Protein 1CMX (pdb70)

Structure (mmCIF, N/CA/C/O backbone):
data_1CMX
#
_entry.id   1CMX
#
_cell.length_a   199.300
_cell.length_b   199.300
_cell.length_c   36.800
_cell.angle_alpha   90.00
_cell.angle_beta   90.00
_cell.angle_gamma   120.00
#
_symmetry.space_group_name_H-M   'H 3'
#
loop_
_entity.id
_entity.type
_entity.pdbx_description
1 polymer 'PROTEIN (UBIQUITIN YUH1-UBAL)'
2 polymer 'PROTEIN (UBIQUITIN YUH1-UBAL)'
3 water water
#
loop_
_atom_site.group_PDB
_atom_site.id
_atom_site.type_symbol
_atom_site.label_atom_id
_atom_site.label_alt_id
_atom_site.label_comp_id
_atom_site.label_asym_id
_atom_site.label_entity_id
_atom_site.label_seq_id
_atom_site.pdbx_PDB_ins_code
_atom_site.Cartn_x
_atom_site.Cartn_y
_atom_site.Cartn_z
_atom_site.occupancy
_atom_site.B_iso_or_equiv
_atom_site.auth_seq_id
_atom_site.auth_comp_id
_atom_site.auth_asym_id
_atom_site.auth_atom_id
_atom_site.pdbx_PDB_model_num
ATOM 1 N N . ARG A 1 6 ? 36.011 44.794 -1.143 1.00 78.59 6 ARG A N 1
ATOM 2 C CA . ARG A 1 6 ? 37.053 43.800 -1.522 1.00 77.71 6 ARG A CA 1
ATOM 3 C C . ARG A 1 6 ? 38.467 44.302 -1.212 1.00 76.23 6 ARG A C 1
ATOM 4 O O . ARG A 1 6 ? 39.465 43.646 -1.558 1.00 78.68 6 ARG A O 1
ATOM 12 N N . ALA A 1 7 ? 38.542 45.471 -0.578 1.00 67.83 7 ALA A N 1
ATOM 13 C CA . ALA A 1 7 ? 39.810 46.086 -0.189 1.00 62.64 7 ALA A CA 1
ATOM 14 C C . ALA A 1 7 ? 39.620 46.674 1.190 1.00 58.33 7 ALA A C 1
ATOM 15 O O . ALA A 1 7 ? 38.628 47.360 1.460 1.00 56.26 7 ALA A O 1
ATOM 17 N N . VAL A 1 8 ? 40.583 46.403 2.059 1.00 49.26 8 VAL A N 1
ATOM 18 C CA . VAL A 1 8 ? 40.546 46.882 3.423 1.00 44.28 8 VAL A CA 1
ATOM 19 C C . VAL A 1 8 ? 41.750 47.811 3.680 1.00 43.99 8 VAL A C 1
ATOM 20 O O . VAL A 1 8 ? 42.669 47.868 2.870 1.00 39.77 8 VAL A O 1
ATOM 24 N N . VAL A 1 9 ? 41.661 48.632 4.726 1.00 40.09 9 VAL A N 1
ATOM 25 C CA . VAL A 1 9 ? 42.744 49.521 5.127 1.00 40.52 9 VAL A CA 1
ATOM 26 C C . VAL A 1 9 ? 43.778 48.619 5.842 1.00 42.88 9 VAL A C 1
ATOM 27 O O . VAL A 1 9 ? 43.423 47.892 6.770 1.00 38.68 9 VAL A O 1
ATOM 31 N N . PRO A 1 10 ? 45.070 48.678 5.431 1.00 41.12 10 PRO A N 1
ATOM 32 C CA . PRO A 1 10 ? 46.131 47.855 6.047 1.00 34.67 10 PRO A CA 1
ATOM 33 C C . PRO A 1 10 ? 46.266 48.155 7.502 1.00 31.19 10 PRO A C 1
ATOM 34 O O . PRO A 1 10 ? 46.425 49.298 7.912 1.00 38.26 10 PRO A O 1
ATOM 38 N N . ILE A 1 11 ? 46.183 47.105 8.292 1.00 23.81 11 ILE A N 1
ATOM 39 C CA . ILE A 1 11 ? 46.287 47.177 9.732 1.00 30.65 11 ILE A CA 1
ATOM 40 C C . ILE A 1 11 ? 47.721 47.550 10.219 1.00 36.56 11 ILE A C 1
ATOM 41 O O . ILE A 1 11 ? 48.722 47.071 9.667 1.00 29.92 11 ILE A O 1
ATOM 46 N N . GLU A 1 12 ? 47.795 48.310 11.315 1.00 38.47 12 GLU A N 1
ATOM 47 C CA . GLU A 1 12 ? 49.048 48.784 11.907 1.00 36.32 12 GLU A CA 1
ATOM 48 C C . GLU A 1 12 ? 49.681 47.778 12.862 1.00 42.09 12 GLU A C 1
ATOM 49 O O . GLU A 1 12 ? 48.970 47.154 13.645 1.00 43.90 12 GLU A O 1
ATOM 55 N N . SER A 1 13 ? 51.010 47.673 12.862 1.00 39.38 13 SER A N 1
ATOM 56 C CA . SER A 1 13 ? 51.660 46.743 13.776 1.00 34.86 13 SER A CA 1
ATOM 57 C C . SER A 1 13 ? 51.650 47.346 15.158 1.00 36.79 13 SER A C 1
ATOM 58 O O . SER A 1 13 ? 52.695 47.679 15.709 1.00 47.02 13 SER A O 1
ATOM 61 N N . ASN A 1 14 ? 50.449 47.352 15.736 1.00 39.08 14 ASN A N 1
ATOM 62 C CA . ASN A 1 14 ? 50.154 47.932 17.038 1.00 38.34 14 ASN A CA 1
ATOM 63 C C . ASN A 1 14 ? 49.609 46.848 17.945 1.00 38.35 14 ASN A C 1
ATOM 64 O O . ASN A 1 14 ? 48.562 46.282 17.658 1.00 43.13 14 ASN A O 1
ATOM 69 N N . PRO A 1 15 ? 50.271 46.582 19.084 1.00 42.81 15 PRO A N 1
ATOM 70 C CA . PRO A 1 15 ? 49.813 45.540 20.010 1.00 40.40 15 PRO A CA 1
ATOM 71 C C . PRO A 1 15 ? 48.340 45.682 20.392 1.00 45.17 15 PRO A C 1
ATOM 72 O O . PRO A 1 15 ? 47.631 44.701 20.527 1.00 46.39 15 PRO A O 1
ATOM 76 N N . GLU A 1 16 ? 47.895 46.915 20.566 1.00 42.46 16 GLU A N 1
ATOM 77 C CA . GLU A 1 16 ? 46.528 47.195 20.969 1.00 42.67 16 GLU A CA 1
ATOM 78 C C . GLU A 1 16 ? 45.491 46.845 19.907 1.00 41.21 16 GLU A C 1
ATOM 79 O O . GLU A 1 16 ? 44.436 46.309 20.235 1.00 41.10 16 GLU A O 1
ATOM 85 N N . VAL A 1 17 ? 45.752 47.240 18.662 1.00 39.87 17 VAL A N 1
ATOM 86 C CA . VAL A 1 17 ? 44.872 46.949 17.545 1.00 39.50 17 VAL A CA 1
ATOM 87 C C . VAL A 1 17 ? 44.721 45.419 17.312 1.00 43.97 17 VAL A C 1
ATOM 88 O O . VAL A 1 17 ? 43.595 44.928 17.219 1.00 46.30 17 VAL A O 1
ATOM 92 N N . PHE A 1 18 ? 45.849 44.688 17.277 1.00 40.91 18 PHE A N 1
ATOM 93 C CA . PHE A 1 18 ? 45.877 43.228 17.095 1.00 35.72 18 PHE A CA 1
ATOM 94 C C . PHE A 1 18 ? 45.104 42.578 18.238 1.00 39.20 18 PHE A C 1
ATOM 95 O O . PHE A 1 18 ? 44.258 41.697 18.024 1.00 36.59 18 PHE A O 1
ATOM 103 N N . THR A 1 19 ? 45.387 43.034 19.448 1.00 37.34 19 THR A N 1
ATOM 104 C CA . THR A 1 19 ? 44.727 42.514 20.621 1.00 43.79 19 THR A CA 1
ATOM 105 C C . THR A 1 19 ? 43.210 42.755 20.554 1.00 49.26 19 THR A C 1
ATOM 106 O O . THR A 1 19 ? 42.438 41.904 20.962 1.00 54.13 19 THR A O 1
ATOM 110 N N . ASN A 1 20 ? 42.809 43.914 20.031 1.00 51.32 20 ASN A N 1
ATOM 111 C CA . ASN A 1 20 ? 41.412 44.308 19.861 1.00 52.12 20 ASN A CA 1
ATOM 112 C C . ASN A 1 20 ? 40.699 43.311 18.961 1.00 50.79 20 ASN A C 1
ATOM 113 O O . ASN A 1 20 ? 39.673 42.755 19.328 1.00 53.38 20 ASN A O 1
ATOM 118 N N . PHE A 1 21 ? 41.196 43.198 17.732 1.00 43.09 21 PHE A N 1
ATOM 119 C CA . PHE A 1 21 ? 40.664 42.270 16.741 1.00 47.87 21 PHE A CA 1
ATOM 120 C C . PHE A 1 21 ? 40.546 40.878 17.318 1.00 48.18 21 PHE A C 1
ATOM 121 O O . PHE A 1 21 ? 39.527 40.217 17.184 1.00 52.74 21 PHE A O 1
ATOM 129 N N . ALA A 1 22 ? 41.665 40.410 17.846 1.00 42.04 22 ALA A N 1
ATOM 130 C CA . ALA A 1 22 ? 41.790 39.105 18.435 1.00 42.77 22 ALA A CA 1
ATOM 131 C C . ALA A 1 22 ? 40.711 38.820 19.462 1.00 42.72 22 ALA A C 1
ATOM 132 O O . ALA A 1 22 ? 40.038 37.805 19.374 1.00 45.95 22 ALA A O 1
ATOM 134 N N . HIS A 1 23 ? 40.528 39.725 20.422 1.00 43.97 23 HIS A N 1
ATOM 135 C CA . HIS A 1 23 ? 39.485 39.535 21.424 1.00 46.01 23 HIS A CA 1
ATOM 136 C C . HIS A 1 23 ? 38.099 39.491 20.822 1.00 45.08 23 HIS A C 1
ATOM 137 O O . HIS A 1 23 ? 37.299 38.678 21.238 1.00 50.81 23 HIS A O 1
ATOM 144 N N . LYS A 1 24 ? 37.843 40.270 19.775 1.00 40.06 24 LYS A N 1
ATOM 145 C CA . LYS A 1 24 ? 36.530 40.222 19.199 1.00 44.93 24 LYS A CA 1
ATOM 146 C C . LYS A 1 24 ? 36.302 38.916 18.442 1.00 48.81 24 LYS A C 1
ATOM 147 O O . LYS A 1 24 ? 35.155 38.446 18.330 1.00 41.91 24 LYS A O 1
ATOM 153 N N . LEU A 1 25 ? 37.389 38.303 17.967 1.00 40.40 25 LEU A N 1
ATOM 154 C CA . LEU A 1 25 ? 37.265 37.035 17.270 1.00 38.14 25 LEU A CA 1
ATOM 155 C C . LEU A 1 25 ? 37.046 35.887 18.260 1.00 34.84 25 LEU A C 1
ATOM 156 O O . LEU A 1 25 ? 36.372 34.911 17.949 1.00 44.81 25 LEU A O 1
ATOM 161 N N . GLY A 1 26 ? 37.567 36.039 19.464 1.00 37.06 26 GLY A N 1
ATOM 162 C CA . GLY A 1 26 ? 37.432 34.994 20.448 1.00 33.67 26 GLY A CA 1
ATOM 163 C C . GLY A 1 26 ? 38.636 34.750 21.337 1.00 40.86 26 GLY A C 1
ATOM 164 O O . GLY A 1 26 ? 38.545 33.909 22.249 1.00 36.83 26 GLY A O 1
ATOM 165 N N . LEU A 1 27 ? 39.757 35.450 21.104 1.00 35.43 27 LEU A N 1
ATOM 166 C CA . LEU A 1 27 ? 40.925 35.243 21.963 1.00 38.09 27 LEU A CA 1
ATOM 167 C C . LEU A 1 27 ? 40.502 35.557 23.381 1.00 40.66 27 LEU A C 1
ATOM 168 O O . LEU A 1 27 ? 39.845 36.571 23.626 1.00 45.21 27 LEU A O 1
ATOM 173 N N . LYS A 1 28 ? 40.844 34.666 24.304 1.00 46.60 28 LYS A N 1
ATOM 174 C CA . LYS A 1 28 ? 40.508 34.831 25.715 1.00 50.01 28 LYS A CA 1
ATOM 175 C C . LYS A 1 28 ? 41.143 36.120 26.195 1.00 59.44 28 LYS A C 1
ATOM 176 O O . LYS A 1 28 ? 42.193 36.520 25.689 1.00 62.24 28 LYS A O 1
ATOM 182 N N . ASN A 1 29 ? 40.542 36.727 27.213 1.00 63.14 29 ASN A N 1
ATOM 183 C CA . ASN A 1 29 ? 41.039 37.969 27.794 1.00 65.58 29 ASN A CA 1
ATOM 184 C C . ASN A 1 29 ? 42.389 37.859 28.470 1.00 63.54 29 ASN A C 1
ATOM 185 O O . ASN A 1 29 ? 43.100 38.846 28.589 1.00 58.17 29 ASN A O 1
ATOM 190 N N . GLU A 1 30 ? 42.742 36.652 28.902 1.00 64.21 30 GLU A N 1
ATOM 191 C CA . GLU A 1 30 ? 44.017 36.407 29.567 1.00 64.14 30 GLU A CA 1
ATOM 192 C C . GLU A 1 30 ? 45.230 36.490 28.633 1.00 62.94 30 GLU A C 1
ATOM 193 O O . GLU A 1 30 ? 46.378 36.409 29.080 1.00 60.73 30 GLU A O 1
ATOM 199 N N . TRP A 1 31 ? 44.982 36.651 27.336 1.00 59.12 31 TRP A N 1
ATOM 200 C CA . TRP A 1 31 ? 46.073 36.716 26.377 1.00 50.96 31 TRP A CA 1
ATOM 201 C C . TRP A 1 31 ? 46.031 37.970 25.531 1.00 48.64 31 TRP A C 1
ATOM 202 O O . TRP A 1 31 ? 44.991 38.608 25.406 1.00 48.80 31 TRP A O 1
ATOM 213 N N . ALA A 1 32 ? 47.186 38.352 24.991 1.00 48.53 32 ALA A N 1
ATOM 214 C CA . ALA A 1 32 ? 47.289 39.542 24.145 1.00 43.21 32 ALA A CA 1
ATOM 215 C C . ALA A 1 32 ? 48.531 39.534 23.267 1.00 37.67 32 ALA A C 1
ATOM 216 O O . ALA A 1 32 ? 49.444 38.720 23.430 1.00 44.18 32 ALA A O 1
ATOM 218 N N . TYR A 1 33 ? 48.544 40.440 22.314 1.00 33.05 33 TYR A N 1
ATOM 219 C CA . TYR A 1 33 ? 49.708 40.631 21.462 1.00 39.69 33 TYR A CA 1
ATOM 220 C C . TYR A 1 33 ? 50.569 41.711 22.118 1.00 43.63 33 TYR A C 1
ATOM 221 O O . TYR A 1 33 ? 50.048 42.635 22.757 1.00 41.65 33 TYR A O 1
ATOM 230 N N . PHE A 1 34 ? 51.884 41.574 21.957 1.00 43.01 34 PHE A N 1
ATOM 231 C CA . PHE A 1 34 ? 52.860 42.515 22.503 1.00 42.61 34 PHE A CA 1
ATOM 232 C C . PHE A 1 34 ? 53.978 42.797 21.490 1.00 39.15 34 PHE A C 1
ATOM 233 O O . PHE A 1 34 ? 54.249 41.992 20.593 1.00 36.29 34 PHE A O 1
ATOM 241 N N . ASP A 1 35 ? 54.661 43.925 21.690 1.00 42.49 35 ASP A N 1
ATOM 242 C CA . ASP A 1 35 ? 55.795 44.345 20.854 1.00 37.82 35 ASP A CA 1
ATOM 243 C C . ASP A 1 35 ? 57.033 43.478 21.023 1.00 32.66 35 ASP A C 1
ATOM 244 O O . ASP A 1 35 ? 57.348 43.034 22.132 1.00 30.40 35 ASP A O 1
ATOM 249 N N . ILE A 1 36 ? 57.662 43.100 19.924 1.00 33.81 36 ILE A N 1
ATOM 250 C CA . ILE A 1 36 ? 58.892 42.339 20.092 1.00 38.50 36 ILE A CA 1
ATOM 251 C C . ILE A 1 36 ? 59.926 43.232 19.441 1.00 38.70 36 ILE A C 1
ATOM 252 O O . ILE A 1 36 ? 59.887 43.448 18.244 1.00 34.84 36 ILE A O 1
ATOM 257 N N . TYR A 1 37 ? 60.760 43.871 20.234 1.00 46.50 37 TYR A N 1
ATOM 258 C CA . TYR A 1 37 ? 61.738 44.765 19.632 1.00 55.62 37 TYR A CA 1
ATOM 259 C C . TYR A 1 37 ? 63.137 44.204 19.571 1.00 59.82 37 TYR A C 1
ATOM 260 O O . TYR A 1 37 ? 63.985 44.741 18.874 1.00 59.65 37 TYR A O 1
ATOM 269 N N . SER A 1 38 ? 63.400 43.154 20.333 1.00 69.00 38 SER A N 1
ATOM 270 C CA . SER A 1 38 ? 64.696 42.523 20.237 1.00 78.77 38 SER A CA 1
ATOM 271 C C . SER A 1 38 ? 64.576 41.016 20.268 1.00 81.89 38 SER A C 1
ATOM 272 O O . SER A 1 38 ? 64.033 40.423 21.203 1.00 78.75 38 SER A O 1
ATOM 275 N N . LEU A 1 39 ? 65.010 40.420 19.163 1.00 89.57 39 LEU A N 1
ATOM 276 C CA . LEU A 1 39 ? 64.920 38.982 18.972 1.00 96.62 39 LEU A CA 1
ATOM 277 C C . LEU A 1 39 ? 66.276 38.262 18.895 1.00 100.00 39 LEU A C 1
ATOM 278 O O . LEU A 1 39 ? 66.675 37.706 17.849 1.00 100.00 39 LEU A O 1
ATOM 283 N N . THR A 1 40 ? 66.887 38.272 20.078 1.00 99.90 40 THR A N 1
ATOM 284 C CA . THR A 1 40 ? 68.158 37.691 20.503 1.00 98.66 40 THR A CA 1
ATOM 285 C C . THR A 1 40 ? 68.716 38.687 21.520 1.00 99.79 40 THR A C 1
ATOM 286 O O . THR A 1 40 ? 69.851 39.181 21.435 1.00 100.00 40 THR A O 1
ATOM 290 N N . GLU A 1 41 ? 67.917 38.880 22.558 1.00 97.99 41 GLU A N 1
ATOM 291 C CA . GLU A 1 41 ? 68.263 39.837 23.573 1.00 95.70 41 GLU A CA 1
ATOM 292 C C . GLU A 1 41 ? 67.851 39.366 24.944 1.00 97.51 41 GLU A C 1
ATOM 293 O O . GLU A 1 41 ? 66.667 39.328 25.246 1.00 100.00 41 GLU A O 1
ATOM 299 N N . PRO A 1 42 ? 68.818 39.174 25.850 1.00 98.21 42 PRO A N 1
ATOM 300 C CA . PRO A 1 42 ? 68.485 38.705 27.200 1.00 97.70 42 PRO A CA 1
ATOM 301 C C . PRO A 1 42 ? 67.523 39.593 27.981 1.00 96.77 42 PRO A C 1
ATOM 302 O O . PRO A 1 42 ? 66.398 39.200 28.289 1.00 96.44 42 PRO A O 1
ATOM 306 N N . GLU A 1 43 ? 68.014 40.773 28.346 1.00 96.39 43 GLU A N 1
ATOM 307 C CA . GLU A 1 43 ? 67.268 41.758 29.122 1.00 93.69 43 GLU A CA 1
ATOM 308 C C . GLU A 1 43 ? 65.915 42.131 28.565 1.00 92.60 43 GLU A C 1
ATOM 309 O O . GLU A 1 43 ? 64.930 42.214 29.301 1.00 96.45 43 GLU A O 1
ATOM 315 N N . LEU A 1 44 ? 65.885 42.434 27.276 1.00 86.92 44 LEU A N 1
ATOM 316 C CA . LEU A 1 44 ? 64.651 42.841 26.656 1.00 80.33 44 LEU A CA 1
ATOM 317 C C . LEU A 1 44 ? 63.575 41.771 26.702 1.00 78.53 44 LEU A C 1
ATOM 318 O O . LEU A 1 44 ? 62.417 42.099 26.943 1.00 76.05 44 LEU A O 1
ATOM 323 N N . LEU A 1 45 ? 63.968 40.498 26.572 1.00 78.57 45 LEU A N 1
ATOM 324 C CA . LEU A 1 45 ? 63.015 39.381 26.611 1.00 78.60 45 LEU A CA 1
ATOM 325 C C . LEU A 1 45 ? 62.466 39.098 28.020 1.00 78.28 45 LEU A C 1
ATOM 326 O O . LEU A 1 45 ? 61.753 38.109 28.229 1.00 82.64 45 LEU A O 1
ATOM 331 N N . ALA A 1 46 ? 62.816 39.977 28.970 1.00 74.08 46 ALA A N 1
ATOM 332 C CA . ALA A 1 46 ? 62.365 39.913 30.371 1.00 71.05 46 ALA A CA 1
ATOM 333 C C . ALA A 1 46 ? 61.176 40.868 30.552 1.00 68.00 46 ALA A C 1
ATOM 334 O O . ALA A 1 46 ? 60.494 40.862 31.574 1.00 63.95 46 ALA A O 1
ATOM 336 N N . PHE A 1 47 ? 61.009 41.755 29.577 1.00 67.36 47 PHE A N 1
ATOM 337 C CA . PHE A 1 47 ? 59.894 42.691 29.553 1.00 67.82 47 PHE A CA 1
ATOM 338 C C . PHE A 1 47 ? 58.883 42.077 28.580 1.00 67.44 47 PHE A C 1
ATOM 339 O O . PHE A 1 47 ? 57.956 42.744 28.132 1.00 69.04 47 PHE A O 1
ATOM 347 N N . LEU A 1 48 ? 59.082 40.797 28.269 1.00 64.68 48 LEU A N 1
ATOM 348 C CA . LEU A 1 48 ? 58.232 40.065 27.357 1.00 64.33 48 LEU A CA 1
ATOM 349 C C . LEU A 1 48 ? 57.591 38.838 27.999 1.00 65.79 48 LEU A C 1
ATOM 350 O O . LEU A 1 48 ? 58.284 37.928 28.504 1.00 60.82 48 LEU A O 1
ATOM 355 N N . PRO A 1 49 ? 56.243 38.798 27.964 1.00 66.06 49 PRO A N 1
ATOM 356 C CA . PRO A 1 49 ? 55.364 37.751 28.491 1.00 61.74 49 PRO A CA 1
ATOM 357 C C . PRO A 1 49 ? 55.669 36.399 27.859 1.00 59.88 49 PRO A C 1
ATOM 358 O O . PRO A 1 49 ? 55.926 36.289 26.661 1.00 56.69 49 PRO A O 1
ATOM 362 N N . ARG A 1 50 ? 55.670 35.368 28.682 1.00 57.66 50 ARG A N 1
ATOM 363 C CA . ARG A 1 50 ? 55.925 34.038 28.177 1.00 60.23 50 ARG A CA 1
ATOM 364 C C . ARG A 1 50 ? 54.809 33.179 28.743 1.00 59.45 50 ARG A C 1
ATOM 365 O O . ARG A 1 50 ? 54.338 33.430 29.847 1.00 61.61 50 ARG A O 1
ATOM 373 N N . PRO A 1 51 ? 54.429 32.105 28.041 1.00 55.23 51 PRO A N 1
ATOM 374 C CA . PRO A 1 51 ? 54.953 31.643 26.758 1.00 55.96 51 PRO A CA 1
ATOM 375 C C . PRO A 1 51 ? 54.452 32.452 25.576 1.00 52.86 51 PRO A C 1
ATOM 376 O O . PRO A 1 51 ? 53.325 32.936 25.583 1.00 53.88 51 PRO A O 1
ATOM 380 N N . VAL A 1 52 ? 55.294 32.577 24.558 1.00 50.45 52 VAL A N 1
ATOM 381 C CA . VAL A 1 52 ? 54.935 33.291 23.351 1.00 46.27 52 VAL A CA 1
ATOM 382 C C . VAL A 1 52 ? 54.405 32.195 22.463 1.00 46.90 52 VAL A C 1
ATOM 383 O O . VAL A 1 52 ? 55.149 31.307 22.063 1.00 46.69 52 VAL A O 1
ATOM 387 N N . LYS A 1 53 ? 53.101 32.244 22.198 1.00 47.64 53 LYS A N 1
ATOM 388 C CA . LYS A 1 53 ? 52.409 31.224 21.407 1.00 45.12 53 LYS A CA 1
ATOM 389 C C . LYS A 1 53 ? 52.316 31.405 19.885 1.00 44.57 53 LYS A C 1
ATOM 390 O O . LYS A 1 53 ? 52.017 30.473 19.144 1.00 41.99 53 LYS A O 1
ATOM 396 N N . ALA A 1 54 ? 52.562 32.610 19.416 1.00 41.15 54 ALA A N 1
ATOM 397 C CA . ALA A 1 54 ? 52.555 32.864 17.982 1.00 38.73 54 ALA A CA 1
ATOM 398 C C . ALA A 1 54 ? 53.378 34.132 17.791 1.00 31.43 54 ALA A C 1
ATOM 399 O O . ALA A 1 54 ? 53.399 34.974 18.668 1.00 29.22 54 ALA A O 1
ATOM 401 N N . ILE A 1 55 ? 54.002 34.281 16.633 1.00 31.13 55 ILE A N 1
ATOM 402 C CA . ILE A 1 55 ? 54.797 35.463 16.341 1.00 32.63 55 ILE A CA 1
ATOM 403 C C . ILE A 1 55 ? 54.366 35.941 14.990 1.00 30.33 55 ILE A C 1
ATOM 404 O O . ILE A 1 55 ? 54.306 35.156 14.043 1.00 33.31 55 ILE A O 1
ATOM 409 N N . VAL A 1 56 ? 53.996 37.211 14.929 1.00 27.18 56 VAL A N 1
ATOM 410 C CA . VAL A 1 56 ? 53.608 37.869 13.677 1.00 25.45 56 VAL A CA 1
ATOM 411 C C . VAL A 1 56 ? 54.769 38.776 13.241 1.00 22.93 56 VAL A C 1
ATOM 412 O O . VAL A 1 56 ? 55.277 39.567 14.028 1.00 25.26 56 VAL A O 1
ATOM 416 N N . LEU A 1 57 ? 55.125 38.709 11.974 1.00 27.18 57 LEU A N 1
ATOM 417 C CA . LEU A 1 57 ? 56.190 39.515 11.451 1.00 31.30 57 LEU A CA 1
ATOM 418 C C . LEU A 1 57 ? 55.633 40.350 10.321 1.00 30.64 57 LEU A C 1
ATOM 419 O O . LEU A 1 57 ? 55.011 39.791 9.391 1.00 22.10 57 LEU A O 1
ATOM 424 N N . LEU A 1 58 ? 56.012 41.632 10.335 1.00 29.35 58 LEU A N 1
ATOM 425 C CA . LEU A 1 58 ? 55.642 42.583 9.285 1.00 26.87 58 LEU A CA 1
ATOM 426 C C . LEU A 1 58 ? 56.937 42.958 8.575 1.00 23.21 58 LEU A C 1
ATOM 427 O O . LEU A 1 58 ? 57.879 43.400 9.224 1.00 32.58 58 LEU A O 1
ATOM 432 N N . PHE A 1 59 ? 56.996 42.826 7.251 1.00 26.28 59 PHE A N 1
ATOM 433 C CA . PHE A 1 59 ? 58.231 43.126 6.558 1.00 27.22 59 PHE A CA 1
ATOM 434 C C . PHE A 1 59 ? 57.932 43.339 5.106 1.00 29.42 59 PHE A C 1
ATOM 435 O O . PHE A 1 59 ? 56.862 43.001 4.656 1.00 41.62 59 PHE A O 1
ATOM 443 N N . PRO A 1 60 ? 58.893 43.888 4.343 1.00 33.25 60 PRO A N 1
ATOM 444 C CA . PRO A 1 60 ? 58.681 44.130 2.906 1.00 36.84 60 PRO A CA 1
ATOM 445 C C . PRO A 1 60 ? 58.677 42.841 2.095 1.00 38.97 60 PRO A C 1
ATOM 446 O O . PRO A 1 60 ? 59.434 41.908 2.396 1.00 41.26 60 PRO A O 1
ATOM 450 N N . ILE A 1 61 ? 57.791 42.735 1.108 1.00 45.03 61 ILE A N 1
ATOM 451 C CA . ILE A 1 61 ? 57.751 41.505 0.310 1.00 56.76 61 ILE A CA 1
ATOM 452 C C . ILE A 1 61 ? 58.970 41.261 -0.597 1.00 60.70 61 ILE A C 1
ATOM 453 O O . ILE A 1 61 ? 58.833 41.174 -1.798 1.00 63.86 61 ILE A O 1
ATOM 458 N N . ASN A 1 62 ? 60.161 41.186 0.001 1.00 70.05 62 ASN A N 1
ATOM 459 C CA . ASN A 1 62 ? 61.447 40.922 -0.685 1.00 66.35 62 ASN A CA 1
ATOM 460 C C . ASN A 1 62 ? 62.395 40.316 0.373 1.00 65.02 62 ASN A C 1
ATOM 461 O O . ASN A 1 62 ? 62.066 39.243 0.936 1.00 55.36 62 ASN A O 1
ATOM 466 N N . ASP A 1 78 ? 49.862 19.462 8.649 1.00 61.54 78 ASP A N 1
ATOM 467 C CA . ASP A 1 78 ? 49.611 19.336 10.120 1.00 69.30 78 ASP A CA 1
ATOM 468 C C . ASP A 1 78 ? 49.342 20.677 10.863 1.00 66.86 78 ASP A C 1
ATOM 469 O O . ASP A 1 78 ? 49.678 20.827 12.055 1.00 64.88 78 ASP A O 1
ATOM 474 N N . VAL A 1 79 ? 48.705 21.624 10.171 1.00 58.90 79 VAL A N 1
ATOM 475 C CA . VAL A 1 79 ? 48.381 22.945 10.729 1.00 50.41 79 VAL A CA 1
ATOM 476 C C . VAL A 1 79 ? 47.247 23.590 9.970 1.00 44.22 79 VAL A C 1
ATOM 477 O O . VAL A 1 79 ? 47.047 23.313 8.785 1.00 43.69 79 VAL A O 1
ATOM 481 N N . ILE A 1 80 ? 46.611 24.562 10.600 1.00 38.48 80 ILE A N 1
ATOM 482 C CA . ILE A 1 80 ? 45.549 25.323 9.924 1.00 39.57 80 ILE A CA 1
ATOM 483 C C . ILE A 1 80 ? 46.089 26.591 9.191 1.00 39.96 80 ILE A C 1
ATOM 484 O O . ILE A 1 80 ? 46.753 27.456 9.778 1.00 40.24 80 ILE A O 1
ATOM 489 N N . TRP A 1 81 ? 45.768 26.661 7.904 1.00 37.84 81 TRP A N 1
ATOM 490 C CA . TRP A 1 81 ? 46.168 27.707 6.994 1.00 40.63 81 TRP A CA 1
ATOM 491 C C . TRP A 1 81 ? 44.931 28.232 6.282 1.00 45.64 81 TRP A C 1
ATOM 492 O O . TRP A 1 81 ? 44.020 27.443 6.001 1.00 40.60 81 TRP A O 1
ATOM 503 N N . PHE A 1 82 ? 44.933 29.538 5.974 1.00 38.84 82 PHE A N 1
ATOM 504 C CA . PHE A 1 82 ? 43.842 30.208 5.263 1.00 38.74 82 PHE A CA 1
ATOM 505 C C . PHE A 1 82 ? 44.421 30.935 4.059 1.00 38.50 82 PHE A C 1
ATOM 506 O O . PHE A 1 82 ? 45.364 31.702 4.180 1.00 44.39 82 PHE A O 1
ATOM 514 N N . LYS A 1 83 ? 43.818 30.757 2.907 1.00 36.13 83 LYS A N 1
ATOM 515 C CA . LYS A 1 83 ? 44.275 31.479 1.761 1.00 39.29 83 LYS A CA 1
ATOM 516 C C . LYS A 1 83 ? 43.704 32.918 1.864 1.00 48.36 83 LYS A C 1
ATOM 517 O O . LYS A 1 83 ? 42.537 33.126 2.235 1.00 44.71 83 LYS A O 1
ATOM 523 N N . GLN A 1 84 ? 44.539 33.914 1.572 1.00 45.30 84 GLN A N 1
ATOM 524 C CA . GLN A 1 84 ? 44.090 35.301 1.655 1.00 41.50 84 GLN A CA 1
ATOM 525 C C . GLN A 1 84 ? 43.304 35.647 0.403 1.00 41.89 84 GLN A C 1
ATOM 526 O O . GLN A 1 84 ? 43.780 35.408 -0.710 1.00 43.67 84 GLN A O 1
ATOM 532 N N . SER A 1 85 ? 42.118 36.224 0.590 1.00 38.71 85 SER A N 1
ATOM 533 C CA . SER A 1 85 ? 41.264 36.560 -0.540 1.00 46.57 85 SER A CA 1
ATOM 534 C C . SER A 1 85 ? 40.953 38.027 -0.617 1.00 42.32 85 SER A C 1
ATOM 535 O O . SER A 1 85 ? 40.500 38.487 -1.630 1.00 47.72 85 SER A O 1
ATOM 538 N N . VAL A 1 86 ? 41.168 38.759 0.462 1.00 44.34 86 VAL A N 1
ATOM 539 C CA . VAL A 1 86 ? 40.871 40.197 0.479 1.00 44.51 86 VAL A CA 1
ATOM 540 C C . VAL A 1 86 ? 42.152 41.053 0.530 1.00 46.66 86 VAL A C 1
ATOM 541 O O . VAL A 1 86 ? 42.994 40.874 1.401 1.00 48.23 86 VAL A O 1
ATOM 545 N N . LYS A 1 87 ? 42.234 42.028 -0.368 1.00 48.21 87 LYS A N 1
ATOM 546 C CA . LYS A 1 87 ? 43.355 42.955 -0.465 1.00 45.59 87 LYS A CA 1
ATOM 547 C C . LYS A 1 87 ? 43.571 43.702 0.849 1.00 40.72 87 LYS A C 1
ATOM 548 O O . LYS A 1 87 ? 42.609 44.155 1.468 1.00 39.26 87 LYS A O 1
ATOM 554 N N . ASN A 1 88 ? 44.845 43.800 1.262 1.00 34.69 88 ASN A N 1
ATOM 555 C CA . ASN A 1 88 ? 45.294 44.467 2.504 1.00 26.36 88 ASN A CA 1
ATOM 556 C C . ASN A 1 88 ? 44.857 43.838 3.802 1.00 26.01 88 ASN A C 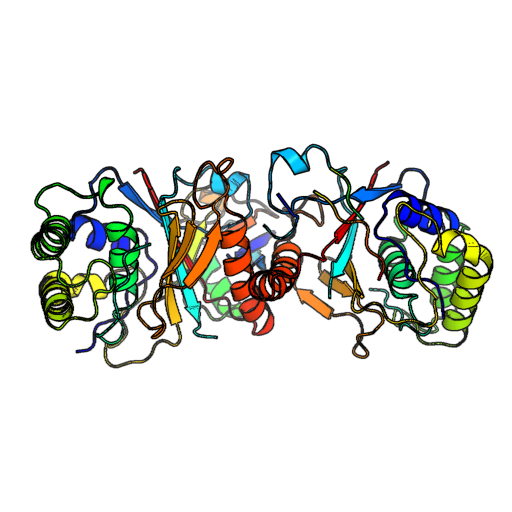1
ATOM 557 O O . ASN A 1 88 ? 45.064 44.370 4.922 1.00 29.99 88 ASN A O 1
ATOM 562 N N . ALA A 1 89 ? 44.326 42.632 3.678 1.00 28.76 89 ALA A N 1
ATOM 563 C CA . ALA A 1 89 ? 43.803 41.958 4.85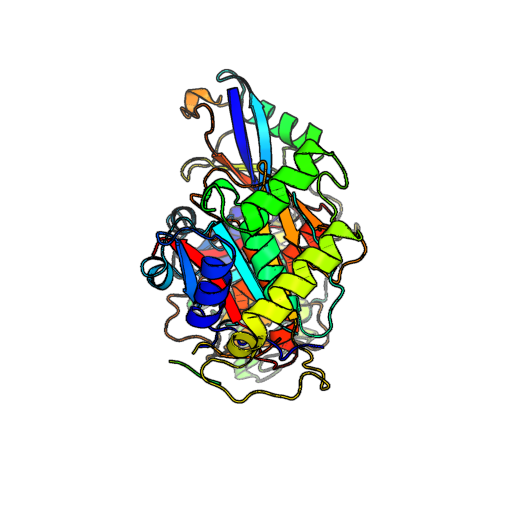3 1.00 29.80 89 ALA A CA 1
ATOM 564 C C . ALA A 1 89 ? 44.779 41.000 5.526 1.00 26.75 89 ALA A C 1
ATOM 565 O O . ALA A 1 89 ? 44.405 40.385 6.541 1.00 27.29 89 ALA A O 1
ATOM 567 N N . CYS A 1 90 ? 46.045 41.006 5.071 1.00 28.41 90 CYS A N 1
ATOM 568 C CA . CYS A 1 90 ? 47.095 40.121 5.588 1.00 20.80 90 CYS A CA 1
ATOM 569 C C . CYS A 1 90 ? 47.221 40.157 7.086 1.00 18.84 90 CYS A C 1
ATOM 570 O O . CYS A 1 90 ? 47.297 39.121 7.731 1.00 29.85 90 CYS A O 1
ATOM 573 N N . GLY A 1 91 ? 47.009 41.323 7.673 1.00 25.18 91 GLY A N 1
ATOM 574 C CA . GLY A 1 91 ? 47.094 41.391 9.124 1.00 20.83 91 GLY A CA 1
ATOM 575 C C . GLY A 1 91 ? 46.005 40.583 9.857 1.00 27.92 91 GLY A C 1
ATOM 576 O O . GLY A 1 91 ? 46.245 40.025 10.947 1.00 29.67 91 GLY A O 1
ATOM 577 N N . LEU A 1 92 ? 44.794 40.543 9.280 1.00 30.40 92 LEU A N 1
ATOM 578 C CA . LEU A 1 92 ? 43.661 39.814 9.885 1.00 27.92 92 LEU A CA 1
ATOM 579 C C . LEU A 1 92 ? 43.974 38.321 9.706 1.00 24.07 92 LEU A C 1
ATOM 580 O O . LEU A 1 92 ? 43.772 37.559 10.599 1.00 22.61 92 LEU A O 1
ATOM 585 N N . TYR A 1 93 ? 44.400 37.906 8.519 1.00 19.66 93 TYR A N 1
ATOM 586 C CA . TYR A 1 93 ? 44.786 36.503 8.334 1.00 30.18 93 TYR A CA 1
ATOM 587 C C . TYR A 1 93 ? 45.909 36.054 9.283 1.00 30.39 93 TYR A C 1
ATOM 588 O O . TYR A 1 93 ? 45.892 34.913 9.741 1.00 32.97 93 TYR A O 1
ATOM 597 N N . ALA A 1 94 ? 46.769 36.995 9.709 1.00 29.92 94 ALA A N 1
ATOM 598 C CA . ALA A 1 94 ? 47.879 36.645 10.600 1.00 23.80 94 ALA A CA 1
ATOM 599 C C . ALA A 1 94 ? 47.289 36.333 11.932 1.00 28.96 94 ALA A C 1
ATOM 600 O O . ALA A 1 94 ? 47.783 35.462 12.667 1.00 28.04 94 ALA A O 1
ATOM 602 N N . ILE A 1 95 ? 46.250 37.088 12.272 1.00 29.63 95 ILE A N 1
ATOM 603 C CA . ILE A 1 95 ? 45.585 36.891 13.551 1.00 30.83 95 ILE A CA 1
ATOM 604 C C . ILE A 1 95 ? 44.817 35.571 13.505 1.00 33.17 95 ILE A C 1
ATOM 605 O O . ILE A 1 95 ? 44.842 34.808 14.454 1.00 37.27 95 ILE A O 1
ATOM 610 N N . LEU A 1 96 ? 44.199 35.276 12.369 1.00 33.42 96 LEU A N 1
ATOM 611 C CA . LEU A 1 96 ? 43.468 34.024 12.204 1.00 35.41 96 LEU A CA 1
ATOM 612 C C . LEU A 1 96 ? 44.482 32.842 12.269 1.00 36.88 96 LEU A C 1
ATOM 613 O O . LEU A 1 96 ? 44.199 31.833 12.932 1.00 38.62 96 LEU A O 1
ATOM 618 N N . HIS A 1 97 ? 45.698 33.017 11.717 1.00 33.28 97 HIS A N 1
ATOM 619 C CA . HIS A 1 97 ? 46.734 31.949 11.774 1.00 32.42 97 HIS A CA 1
ATOM 620 C C . HIS A 1 97 ? 47.199 31.739 13.194 1.00 32.24 97 HIS A C 1
ATOM 621 O O . HIS A 1 97 ? 47.201 30.613 13.690 1.00 32.50 97 HIS A O 1
ATOM 628 N N . SER A 1 98 ? 47.429 32.833 13.905 1.00 28.42 98 SER A N 1
ATOM 629 C CA . SER A 1 98 ? 47.839 32.760 15.298 1.00 28.82 98 SER A CA 1
ATOM 630 C C . SER A 1 98 ? 46.806 32.104 16.226 1.00 36.42 98 SER A C 1
ATOM 631 O O . SER A 1 98 ? 47.181 31.375 17.180 1.00 34.56 98 SER A O 1
ATOM 634 N N . LEU A 1 99 ? 45.539 32.517 16.083 1.00 32.37 99 LEU A N 1
ATOM 635 C CA . LEU A 1 99 ? 44.460 32.000 16.927 1.00 31.71 99 LEU A CA 1
ATOM 636 C C . LEU A 1 99 ? 43.996 30.582 16.562 1.00 34.61 99 LEU A C 1
ATOM 637 O O . LEU A 1 99 ? 43.766 29.775 17.445 1.00 37.19 99 LEU A O 1
ATOM 642 N N . SER A 1 100 ? 43.847 30.295 15.269 1.00 35.12 100 SER A N 1
ATOM 643 C CA . SER A 1 100 ? 43.384 28.978 14.853 1.00 43.24 100 SER A CA 1
ATOM 644 C C . SER A 1 100 ? 44.331 27.843 15.158 1.00 48.09 100 SER A C 1
ATOM 645 O O . SER A 1 100 ? 43.908 26.697 15.144 1.00 44.26 100 SER A O 1
ATOM 648 N N . ASN A 1 101 ? 45.610 28.150 15.379 1.00 44.32 101 ASN A N 1
ATOM 649 C CA . ASN A 1 101 ? 46.570 27.114 15.712 1.00 41.76 101 ASN A CA 1
ATOM 650 C C . ASN A 1 101 ? 46.857 27.144 17.185 1.00 39.40 101 ASN A C 1
ATOM 651 O O . ASN A 1 101 ? 47.788 26.517 17.657 1.00 44.91 101 ASN A O 1
ATOM 656 N N . ASN A 1 102 ? 46.028 27.871 17.913 1.00 39.49 102 ASN A N 1
ATOM 657 C CA . ASN A 1 102 ? 46.123 27.948 19.371 1.00 43.95 102 ASN A CA 1
ATOM 658 C C . ASN A 1 102 ? 44.702 27.942 19.972 1.00 47.96 102 ASN A C 1
ATOM 659 O O . ASN A 1 102 ? 44.437 28.628 20.952 1.00 48.39 102 ASN A O 1
ATOM 664 N N . GLN A 1 103 ? 43.824 27.103 19.415 1.00 51.40 103 GLN A N 1
ATOM 665 C CA . GLN A 1 103 ? 42.408 26.980 19.823 1.00 52.72 103 GLN A CA 1
ATOM 666 C C . GLN A 1 103 ? 42.154 27.005 21.311 1.00 52.63 103 GLN A C 1
ATOM 667 O O . GLN A 1 103 ? 41.154 27.573 21.800 1.00 53.89 103 GLN A O 1
ATOM 673 N N . SER A 1 104 ? 43.127 26.470 22.023 1.00 49.47 104 SER A N 1
ATOM 674 C CA . SER A 1 104 ? 43.097 26.409 23.461 1.00 51.91 104 SER A CA 1
ATOM 675 C C . SER A 1 104 ? 42.951 27.783 24.121 1.00 50.13 104 SER A C 1
ATOM 676 O O . SER A 1 104 ? 42.568 27.870 25.287 1.00 52.33 104 SER A O 1
ATOM 679 N N . LEU A 1 105 ? 43.288 28.852 23.395 1.00 49.43 105 LEU A N 1
ATOM 680 C CA . LEU A 1 105 ? 43.212 30.227 23.923 1.00 44.56 105 LEU A CA 1
ATOM 681 C C . LEU A 1 105 ? 41.910 30.946 23.541 1.00 47.60 105 LEU A C 1
ATOM 682 O O . LEU A 1 105 ? 41.702 32.107 23.908 1.00 48.06 105 LEU A O 1
ATOM 687 N N . LEU A 1 106 ? 41.043 30.259 22.792 1.00 46.30 106 LEU A N 1
ATOM 688 C CA . LEU A 1 106 ? 39.785 30.859 22.371 1.00 50.81 106 LEU A CA 1
ATOM 689 C C . LEU A 1 106 ? 38.669 30.647 23.390 1.00 52.90 106 LEU A C 1
ATOM 690 O O . LEU A 1 106 ? 38.719 29.701 24.188 1.00 52.45 106 LEU A O 1
ATOM 695 N N . GLU A 1 107 ? 37.691 31.548 23.365 1.00 55.15 107 GLU A N 1
ATOM 696 C CA . GLU A 1 107 ? 36.522 31.498 24.242 1.00 56.50 107 GLU A CA 1
ATOM 697 C C . GLU A 1 107 ? 35.471 30.567 23.625 1.00 56.00 107 GLU A C 1
ATOM 698 O O . GLU A 1 107 ? 35.033 30.787 22.483 1.00 52.24 107 GLU A O 1
ATOM 704 N N . PRO A 1 108 ? 35.081 29.492 24.353 1.00 53.95 108 PRO A N 1
ATOM 705 C CA . PRO A 1 108 ? 34.081 28.556 23.838 1.00 51.24 108 PRO A CA 1
ATOM 706 C C . PRO A 1 108 ? 32.833 29.335 23.374 1.00 47.33 108 PRO A C 1
ATOM 707 O O . PRO A 1 108 ? 32.328 30.206 24.083 1.00 46.66 108 PRO A O 1
ATOM 711 N N . GLY A 1 109 ? 32.417 29.110 22.135 1.00 42.66 109 GLY A N 1
ATOM 712 C CA . GLY A 1 109 ? 31.268 29.846 21.652 1.00 47.12 109 GLY A CA 1
ATOM 713 C C . GLY A 1 109 ? 31.580 31.214 21.054 1.00 50.19 109 GLY A C 1
ATOM 714 O O . GLY A 1 109 ? 30.660 32.029 20.895 1.00 52.40 109 GLY A O 1
ATOM 715 N N . SER A 1 110 ? 32.857 31.511 20.797 1.00 44.68 110 SER A N 1
ATOM 716 C CA . SER A 1 110 ? 33.220 32.770 20.169 1.00 40.38 110 SER A CA 1
ATOM 717 C C . SER A 1 110 ? 33.092 32.571 18.663 1.00 41.57 110 SER A C 1
ATOM 718 O O . SER A 1 110 ? 32.954 31.430 18.175 1.00 46.27 110 SER A O 1
ATOM 721 N N . ASP A 1 111 ? 33.059 33.664 17.915 1.00 40.15 111 ASP A N 1
ATOM 722 C CA . ASP A 1 111 ? 32.919 33.560 16.477 1.00 40.16 111 ASP A CA 1
ATOM 723 C C . ASP A 1 111 ? 33.919 32.631 15.795 1.00 48.22 111 ASP A C 1
ATOM 724 O O . ASP A 1 111 ? 33.569 31.871 14.867 1.00 45.45 111 ASP A O 1
ATOM 729 N N . LEU A 1 112 ? 35.180 32.719 16.208 1.00 40.50 112 LEU A N 1
ATOM 730 C CA . LEU A 1 112 ? 36.150 31.885 15.550 1.00 35.95 112 LEU A CA 1
ATOM 731 C C . LEU A 1 112 ? 36.008 30.466 16.023 1.00 28.68 112 LEU A C 1
ATOM 732 O O . LEU A 1 112 ? 36.253 29.564 15.252 1.00 30.86 112 LEU A O 1
ATOM 737 N N . ASP A 1 113 ? 35.766 30.272 17.316 1.00 32.20 113 ASP A N 1
ATOM 738 C CA . ASP A 1 113 ? 35.589 28.914 17.847 1.00 43.25 113 ASP A CA 1
ATOM 739 C C . ASP A 1 113 ? 34.434 28.196 17.115 1.00 43.00 113 ASP A C 1
ATOM 740 O O . ASP A 1 113 ? 34.600 27.054 16.676 1.00 40.74 113 ASP A O 1
ATOM 745 N N . ASN A 1 114 ? 33.315 28.901 16.918 1.00 38.27 114 ASN A N 1
ATOM 746 C CA . ASN A 1 114 ? 32.173 28.344 16.191 1.00 40.25 114 ASN A CA 1
ATOM 747 C C . ASN A 1 114 ? 32.548 28.021 14.762 1.00 40.57 114 ASN A C 1
ATOM 748 O O . ASN A 1 114 ? 32.177 26.976 14.216 1.00 36.75 114 ASN A O 1
ATOM 753 N N . PHE A 1 115 ? 33.331 28.900 14.162 1.00 37.61 115 PHE A N 1
ATOM 754 C CA . PHE A 1 115 ? 33.716 28.681 12.784 1.00 34.89 115 PHE A CA 1
ATOM 755 C C . PHE A 1 115 ? 34.570 27.440 12.641 1.00 34.22 115 PHE A C 1
ATOM 756 O O . PHE A 1 115 ? 34.397 26.666 11.721 1.00 34.67 115 PHE A O 1
ATOM 764 N N . LEU A 1 116 ? 35.517 27.269 13.550 1.00 38.53 116 LEU A N 1
ATOM 765 C CA . LEU A 1 116 ? 36.450 26.167 13.436 1.00 42.87 116 LEU A CA 1
ATOM 766 C C . LEU A 1 116 ? 35.752 24.814 13.689 1.00 40.28 116 LEU A C 1
ATOM 767 O O . LEU A 1 116 ? 35.949 23.878 12.924 1.00 38.79 116 LEU A O 1
ATOM 772 N N . LYS A 1 117 ? 34.913 24.740 14.722 1.00 36.38 117 LYS A N 1
ATOM 773 C CA . LYS A 1 117 ? 34.189 23.514 15.039 1.00 46.15 117 LYS A CA 1
ATOM 774 C C . LYS A 1 117 ? 33.189 23.172 13.943 1.00 49.42 117 LYS A C 1
ATOM 775 O O . LYS A 1 117 ? 33.054 22.010 13.589 1.00 50.83 117 LYS A O 1
ATOM 781 N N . SER A 1 118 ? 32.558 24.174 13.335 1.00 47.72 118 SER A N 1
ATOM 782 C CA . SER A 1 118 ? 31.611 23.871 12.273 1.00 50.23 118 SER A CA 1
ATOM 783 C C . SER A 1 118 ? 32.248 23.097 11.116 1.00 54.89 118 SER A C 1
ATOM 784 O O . SER A 1 118 ? 31.651 22.136 10.629 1.00 51.10 118 SER A O 1
ATOM 787 N N . GLN A 1 119 ? 33.443 23.505 10.681 1.00 59.29 119 GLN A N 1
ATOM 788 C CA . GLN A 1 119 ? 34.149 22.819 9.587 1.00 65.65 119 GLN A CA 1
ATOM 789 C C . GLN A 1 119 ? 34.744 21.450 9.981 1.00 69.23 119 GLN A C 1
ATOM 790 O O . GLN A 1 119 ? 34.972 20.614 9.109 1.00 69.65 119 GLN A O 1
ATOM 796 N N . SER A 1 120 ? 35.040 21.240 11.269 1.00 75.27 120 SER A N 1
ATOM 797 C CA . SER A 1 120 ? 35.612 19.959 11.743 1.00 82.36 120 SER A CA 1
ATOM 798 C C . SER A 1 120 ? 34.558 18.834 11.856 1.00 85.83 120 SER A C 1
ATOM 799 O O . SER A 1 120 ? 34.869 17.640 11.682 1.00 83.45 120 SER A O 1
ATOM 802 N N . ASP A 1 121 ? 33.324 19.245 12.165 1.00 88.48 121 ASP A N 1
ATOM 803 C CA . ASP A 1 121 ? 32.170 18.353 12.269 1.00 91.33 121 ASP A CA 1
ATOM 804 C C . ASP A 1 121 ? 31.840 17.911 10.859 1.00 93.09 121 ASP A C 1
ATOM 805 O O . ASP A 1 121 ? 31.708 16.715 10.578 1.00 95.22 121 ASP A O 1
ATOM 810 N N . THR A 1 122 ? 31.727 18.896 9.971 1.00 93.40 122 THR A N 1
ATOM 811 C CA . THR A 1 122 ? 31.411 18.641 8.573 1.00 95.95 122 THR A CA 1
ATOM 812 C C . THR A 1 122 ? 32.599 18.148 7.743 1.00 97.29 122 THR A C 1
ATOM 813 O O . THR A 1 122 ? 32.406 17.680 6.624 1.00 99.25 122 THR A O 1
ATOM 817 N N . SER A 1 123 ? 33.810 18.242 8.302 1.00 99.03 123 SER A N 1
ATOM 818 C CA . SER A 1 123 ? 35.063 17.805 7.655 1.00 99.70 123 SER A CA 1
ATOM 819 C C . SER A 1 123 ? 35.305 18.429 6.279 1.00 100.00 123 SER A C 1
ATOM 820 O O . SER A 1 123 ? 35.814 17.771 5.363 1.00 100.00 123 SER A O 1
ATOM 823 N N . SER A 1 124 ? 34.921 19.692 6.139 1.00 100.00 124 SER A N 1
ATOM 824 C CA . SER A 1 124 ? 35.073 20.430 4.891 1.00 99.92 124 SER A CA 1
ATOM 825 C C . SER A 1 124 ? 36.533 20.476 4.401 1.00 100.00 124 SER A C 1
ATOM 826 O O . SER A 1 124 ? 36.908 19.792 3.440 1.00 100.00 124 SER A O 1
ATOM 829 N N . SER A 1 125 ? 37.334 21.320 5.044 1.00 100.00 125 SER A N 1
ATOM 830 C CA . SER A 1 125 ? 38.746 21.469 4.723 1.00 98.33 125 SER A CA 1
ATOM 831 C C . SER A 1 125 ? 39.426 21.353 6.074 1.00 97.42 125 SER A C 1
ATOM 832 O O . SER A 1 125 ? 39.487 22.322 6.838 1.00 99.57 125 SER A O 1
ATOM 835 N N . LYS A 1 126 ? 39.851 20.130 6.396 1.00 93.92 126 LYS A N 1
ATOM 836 C CA . LYS A 1 126 ? 40.497 19.837 7.674 1.00 90.64 126 LYS A CA 1
ATOM 837 C C . LYS A 1 126 ? 41.598 20.815 8.085 1.00 85.36 126 LYS A C 1
ATOM 838 O O . LYS A 1 126 ? 41.879 20.974 9.281 1.00 86.07 126 LYS A O 1
ATOM 844 N N . ASN A 1 127 ? 42.214 21.480 7.108 1.00 77.50 127 ASN A N 1
ATOM 845 C CA . ASN A 1 127 ? 43.249 22.436 7.437 1.00 70.73 127 ASN A CA 1
ATOM 846 C C . ASN A 1 127 ? 43.645 23.454 6.382 1.00 66.99 127 ASN A C 1
ATOM 847 O O . ASN A 1 127 ? 44.490 24.290 6.650 1.00 65.73 127 ASN A O 1
ATOM 852 N N . ARG A 1 128 ? 43.039 23.398 5.196 1.00 63.60 128 ARG A N 1
ATOM 853 C CA . ARG A 1 128 ? 43.331 24.381 4.150 1.00 59.83 128 ARG A CA 1
ATOM 854 C C . ARG A 1 128 ? 42.053 25.155 3.795 1.00 57.90 128 ARG A C 1
ATOM 855 O O . ARG A 1 128 ? 41.318 24.784 2.882 1.00 60.83 128 ARG A O 1
ATOM 863 N N . PHE A 1 129 ? 41.809 26.238 4.536 1.00 51.16 129 PHE A N 1
ATOM 864 C CA . PHE A 1 129 ? 40.632 27.094 4.357 1.00 48.22 129 PHE A CA 1
ATOM 865 C C . PHE A 1 129 ? 40.700 28.070 3.180 1.00 50.21 129 PHE A C 1
ATOM 866 O O . PHE A 1 129 ? 41.031 29.260 3.339 1.00 51.04 129 PHE A O 1
ATOM 874 N N . ASP A 1 130 ? 40.368 27.556 1.999 1.00 51.61 130 ASP A N 1
ATOM 875 C CA . ASP A 1 130 ? 40.394 28.321 0.752 1.00 53.49 130 ASP A CA 1
ATOM 876 C C . ASP A 1 130 ? 38.992 28.452 0.161 1.00 54.96 130 ASP A C 1
ATOM 877 O O . ASP A 1 130 ? 38.820 29.035 -0.903 1.00 53.87 130 ASP A O 1
ATOM 882 N N . ASP A 1 131 ? 37.999 27.977 0.908 1.00 53.50 131 ASP A N 1
ATOM 883 C CA . ASP A 1 131 ? 36.592 27.949 0.490 1.00 58.39 131 ASP A CA 1
ATOM 884 C C . ASP A 1 131 ? 35.845 29.275 0.354 1.00 56.50 131 ASP A C 1
ATOM 885 O O . ASP A 1 131 ? 36.198 30.303 0.948 1.00 53.39 131 ASP A O 1
ATOM 890 N N . VAL A 1 132 ? 34.702 29.183 -0.316 1.00 53.28 132 VAL A N 1
ATOM 891 C CA . VAL A 1 132 ? 33.826 30.322 -0.421 1.00 51.58 132 VAL A CA 1
ATOM 892 C C . VAL A 1 132 ? 33.202 30.408 1.002 1.00 46.68 132 VAL A C 1
ATOM 893 O O . VAL A 1 132 ? 32.854 31.489 1.469 1.00 44.19 132 VAL A O 1
ATOM 897 N N . THR A 1 133 ? 33.226 29.301 1.754 1.00 40.01 133 THR A N 1
ATOM 898 C CA . THR A 1 133 ? 32.734 29.323 3.135 1.00 42.98 133 THR A CA 1
ATOM 899 C C . THR A 1 133 ? 33.687 30.149 4.034 1.00 47.75 133 THR A C 1
ATOM 900 O O . THR A 1 133 ? 33.233 30.940 4.883 1.00 45.84 133 THR A O 1
ATOM 904 N N . THR A 1 134 ? 35.002 30.007 3.822 1.00 47.12 134 THR A N 1
ATOM 905 C CA . THR A 1 134 ? 35.991 30.770 4.611 1.00 38.24 134 THR A CA 1
ATOM 906 C C . THR A 1 134 ? 35.890 32.283 4.279 1.00 30.69 134 THR A C 1
ATOM 907 O O . THR A 1 134 ? 35.860 33.093 5.163 1.00 27.22 134 THR A O 1
ATOM 911 N N . ASP A 1 135 ? 35.764 32.622 3.006 1.00 28.65 135 ASP A N 1
ATOM 912 C CA . ASP A 1 135 ? 35.614 33.976 2.530 1.00 39.19 135 ASP A CA 1
ATOM 913 C C . ASP A 1 135 ? 34.403 34.725 3.141 1.00 45.65 135 ASP A C 1
ATOM 914 O O . ASP A 1 135 ? 34.481 35.922 3.398 1.00 42.46 135 ASP A O 1
ATOM 919 N N . GLN A 1 136 ? 33.274 34.035 3.316 1.00 44.07 136 GLN A N 1
ATOM 920 C CA . GLN A 1 136 ? 32.103 34.662 3.882 1.00 43.94 136 GLN A CA 1
ATOM 921 C C . GLN A 1 136 ? 32.294 34.936 5.328 1.00 35.10 136 GLN A C 1
ATOM 922 O O . GLN A 1 136 ? 31.862 35.955 5.814 1.00 38.53 136 GLN A O 1
ATOM 928 N N . PHE A 1 137 ? 32.861 34.010 6.075 1.00 30.30 137 PHE A N 1
ATOM 929 C CA . PHE A 1 137 ? 33.100 34.354 7.484 1.00 31.96 137 PHE A CA 1
ATOM 930 C C . PHE A 1 137 ? 34.139 35.548 7.629 1.00 36.21 137 PHE A C 1
ATOM 931 O O . PHE A 1 137 ? 34.027 36.381 8.542 1.00 34.52 137 PHE A O 1
ATOM 939 N N . VAL A 1 138 ? 35.124 35.617 6.727 1.00 34.02 138 VAL A N 1
ATOM 940 C CA . VAL A 1 138 ? 36.147 36.664 6.778 1.00 37.05 138 VAL A CA 1
ATOM 941 C C . VAL A 1 138 ? 35.497 37.984 6.347 1.00 33.36 138 VAL A C 1
ATOM 942 O O . VAL A 1 138 ? 35.645 38.978 7.025 1.00 35.32 138 VAL A O 1
ATOM 946 N N . LEU A 1 139 ? 34.736 37.973 5.256 1.00 35.70 139 LEU A N 1
ATOM 947 C CA . LEU A 1 139 ? 34.022 39.174 4.813 1.00 33.53 139 LEU A CA 1
ATOM 948 C C . LEU A 1 139 ? 33.062 39.756 5.835 1.00 35.20 139 LEU A C 1
ATOM 949 O O . LEU A 1 139 ? 32.797 40.941 5.786 1.00 43.44 139 LEU A O 1
ATOM 954 N N . ASN A 1 140 ? 32.551 38.943 6.755 1.00 39.37 140 ASN A N 1
ATOM 955 C CA . ASN A 1 140 ? 31.623 39.439 7.774 1.00 43.82 140 ASN A CA 1
ATOM 956 C C . ASN A 1 140 ? 32.364 39.928 8.975 1.00 38.30 140 ASN A C 1
ATOM 957 O O . ASN A 1 140 ? 31.906 40.837 9.670 1.00 37.39 140 ASN A O 1
ATOM 962 N N . VAL A 1 141 ? 33.439 39.222 9.322 1.00 42.20 141 VAL A N 1
ATOM 963 C CA . VAL A 1 141 ? 34.291 39.681 10.418 1.00 38.08 141 VAL A CA 1
ATOM 964 C C . VAL A 1 141 ? 34.789 41.099 9.997 1.00 37.40 141 VAL A C 1
ATOM 965 O O . VAL A 1 141 ? 34.805 42.033 10.780 1.00 36.56 141 VAL A O 1
ATOM 969 N N . ILE A 1 142 ? 35.182 41.239 8.737 1.00 37.56 142 ILE A N 1
ATOM 970 C CA . ILE A 1 142 ? 35.636 42.515 8.225 1.00 43.58 142 ILE A CA 1
ATOM 971 C C . ILE A 1 142 ? 34.503 43.568 8.278 1.00 49.67 142 ILE A C 1
ATOM 972 O O . ILE A 1 142 ? 34.736 44.701 8.744 1.00 44.93 142 ILE A O 1
ATOM 977 N N . LYS A 1 143 ? 33.282 43.190 7.862 1.00 49.49 143 LYS A N 1
ATOM 978 C CA . LYS A 1 143 ? 32.170 44.148 7.850 1.00 48.01 143 LYS A CA 1
ATOM 979 C C . LYS A 1 143 ? 31.737 44.581 9.223 1.00 43.50 143 LYS A C 1
ATOM 980 O O . LYS A 1 143 ? 31.205 45.660 9.399 1.00 50.75 143 LYS A O 1
ATOM 986 N N . GLU A 1 144 ? 32.052 43.790 10.220 1.00 41.78 144 GLU A N 1
ATOM 987 C CA . GLU A 1 144 ? 31.675 44.173 11.554 1.00 45.09 144 GLU A CA 1
ATOM 988 C C . GLU A 1 144 ? 32.764 44.875 12.341 1.00 52.22 144 GLU A C 1
ATOM 989 O O . GLU A 1 144 ? 32.564 45.235 13.525 1.00 47.64 144 GLU A O 1
ATOM 995 N N . ASN A 1 145 ? 33.943 45.017 11.729 1.00 51.74 145 ASN A N 1
ATOM 996 C CA . ASN A 1 145 ? 35.059 45.645 12.428 1.00 51.37 145 ASN A CA 1
ATOM 997 C C . ASN A 1 145 ? 35.817 46.666 11.569 1.00 49.86 145 ASN A C 1
ATOM 998 O O . ASN A 1 145 ? 36.991 46.912 11.828 1.00 47.28 145 ASN A O 1
ATOM 1003 N N . VAL A 1 146 ? 35.147 47.291 10.595 1.00 49.25 146 VAL A N 1
ATOM 1004 C CA . VAL A 1 146 ? 35.799 48.257 9.698 1.00 56.96 146 VAL A CA 1
ATOM 1005 C C . VAL A 1 146 ? 36.608 49.408 10.304 1.00 58.76 146 VAL A C 1
ATOM 1006 O O . VAL A 1 146 ? 37.615 49.807 9.726 1.00 61.98 146 VAL A O 1
ATOM 1010 N N . GLN A 1 147 ? 36.192 49.948 11.445 1.00 56.56 147 GLN A N 1
ATOM 1011 C CA . GLN A 1 147 ? 36.928 51.069 12.016 1.00 60.41 147 GLN A CA 1
ATOM 1012 C C . GLN A 1 147 ? 38.212 50.632 12.660 1.00 57.28 147 GLN A C 1
ATOM 1013 O O . GLN A 1 147 ? 39.124 51.437 12.839 1.00 49.64 147 GLN A O 1
ATOM 1019 N N . THR A 1 148 ? 38.254 49.370 13.068 1.00 54.97 148 THR A N 1
ATOM 1020 C CA . THR A 1 148 ? 39.434 48.807 13.701 1.00 48.79 148 THR A CA 1
ATOM 1021 C C . THR A 1 148 ? 40.612 48.783 12.729 1.00 44.96 148 THR A C 1
ATOM 1022 O O . THR A 1 148 ? 41.734 49.089 13.137 1.00 53.00 148 THR A O 1
ATOM 1026 N N . PHE A 1 149 ? 40.369 48.499 11.449 1.00 36.68 149 PHE A N 1
ATOM 1027 C CA . PHE A 1 149 ? 41.457 48.523 10.486 1.00 34.28 149 PHE A CA 1
ATOM 1028 C C . PHE A 1 149 ? 42.181 49.883 10.453 1.00 44.21 149 PHE A C 1
ATOM 1029 O O . PHE A 1 149 ? 43.399 49.945 10.256 1.00 44.44 149 PHE A O 1
ATOM 1037 N N . SER A 1 150 ? 41.444 50.946 10.770 1.00 42.36 150 SER A N 1
ATOM 1038 C CA . SER A 1 150 ? 41.956 52.308 10.741 1.00 41.69 150 SER A CA 1
ATOM 1039 C C . SER A 1 150 ? 42.584 52.824 12.011 1.00 44.13 150 SER A C 1
ATOM 1040 O O . SER A 1 150 ? 43.348 53.789 11.960 1.00 48.89 150 SER A O 1
ATOM 1043 N N . THR A 1 151 ? 42.313 52.191 13.148 1.00 38.88 151 THR A N 1
ATOM 1044 C CA . THR A 1 151 ? 42.916 52.686 14.363 1.00 41.03 151 THR A CA 1
ATOM 1045 C C . THR A 1 151 ? 44.452 52.538 14.369 1.00 47.53 151 THR A C 1
ATOM 1046 O O . THR A 1 151 ? 45.082 52.043 13.400 1.00 36.76 151 THR A O 1
ATOM 1050 N N . GLY A 1 152 ? 45.025 52.975 15.485 1.00 42.11 152 GLY A N 1
ATOM 1051 C CA . GLY A 1 152 ? 46.454 52.955 15.659 1.00 51.90 152 GLY A CA 1
ATOM 1052 C C . GLY A 1 152 ? 47.028 54.356 15.892 1.00 54.95 152 GLY A C 1
ATOM 1053 O O . GLY A 1 152 ? 46.308 55.364 16.042 1.00 44.96 152 GLY A O 1
ATOM 1054 N N . GLN A 1 153 ? 48.358 54.401 15.858 1.00 56.00 153 GLN A N 1
ATOM 1055 C CA . GLN A 1 153 ? 49.187 55.589 16.086 1.00 53.27 153 GLN A CA 1
ATOM 1056 C C . GLN A 1 153 ? 49.468 56.345 14.793 1.00 49.00 153 GLN A C 1
ATOM 1057 O O . GLN A 1 153 ? 49.691 57.545 14.794 1.00 56.71 153 GLN A O 1
ATOM 1063 N N . SER A 1 154 ? 49.512 55.620 13.697 1.00 45.08 154 SER A N 1
ATOM 1064 C CA . SER A 1 154 ? 49.814 56.202 12.406 1.00 51.04 154 SER A CA 1
ATOM 1065 C C . SER A 1 154 ? 48.535 56.477 11.648 1.00 54.50 154 SER A C 1
ATOM 1066 O O . SER A 1 154 ? 47.534 55.803 11.885 1.00 45.96 154 SER A O 1
ATOM 1069 N N . GLU A 1 155 ? 48.607 57.391 10.670 1.00 58.90 155 GLU A N 1
ATOM 1070 C CA . GLU A 1 155 ? 47.453 57.766 9.856 1.00 63.06 155 GLU A CA 1
ATOM 1071 C C . GLU A 1 155 ? 47.101 56.740 8.759 1.00 60.33 155 GLU A C 1
ATOM 1072 O O . GLU A 1 155 ? 47.957 56.292 7.979 1.00 54.61 155 GLU A O 1
ATOM 1078 N N . ALA A 1 156 ? 45.810 56.430 8.675 1.00 55.96 156 ALA A N 1
ATOM 1079 C CA . ALA A 1 156 ? 45.283 55.454 7.730 1.00 55.85 156 ALA A CA 1
ATOM 1080 C C . ALA A 1 156 ? 45.351 55.846 6.268 1.00 54.10 156 ALA A C 1
ATOM 1081 O O . ALA A 1 156 ? 44.947 56.931 5.896 1.00 55.35 156 ALA A O 1
ATOM 1083 N N . PRO A 1 157 ? 45.893 54.960 5.419 1.00 55.68 157 PRO A N 1
ATOM 1084 C CA . PRO A 1 157 ? 46.003 55.212 3.983 1.00 53.81 157 PRO A CA 1
ATOM 1085 C C . PRO A 1 157 ? 44.639 54.833 3.460 1.00 58.16 157 PRO A C 1
ATOM 1086 O O . PRO A 1 157 ? 43.714 54.606 4.249 1.00 59.59 157 PRO A O 1
ATOM 1090 N N . GLU A 1 158 ? 44.564 54.630 2.150 1.00 61.72 158 GLU A N 1
ATOM 1091 C CA . GLU A 1 158 ? 43.339 54.224 1.513 1.00 62.73 158 GLU A CA 1
ATOM 1092 C C . GLU A 1 158 ? 43.444 52.777 1.118 1.00 66.77 158 GLU A C 1
ATOM 1093 O O . GLU A 1 158 ? 44.398 52.379 0.460 1.00 70.03 158 GLU A O 1
ATOM 1099 N N . ALA A 1 159 ? 42.433 52.008 1.513 1.00 64.40 159 ALA A N 1
ATOM 1100 C CA . ALA A 1 159 ? 42.336 50.579 1.241 1.00 60.61 159 ALA A CA 1
ATOM 1101 C C . ALA A 1 159 ? 42.823 50.211 -0.154 1.00 57.82 159 ALA A C 1
ATOM 1102 O O . ALA A 1 159 ? 43.525 49.221 -0.328 1.00 53.24 159 ALA A O 1
ATOM 1104 N N . THR A 1 160 ? 42.499 51.071 -1.115 1.00 59.12 160 THR A N 1
ATOM 1105 C CA . THR A 1 160 ? 42.840 50.885 -2.528 1.00 63.75 160 THR A CA 1
ATOM 1106 C C . THR A 1 160 ? 44.363 50.858 -2.785 1.00 62.35 160 THR A C 1
ATOM 1107 O O . THR A 1 160 ? 44.843 50.296 -3.780 1.00 60.08 160 THR A O 1
ATOM 1111 N N . ALA A 1 161 ? 45.118 51.467 -1.885 1.00 58.77 161 ALA A N 1
ATOM 1112 C CA . ALA A 1 161 ? 46.561 51.550 -2.063 1.00 64.06 161 ALA A CA 1
ATOM 1113 C C . ALA A 1 161 ? 47.420 50.415 -1.561 1.00 63.07 161 ALA A C 1
ATOM 1114 O O . ALA A 1 161 ? 47.219 49.844 -0.477 1.00 58.47 161 ALA A O 1
ATOM 1116 N N . ASP A 1 162 ? 48.462 50.198 -2.345 1.00 63.41 162 ASP A N 1
ATOM 1117 C CA . ASP A 1 162 ? 49.457 49.182 -2.100 1.00 66.04 162 ASP A CA 1
ATOM 1118 C C . ASP A 1 162 ? 50.367 49.621 -0.955 1.00 61.27 162 ASP A C 1
ATOM 1119 O O . ASP A 1 162 ? 50.514 50.816 -0.694 1.00 60.56 162 ASP A O 1
ATOM 1124 N N . THR A 1 163 ? 50.951 48.654 -0.257 1.00 59.25 163 THR A N 1
ATOM 1125 C CA . THR A 1 163 ? 51.778 48.932 0.920 1.00 56.06 163 THR A CA 1
ATOM 1126 C C . THR A 1 163 ? 53.248 48.506 0.898 1.00 53.27 163 THR A C 1
ATOM 1127 O O . THR A 1 163 ? 54.072 49.035 1.651 1.00 53.26 163 THR A O 1
ATOM 1131 N N . ASN A 1 164 ? 53.555 47.526 0.063 1.00 47.14 164 ASN A N 1
ATOM 1132 C CA . ASN A 1 164 ? 54.890 46.969 -0.054 1.00 46.99 164 ASN A CA 1
ATOM 1133 C C . ASN A 1 164 ? 55.325 46.148 1.182 1.00 42.03 164 ASN A C 1
ATOM 1134 O O . ASN A 1 164 ? 56.416 45.555 1.215 1.00 37.58 164 ASN A O 1
ATOM 1139 N N . LEU A 1 165 ? 54.510 46.233 2.226 1.00 26.22 165 LEU A N 1
ATOM 1140 C CA . LEU A 1 165 ? 54.719 45.508 3.463 1.00 30.21 165 LEU A CA 1
ATOM 1141 C C . LEU A 1 165 ? 53.634 44.395 3.507 1.00 38.53 165 LEU A C 1
ATOM 1142 O O . LEU A 1 165 ? 52.492 44.618 3.047 1.00 33.48 165 LEU A O 1
ATOM 1147 N N . HIS A 1 166 ? 53.951 43.295 4.205 1.00 33.60 166 HIS A N 1
ATOM 1148 C CA . HIS A 1 166 ? 53.123 42.076 4.291 1.00 37.17 166 HIS A CA 1
ATOM 1149 C C . HIS A 1 166 ? 53.290 41.469 5.698 1.00 34.21 166 HIS A C 1
ATOM 1150 O O . HIS A 1 166 ? 54.351 41.619 6.287 1.00 28.69 166 HIS A O 1
ATOM 1157 N N . TYR A 1 167 ? 52.241 40.856 6.262 1.00 25.41 167 TYR A N 1
ATOM 1158 C CA . TYR A 1 167 ? 52.322 40.203 7.592 1.00 23.21 167 TYR A CA 1
ATOM 1159 C C . TYR A 1 167 ? 52.412 38.680 7.373 1.00 21.97 167 TYR A C 1
ATOM 1160 O O . TYR A 1 167 ? 51.966 38.193 6.358 1.00 23.10 167 TYR A O 1
ATOM 1169 N N . ILE A 1 168 ? 53.061 37.956 8.273 1.00 22.53 168 ILE A N 1
ATOM 1170 C CA . ILE A 1 168 ? 53.199 36.487 8.196 1.00 24.06 168 ILE A CA 1
ATOM 1171 C C . ILE A 1 168 ? 53.304 36.050 9.630 1.00 25.02 168 ILE A C 1
ATOM 1172 O O . ILE A 1 168 ? 53.547 36.861 10.513 1.00 29.49 168 ILE A O 1
ATOM 1177 N N . THR A 1 169 ? 53.113 34.773 9.867 1.00 21.45 169 THR A N 1
ATOM 1178 C CA . THR A 1 169 ? 53.026 34.272 11.237 1.00 20.35 169 THR A CA 1
ATOM 1179 C C . THR A 1 169 ? 53.796 32.932 11.418 1.00 24.24 169 THR A C 1
ATOM 1180 O O . THR A 1 169 ? 53.851 32.124 10.500 1.00 20.98 169 THR A O 1
ATOM 1184 N N . TYR A 1 170 ? 54.224 32.669 12.643 1.00 22.79 170 TYR A N 1
ATOM 1185 C CA . TYR A 1 170 ? 54.954 31.465 13.052 1.00 32.76 170 TYR A CA 1
ATOM 1186 C C . TYR A 1 170 ? 54.237 30.859 14.245 1.00 25.94 170 TYR A C 1
ATOM 1187 O O . TYR A 1 170 ? 53.800 31.583 15.119 1.00 32.09 170 TYR A O 1
ATOM 1196 N N . VAL A 1 171 ? 54.187 29.525 14.286 1.00 37.66 171 VAL A N 1
ATOM 1197 C CA . VAL A 1 171 ? 53.571 28.741 15.388 1.00 41.00 171 VAL A CA 1
ATOM 1198 C C . VAL A 1 171 ? 54.176 27.335 15.480 1.00 44.34 171 VAL A C 1
ATOM 1199 O O . VAL A 1 171 ? 54.770 26.850 14.515 1.00 38.24 171 VAL A O 1
ATOM 1203 N N . GLU A 1 172 ? 54.019 26.690 16.640 1.00 54.29 172 GLU A N 1
ATOM 1204 C CA . GLU A 1 172 ? 54.487 25.304 16.798 1.00 63.71 172 GLU A CA 1
ATOM 1205 C C . GLU A 1 172 ? 53.200 24.517 16.943 1.00 66.47 172 GLU A C 1
ATOM 1206 O O . GLU A 1 172 ? 52.368 24.836 17.793 1.00 67.68 172 GLU A O 1
ATOM 1212 N N . GLU A 1 173 ? 52.947 23.586 16.037 1.00 67.21 173 GLU A N 1
ATOM 1213 C CA . GLU A 1 173 ? 51.727 22.823 16.195 1.00 71.54 173 GLU A CA 1
ATOM 1214 C C . GLU A 1 173 ? 51.922 21.428 16.780 1.00 73.34 173 GLU A C 1
ATOM 1215 O O . GLU A 1 173 ? 51.942 21.269 18.010 1.00 74.90 173 GLU A O 1
ATOM 1221 N N . ASN A 1 174 ? 52.026 20.412 15.932 1.00 73.83 174 ASN A N 1
ATOM 1222 C CA . ASN A 1 174 ? 52.231 19.050 16.441 1.00 70.32 174 ASN A CA 1
ATOM 1223 C C . ASN A 1 174 ? 53.703 18.751 16.185 1.00 64.93 174 ASN A C 1
ATOM 1224 O O . ASN A 1 174 ? 54.089 18.261 15.110 1.00 61.70 174 ASN A O 1
ATOM 1229 N N . GLY A 1 175 ? 54.515 19.239 17.122 1.00 62.61 175 GLY A N 1
ATOM 1230 C CA . GLY A 1 175 ? 55.966 19.106 17.056 1.00 61.51 175 GLY A CA 1
ATOM 1231 C C . GLY A 1 175 ? 56.727 19.823 15.935 1.00 62.89 175 GLY A C 1
ATOM 1232 O O . GLY A 1 175 ? 57.962 19.801 15.919 1.00 61.63 175 GLY A O 1
ATOM 1233 N N . GLY A 1 176 ? 56.026 20.461 14.997 1.00 61.91 176 GLY A N 1
ATOM 1234 C CA . GLY A 1 176 ? 56.726 21.125 13.904 1.00 57.36 176 GLY A CA 1
ATOM 1235 C C . GLY A 1 176 ? 56.704 22.647 13.967 1.00 56.64 176 GLY A C 1
ATOM 1236 O O . GLY A 1 176 ? 56.017 23.232 14.812 1.00 54.27 176 GLY A O 1
ATOM 1237 N N . ILE A 1 177 ? 57.479 23.294 13.097 1.00 50.68 177 ILE A N 1
ATOM 1238 C CA . ILE A 1 177 ? 57.520 24.744 13.066 1.00 45.97 177 ILE A CA 1
ATOM 1239 C C . ILE A 1 177 ? 57.142 25.155 11.685 1.00 44.13 177 ILE A C 1
ATOM 1240 O O . ILE A 1 177 ? 57.668 24.620 10.710 1.00 47.07 177 ILE A O 1
ATOM 1245 N N . PHE A 1 178 ? 56.108 25.998 11.632 1.00 38.16 178 PHE A N 1
ATOM 1246 C CA . PHE A 1 178 ? 55.510 26.483 10.390 1.00 39.37 178 PHE A CA 1
ATOM 1247 C C . PHE A 1 178 ? 55.470 28.004 10.267 1.00 33.79 178 PHE A C 1
ATOM 1248 O O . PHE A 1 178 ? 55.264 28.704 11.236 1.00 31.16 178 PHE A O 1
ATOM 1256 N N . GLU A 1 179 ? 55.510 28.454 9.023 1.00 33.23 179 GLU A N 1
ATOM 1257 C CA . GLU A 1 179 ? 55.491 29.839 8.631 1.00 38.20 179 GLU A CA 1
ATOM 1258 C C . GLU A 1 179 ? 54.209 29.834 7.841 1.00 38.76 179 GLU A C 1
ATOM 1259 O O . GLU A 1 179 ? 54.126 29.067 6.862 1.00 35.03 179 GLU A O 1
ATOM 1265 N N . LEU A 1 180 ? 53.276 30.741 8.181 1.00 34.73 180 LEU A N 1
ATOM 1266 C CA . LEU A 1 180 ? 51.949 30.811 7.528 1.00 29.62 180 LEU A CA 1
ATOM 1267 C C . LEU A 1 180 ? 51.713 32.120 6.838 1.00 26.48 180 LEU A C 1
ATOM 1268 O O . LEU A 1 180 ? 51.685 33.180 7.450 1.00 26.08 180 LEU A O 1
ATOM 1273 N N . ASP A 1 181 ? 51.567 32.045 5.538 1.00 29.76 181 ASP A N 1
ATOM 1274 C CA . ASP A 1 181 ? 51.341 33.217 4.746 1.00 36.73 181 ASP A CA 1
ATOM 1275 C C . ASP A 1 181 ? 50.122 32.955 3.863 1.00 40.43 181 ASP A C 1
ATOM 1276 O O . ASP A 1 181 ? 50.131 32.029 3.048 1.00 43.26 181 ASP A O 1
ATOM 1281 N N . GLY A 1 182 ? 49.117 33.822 3.978 1.00 36.93 182 GLY A N 1
ATOM 1282 C CA . GLY A 1 182 ? 47.907 33.702 3.185 1.00 35.46 182 GLY A CA 1
ATOM 1283 C C . GLY A 1 182 ? 48.110 33.822 1.692 1.00 42.38 182 GLY A C 1
ATOM 1284 O O . GLY A 1 182 ? 47.278 33.338 0.909 1.00 36.31 182 GLY A O 1
ATOM 1285 N N . ARG A 1 183 ? 49.223 34.453 1.298 1.00 48.47 183 ARG A N 1
ATOM 1286 C CA . ARG A 1 183 ? 49.557 34.660 -0.112 1.00 49.49 183 ARG A CA 1
ATOM 1287 C C . ARG A 1 183 ? 50.508 33.610 -0.680 1.00 50.58 183 ARG A C 1
ATOM 1288 O O . ARG A 1 183 ? 50.811 33.601 -1.863 1.00 46.94 183 ARG A O 1
ATOM 1296 N N . ASN A 1 184 ? 51.005 32.731 0.167 1.00 53.21 184 ASN A N 1
ATOM 1297 C CA . ASN A 1 184 ? 51.858 31.673 -0.332 1.00 46.90 184 ASN A CA 1
ATOM 1298 C C . ASN A 1 184 ? 50.914 30.606 -0.869 1.00 45.79 184 ASN A C 1
ATOM 1299 O O . ASN A 1 184 ? 50.405 29.792 -0.111 1.00 46.47 184 ASN A O 1
ATOM 1304 N N . LEU A 1 185 ? 50.693 30.611 -2.176 1.00 50.11 185 LEU A N 1
ATOM 1305 C CA . LEU A 1 185 ? 49.778 29.671 -2.825 1.00 56.04 185 LEU A CA 1
ATOM 1306 C C . LEU A 1 185 ? 50.017 28.203 -2.522 1.00 57.26 185 LEU A C 1
ATOM 1307 O O . LEU A 1 185 ? 49.086 27.402 -2.530 1.00 62.49 185 LEU A O 1
ATOM 1312 N N . SER A 1 186 ? 51.270 27.864 -2.270 1.00 52.72 186 SER A N 1
ATOM 1313 C CA . SER A 1 186 ? 51.675 26.494 -1.975 1.00 55.26 186 SER A CA 1
ATOM 1314 C C . SER A 1 186 ? 51.197 26.064 -0.602 1.00 52.92 186 SER A C 1
ATOM 1315 O O . SER A 1 186 ? 51.442 24.932 -0.188 1.00 52.22 186 SER A O 1
ATOM 1318 N N . GLY A 1 187 ? 50.599 26.992 0.145 1.00 49.64 187 GLY A N 1
ATOM 1319 C CA . GLY A 1 187 ? 50.131 26.664 1.484 1.00 41.68 187 GLY A CA 1
ATOM 1320 C C . GLY A 1 187 ? 51.142 26.938 2.589 1.00 38.12 187 GLY A C 1
ATOM 1321 O O . GLY A 1 187 ? 52.067 27.743 2.438 1.00 41.45 187 GLY A O 1
ATOM 1322 N N . PRO A 1 188 ? 50.927 26.356 3.758 1.00 34.34 188 PRO A N 1
ATOM 1323 C CA . PRO A 1 188 ? 51.825 26.546 4.878 1.00 37.50 188 PRO A CA 1
ATOM 1324 C C . PRO A 1 188 ? 53.261 26.040 4.551 1.00 46.25 188 PRO A C 1
ATOM 1325 O O . PRO A 1 188 ? 53.440 25.201 3.657 1.00 45.23 188 PRO A O 1
ATOM 1329 N N . LEU A 1 189 ? 54.272 26.654 5.176 1.00 43.78 189 LEU A N 1
ATOM 1330 C CA . LEU A 1 189 ? 55.660 26.275 4.935 1.00 47.90 189 LEU A CA 1
ATOM 1331 C C . LEU A 1 189 ? 56.245 25.635 6.168 1.00 45.40 189 LEU A C 1
ATOM 1332 O O . LEU A 1 189 ? 56.214 26.216 7.237 1.00 43.56 189 LEU A O 1
ATOM 1337 N N . TYR A 1 190 ? 56.703 24.395 6.021 1.00 49.12 190 TYR A N 1
ATOM 1338 C CA . TYR A 1 190 ? 57.280 23.628 7.115 1.00 44.21 190 TYR A CA 1
ATOM 1339 C C . TYR A 1 190 ? 58.722 24.092 7.309 1.00 46.36 190 TYR A C 1
ATOM 1340 O O . TYR A 1 190 ? 59.470 24.204 6.333 1.00 46.08 190 TYR A O 1
ATOM 1349 N N . LEU A 1 191 ? 59.108 24.438 8.535 1.00 48.35 191 LEU A N 1
ATOM 1350 C CA . LEU A 1 191 ? 60.490 24.883 8.733 1.00 54.97 191 LEU A CA 1
ATOM 1351 C C . LEU A 1 191 ? 61.348 23.769 9.351 1.00 59.52 191 LEU A C 1
ATOM 1352 O O . LEU A 1 191 ? 62.573 23.871 9.345 1.00 57.56 191 LEU A O 1
ATOM 1357 N N . GLY A 1 192 ? 60.702 22.727 9.887 1.00 60.77 192 GLY A N 1
ATOM 1358 C CA . GLY A 1 192 ? 61.421 21.631 10.524 1.00 59.97 192 GLY A CA 1
ATOM 1359 C C . GLY A 1 192 ? 60.833 21.321 11.893 1.00 61.69 192 GLY A C 1
ATOM 1360 O O . GLY A 1 192 ? 59.875 21.957 12.310 1.00 63.24 192 GLY A O 1
ATOM 1361 N N . LYS A 1 193 ? 61.450 20.397 12.626 1.00 62.32 193 LYS A N 1
ATOM 1362 C CA . LYS A 1 193 ? 60.970 19.973 13.950 1.00 64.50 193 LYS A CA 1
ATOM 1363 C C . LYS A 1 193 ? 61.221 20.932 15.094 1.00 60.77 193 LYS A C 1
ATOM 1364 O O . LYS A 1 193 ? 62.206 21.623 15.098 1.00 62.17 193 LYS A O 1
ATOM 1370 N N . SER A 1 194 ? 60.359 20.912 16.105 1.00 65.47 194 SER A N 1
ATOM 1371 C CA . SER A 1 194 ? 60.522 21.784 17.272 1.00 71.69 194 SER A CA 1
ATOM 1372 C C . SER A 1 194 ? 61.664 21.265 18.119 1.00 76.13 194 SER A C 1
ATOM 1373 O O . SER A 1 194 ? 62.144 20.148 17.927 1.00 75.94 194 SER A O 1
ATOM 1376 N N . ASP A 1 195 ? 62.054 22.065 19.101 1.00 79.91 195 ASP A N 1
ATOM 1377 C CA . ASP A 1 195 ? 63.045 21.621 20.048 1.00 84.15 195 ASP A CA 1
ATOM 1378 C C . ASP A 1 195 ? 62.389 21.671 21.417 1.00 83.11 195 ASP A C 1
ATOM 1379 O O . ASP A 1 195 ? 62.001 22.733 21.900 1.00 81.95 195 ASP A O 1
ATOM 1384 N N . PRO A 1 196 ? 62.103 20.481 21.975 1.00 82.24 196 PRO A N 1
ATOM 1385 C CA . PRO A 1 196 ? 61.467 20.268 23.278 1.00 83.90 196 PRO A CA 1
ATOM 1386 C C . PRO A 1 196 ? 62.119 20.987 24.449 1.00 86.26 196 PRO A C 1
ATOM 1387 O O . PRO A 1 196 ? 61.555 21.058 25.545 1.00 88.65 196 PRO A O 1
ATOM 1391 N N . THR A 1 197 ? 63.317 21.498 24.193 1.00 87.50 197 THR A N 1
ATOM 1392 C CA . THR A 1 197 ? 64.091 22.271 25.157 1.00 91.28 197 THR A CA 1
ATOM 1393 C C . THR A 1 197 ? 63.793 23.745 24.865 1.00 91.55 197 THR A C 1
ATOM 1394 O O . THR A 1 197 ? 64.663 24.618 25.008 1.00 92.51 197 THR A O 1
ATOM 1398 N N . ALA A 1 198 ? 62.574 23.995 24.390 1.00 88.84 198 ALA A N 1
ATOM 1399 C CA . ALA A 1 198 ? 62.131 25.336 24.057 1.00 81.52 198 ALA A CA 1
ATOM 1400 C C . ALA A 1 198 ? 61.037 25.715 25.006 1.00 78.68 198 ALA A C 1
ATOM 1401 O O . ALA A 1 198 ? 60.002 25.052 25.058 1.00 77.47 198 ALA A O 1
ATOM 1403 N N . THR A 1 199 ? 61.275 26.771 25.772 1.00 74.86 199 THR A N 1
ATOM 1404 C CA . THR A 1 199 ? 60.277 27.266 26.710 1.00 76.35 199 THR A CA 1
ATOM 1405 C C . THR A 1 199 ? 59.037 27.708 25.919 1.00 74.16 199 THR A C 1
ATOM 1406 O O . THR A 1 199 ? 57.916 27.648 26.421 1.00 73.81 199 THR A O 1
ATOM 1410 N N . ASP A 1 200 ? 59.277 28.141 24.678 1.00 68.64 200 ASP A N 1
ATOM 1411 C CA . ASP A 1 200 ? 58.273 28.627 23.730 1.00 62.00 200 ASP A CA 1
ATOM 1412 C C . ASP A 1 200 ? 58.868 28.871 22.343 1.00 60.98 200 ASP A C 1
ATOM 1413 O O . ASP A 1 200 ? 59.979 28.421 22.021 1.00 60.24 200 ASP A O 1
ATOM 1418 N N . LEU A 1 201 ? 58.134 29.652 21.559 1.00 55.58 201 LEU A N 1
ATOM 1419 C CA . LEU A 1 201 ? 58.495 29.985 20.190 1.00 53.93 201 LEU A CA 1
ATOM 1420 C C . LEU A 1 201 ? 59.721 30.912 20.043 1.00 51.60 201 LEU A C 1
ATOM 1421 O O . LEU A 1 201 ? 60.432 30.872 19.027 1.00 38.86 201 LEU A O 1
ATOM 1426 N N . ILE A 1 202 ? 59.946 31.769 21.031 1.00 53.50 202 ILE A N 1
ATOM 1427 C CA . ILE A 1 202 ? 61.084 32.675 20.960 1.00 60.95 202 ILE A CA 1
ATOM 1428 C C . ILE A 1 202 ? 62.382 31.906 21.077 1.00 64.07 202 ILE A C 1
ATOM 1429 O O . ILE A 1 202 ? 63.383 32.294 20.482 1.00 62.02 202 ILE A O 1
ATOM 1434 N N . GLU A 1 203 ? 62.321 30.753 21.740 1.00 67.63 203 GLU A N 1
ATOM 1435 C CA . GLU A 1 203 ? 63.495 29.910 21.908 1.00 69.59 203 GLU A CA 1
ATOM 1436 C C . GLU A 1 203 ? 63.600 28.832 20.841 1.00 66.29 203 GLU A C 1
ATOM 1437 O O . GLU A 1 203 ? 64.135 27.751 21.098 1.00 66.61 203 GLU A O 1
ATOM 1443 N N . GLN A 1 204 ? 63.063 29.112 19.657 1.00 58.86 204 GLN A N 1
ATOM 1444 C CA . GLN A 1 204 ? 63.146 28.157 18.570 1.00 55.39 204 GLN A CA 1
ATOM 1445 C C . GLN A 1 204 ? 64.075 28.734 17.540 1.00 58.55 204 GLN A C 1
ATOM 1446 O O . GLN A 1 204 ? 63.751 29.708 16.867 1.00 61.45 204 GLN A O 1
ATOM 1452 N N . GLU A 1 205 ? 65.246 28.120 17.438 1.00 58.33 205 GLU A N 1
ATOM 1453 C CA . GLU A 1 205 ? 66.271 28.541 16.510 1.00 57.37 205 GLU A CA 1
ATOM 1454 C C . GLU A 1 205 ? 65.762 28.587 15.087 1.00 52.98 205 GLU A C 1
ATOM 1455 O O . GLU A 1 205 ? 66.178 29.441 14.299 1.00 53.39 205 GLU A O 1
ATOM 1461 N N . LEU A 1 206 ? 64.883 27.661 14.733 1.00 47.60 206 LEU A N 1
ATOM 1462 C CA . LEU A 1 206 ? 64.358 27.663 13.360 1.00 48.56 206 LEU A CA 1
ATOM 1463 C C . LEU A 1 206 ? 63.590 28.968 13.023 1.00 43.85 206 LEU A C 1
ATOM 1464 O O . LEU A 1 206 ? 63.513 29.378 11.864 1.00 42.61 206 LEU A O 1
ATOM 1469 N N . VAL A 1 207 ? 62.974 29.579 14.032 1.00 40.13 207 VAL A N 1
ATOM 1470 C CA . VAL A 1 207 ? 62.227 30.813 13.819 1.00 46.83 207 VAL A CA 1
ATOM 1471 C C . VAL A 1 207 ? 63.212 31.994 13.751 1.00 44.76 207 VAL A C 1
ATOM 1472 O O . VAL A 1 207 ? 63.191 32.770 12.784 1.00 41.31 207 VAL A O 1
ATOM 1476 N N . ARG A 1 208 ? 64.067 32.109 14.767 1.00 39.11 208 ARG A N 1
ATOM 1477 C CA . ARG A 1 208 ? 65.078 33.171 14.826 1.00 46.66 208 ARG A CA 1
ATOM 1478 C C . ARG A 1 208 ? 65.907 33.201 13.552 1.00 46.36 208 ARG A C 1
ATOM 1479 O O . ARG A 1 208 ? 66.133 34.263 12.951 1.00 49.32 208 ARG A O 1
ATOM 1487 N N . VAL A 1 209 ? 66.266 32.028 13.064 1.00 42.23 209 VAL A N 1
ATOM 1488 C CA . VAL A 1 209 ? 67.067 32.009 11.863 1.00 37.20 209 VAL A CA 1
ATOM 1489 C C . VAL A 1 209 ? 66.285 32.401 10.627 1.00 37.78 209 VAL A C 1
ATOM 1490 O O . VAL A 1 209 ? 66.804 33.070 9.734 1.00 39.31 209 VAL A O 1
ATOM 1494 N N . ARG A 1 210 ? 65.052 31.925 10.529 1.00 36.08 210 ARG A N 1
ATOM 1495 C CA . ARG A 1 210 ? 64.218 32.260 9.388 1.00 30.97 210 ARG A CA 1
ATOM 1496 C C . ARG A 1 210 ? 63.964 33.814 9.409 1.00 19.98 210 ARG A C 1
ATOM 1497 O O . ARG A 1 210 ? 64.019 34.497 8.407 1.00 27.77 210 ARG A O 1
ATOM 1505 N N . VAL A 1 211 ? 63.722 34.352 10.581 1.00 23.76 211 VAL A N 1
ATOM 1506 C CA . VAL A 1 211 ? 63.428 35.765 10.693 1.00 33.23 211 VAL A CA 1
ATOM 1507 C C . VAL A 1 211 ? 64.683 36.573 10.388 1.00 43.85 211 VAL A C 1
ATOM 1508 O O . VAL A 1 211 ? 64.658 37.497 9.536 1.00 43.15 211 VAL A O 1
ATOM 1512 N N . ALA A 1 212 ? 65.789 36.164 11.019 1.00 40.14 212 ALA A N 1
ATOM 1513 C CA . ALA A 1 212 ? 67.032 36.867 10.830 1.00 40.02 212 ALA A CA 1
ATOM 1514 C C . ALA A 1 212 ? 67.435 36.904 9.387 1.00 41.32 212 ALA A C 1
ATOM 1515 O O . ALA A 1 212 ? 67.977 37.910 8.929 1.00 51.01 212 ALA A O 1
ATOM 1517 N N . SER A 1 213 ? 66.974 35.925 8.621 1.00 36.00 213 SER A N 1
ATOM 1518 C CA . SER A 1 213 ? 67.313 35.916 7.209 1.00 41.47 213 SER A CA 1
ATOM 1519 C C . SER A 1 213 ? 66.595 37.018 6.440 1.00 41.46 213 SER A C 1
ATOM 1520 O O . SER A 1 213 ? 67.062 37.426 5.369 1.00 46.09 213 SER A O 1
ATOM 1523 N N . TYR A 1 214 ? 65.398 37.395 6.903 1.00 40.84 214 TYR A N 1
ATOM 1524 C CA . TYR A 1 214 ? 64.646 38.473 6.248 1.00 40.63 214 TYR A CA 1
ATOM 1525 C C . TYR A 1 214 ? 65.329 39.821 6.574 1.00 37.63 214 TYR A C 1
ATOM 1526 O O . TYR A 1 214 ? 65.610 40.609 5.688 1.00 44.03 214 TYR A O 1
ATOM 1535 N N . MET A 1 215 ? 65.678 40.020 7.839 1.00 36.51 215 MET A N 1
ATOM 1536 C CA . MET A 1 215 ? 66.330 41.237 8.265 1.00 44.80 215 MET A CA 1
ATOM 1537 C C . MET A 1 215 ? 67.623 41.507 7.506 1.00 48.25 215 MET A C 1
ATOM 1538 O O . MET A 1 215 ? 67.939 42.661 7.247 1.00 44.25 215 MET A O 1
ATOM 1543 N N . GLU A 1 216 ? 68.351 40.444 7.155 1.00 50.93 216 GLU A N 1
ATOM 1544 C CA . GLU A 1 216 ? 69.616 40.577 6.444 1.00 45.71 216 GLU A CA 1
ATOM 1545 C C . GLU A 1 216 ? 69.392 41.231 5.096 1.00 48.88 216 GLU A C 1
ATOM 1546 O O . GLU A 1 216 ? 70.217 42.043 4.648 1.00 49.25 216 GLU A O 1
ATOM 1552 N N . ASN A 1 217 ? 68.281 40.898 4.445 1.00 49.35 217 ASN A N 1
ATOM 1553 C CA . ASN A 1 217 ? 67.975 41.507 3.152 1.00 52.23 217 ASN A CA 1
ATOM 1554 C C . ASN A 1 217 ? 67.640 43.020 3.357 1.00 48.51 217 ASN A C 1
ATOM 1555 O O . ASN A 1 217 ? 68.095 43.891 2.598 1.00 47.01 217 ASN A O 1
ATOM 1560 N N . ALA A 1 218 ? 67.002 43.309 4.489 1.00 45.87 218 ALA A N 1
ATOM 1561 C CA . ALA A 1 218 ? 66.651 44.668 4.916 1.00 49.45 218 ALA A CA 1
ATOM 1562 C C . ALA A 1 218 ? 67.940 45.499 5.125 1.00 51.51 218 ALA A C 1
ATOM 1563 O O . ALA A 1 218 ? 68.132 46.548 4.516 1.00 51.52 218 ALA A O 1
ATOM 1565 N N . ASN A 1 219 ? 68.808 45.003 6.006 1.00 53.74 219 ASN A N 1
ATOM 1566 C CA . ASN A 1 219 ? 70.078 45.639 6.314 1.00 56.44 219 ASN A CA 1
ATOM 1567 C C . ASN A 1 219 ? 70.876 46.000 5.063 1.00 57.11 219 ASN A C 1
ATOM 1568 O O . ASN A 1 219 ? 71.497 47.064 5.012 1.00 55.53 219 ASN A O 1
ATOM 1573 N N . GLU A 1 220 ? 70.801 45.145 4.042 1.00 58.64 220 GLU A N 1
ATOM 1574 C CA . GLU A 1 220 ? 71.483 45.404 2.778 1.00 61.41 220 GLU A CA 1
ATOM 1575 C C . GLU A 1 220 ? 70.833 46.518 1.973 1.00 62.21 220 GLU A C 1
ATOM 1576 O O . GLU A 1 220 ? 71.521 47.256 1.281 1.00 60.83 220 GLU A O 1
ATOM 1582 N N . GLU A 1 221 ? 69.505 46.605 2.021 1.00 63.00 221 GLU A N 1
ATOM 1583 C CA . GLU A 1 221 ? 68.789 47.624 1.266 1.00 64.42 221 GLU A CA 1
ATOM 1584 C C . GLU A 1 221 ? 68.650 48.923 2.025 1.00 67.11 221 GLU A C 1
ATOM 1585 O O . GLU A 1 221 ? 68.245 49.940 1.453 1.00 68.42 221 GLU A O 1
ATOM 1591 N N . ASP A 1 222 ? 69.075 48.900 3.288 1.00 64.99 222 ASP A N 1
ATOM 1592 C CA . ASP A 1 222 ? 68.987 50.054 4.175 1.00 68.16 222 ASP A CA 1
ATOM 1593 C C . ASP A 1 222 ? 67.524 50.312 4.596 1.00 63.74 222 ASP A C 1
ATOM 1594 O O . ASP A 1 222 ? 67.161 51.470 4.826 1.00 55.57 222 ASP A O 1
ATOM 1599 N N . VAL A 1 223 ? 66.667 49.281 4.601 1.00 57.04 223 VAL A N 1
ATOM 1600 C CA . VAL A 1 223 ? 65.288 49.494 5.046 1.00 51.52 223 VAL A CA 1
ATOM 1601 C C . VAL A 1 223 ? 65.074 49.011 6.470 1.00 47.04 223 VAL A C 1
ATOM 1602 O O . VAL A 1 223 ? 65.555 47.926 6.873 1.00 46.17 223 VAL A O 1
ATOM 1606 N N . LEU A 1 224 ? 64.458 49.893 7.256 1.00 36.59 224 LEU A N 1
ATOM 1607 C CA . LEU A 1 224 ? 64.145 49.591 8.643 1.00 40.22 224 LEU A CA 1
ATOM 1608 C C . LEU A 1 224 ? 62.681 49.108 8.860 1.00 38.71 224 LEU A C 1
ATOM 1609 O O . LEU A 1 224 ? 62.267 48.836 9.999 1.00 40.75 224 LEU A O 1
ATOM 1614 N N . ASN A 1 225 ? 61.931 48.948 7.776 1.00 37.79 225 ASN A N 1
ATOM 1615 C CA . ASN A 1 225 ? 60.520 48.566 7.858 1.00 37.14 225 ASN A CA 1
ATOM 1616 C C . ASN A 1 225 ? 60.229 47.146 8.316 1.00 33.89 225 ASN A C 1
ATOM 1617 O O . ASN A 1 225 ? 59.871 46.285 7.523 1.00 42.34 225 ASN A O 1
ATOM 1622 N N . PHE A 1 226 ? 60.370 46.913 9.614 1.00 30.02 226 PHE A N 1
ATOM 1623 C CA . PHE A 1 226 ? 60.188 45.593 10.171 1.00 26.93 226 PHE A CA 1
ATOM 1624 C C . PHE A 1 226 ? 59.592 45.770 11.502 1.00 27.91 226 PHE A C 1
ATOM 1625 O O . PHE A 1 226 ? 60.009 46.643 12.267 1.00 26.67 226 PHE A O 1
ATOM 1633 N N . ALA A 1 227 ? 58.645 44.892 11.800 1.00 21.29 227 ALA A N 1
ATOM 1634 C CA . ALA A 1 227 ? 58.033 44.867 13.120 1.00 21.36 227 ALA A CA 1
ATOM 1635 C C . ALA A 1 227 ? 57.648 43.395 13.435 1.00 24.22 227 ALA A C 1
ATOM 1636 O O . ALA A 1 227 ? 57.439 42.597 12.537 1.00 27.25 227 ALA A O 1
ATOM 1638 N N . MET A 1 228 ? 57.622 43.049 14.709 1.00 24.58 228 MET A N 1
ATOM 1639 C CA . MET A 1 228 ? 57.220 41.748 15.153 1.00 34.58 228 MET A CA 1
ATOM 1640 C C . MET A 1 228 ?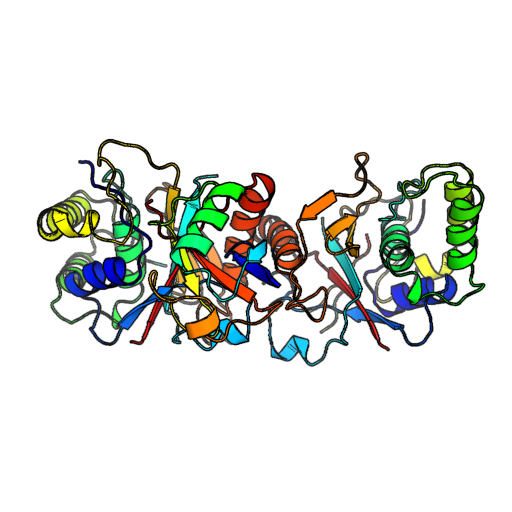 56.288 41.915 16.357 1.00 36.37 228 MET A C 1
ATOM 1641 O O . MET A 1 228 ? 56.473 42.848 17.148 1.00 37.79 228 MET A O 1
ATOM 1646 N N . LEU A 1 229 ? 55.272 41.043 16.469 1.00 29.10 229 LEU A N 1
ATOM 1647 C CA . LEU A 1 229 ? 54.391 41.040 17.630 1.00 27.01 229 LE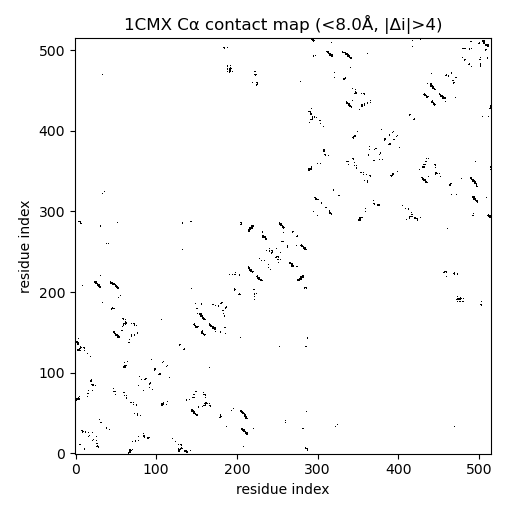U A CA 1
ATOM 1648 C C . LEU A 1 229 ? 54.273 39.585 18.127 1.00 27.36 229 LEU A C 1
ATOM 1649 O O . LEU A 1 229 ? 54.195 38.639 17.331 1.00 25.94 229 LEU A O 1
ATOM 1654 N N . GLY A 1 230 ? 54.253 39.410 19.440 1.00 29.39 230 GLY A N 1
ATOM 1655 C CA . GLY A 1 230 ? 54.096 38.083 19.993 1.00 36.62 230 GLY A CA 1
ATOM 1656 C C . GLY A 1 230 ? 52.778 37.996 20.744 1.00 37.76 230 GLY A C 1
ATOM 1657 O O . GLY A 1 230 ? 52.315 38.988 21.321 1.00 29.59 230 GLY A O 1
ATOM 1658 N N . LEU A 1 231 ? 52.157 36.815 20.672 1.00 40.49 231 LEU A N 1
ATOM 1659 C CA . LEU A 1 231 ? 50.887 36.497 21.348 1.00 33.44 231 LEU A CA 1
ATOM 1660 C C . LEU A 1 231 ? 51.282 35.749 22.619 1.00 33.57 231 LEU A C 1
ATOM 1661 O O . LEU A 1 231 ? 51.825 34.650 22.585 1.00 35.78 231 LEU A O 1
ATOM 1666 N N . GLY A 1 232 ? 51.108 36.391 23.748 1.00 40.34 232 GLY A N 1
ATOM 1667 C CA . GLY A 1 232 ? 51.457 35.749 24.993 1.00 42.08 232 GLY A CA 1
ATOM 1668 C C . GLY A 1 232 ? 50.488 36.187 26.073 1.00 45.44 232 GLY A C 1
ATOM 1669 O O . GLY A 1 232 ? 49.544 36.920 25.796 1.00 48.56 232 GLY A O 1
ATOM 1670 N N . PRO A 1 233 ? 50.706 35.781 27.322 1.00 49.75 233 PRO A N 1
ATOM 1671 C CA . PRO A 1 233 ? 49.776 36.192 28.376 1.00 53.53 233 PRO A CA 1
ATOM 1672 C C . PRO A 1 233 ? 49.762 37.672 28.737 1.00 60.72 233 PRO A C 1
ATOM 1673 O O . PRO A 1 233 ? 50.750 38.388 28.532 1.00 64.23 233 PRO A O 1
ATOM 1677 N N . ASN A 1 234 ? 48.585 38.115 29.187 1.00 64.69 234 ASN A N 1
ATOM 1678 C CA . ASN A 1 234 ? 48.329 39.475 29.660 1.00 69.85 234 ASN A CA 1
ATOM 1679 C C . ASN A 1 234 ? 47.938 40.454 28.554 1.00 71.40 234 ASN A C 1
ATOM 1680 O O . ASN A 1 234 ? 47.148 41.385 28.839 1.00 69.27 234 ASN A O 1
ATOM 1685 N N . MET B 2 1 ? 74.705 65.693 24.394 1.00 39.69 301 MET B N 1
ATOM 1686 C CA . MET B 2 1 ? 75.178 64.374 24.912 1.00 38.88 301 MET B CA 1
ATOM 1687 C C . MET B 2 1 ? 74.792 63.379 23.856 1.00 39.34 301 MET B C 1
ATOM 1688 O O . MET B 2 1 ? 73.843 63.600 23.117 1.00 36.37 301 MET B O 1
ATOM 1693 N N . GLN B 2 2 ? 75.533 62.286 23.780 1.00 38.37 302 GLN B N 1
ATOM 1694 C CA . GLN B 2 2 ? 75.310 61.288 22.758 1.00 37.26 302 GLN B CA 1
ATOM 1695 C C . GLN B 2 2 ? 74.438 60.169 23.264 1.00 38.19 302 GLN B C 1
ATOM 1696 O O . GLN B 2 2 ? 74.457 59.868 24.461 1.00 38.32 302 GLN B O 1
ATOM 1702 N N . ILE B 2 3 ? 73.587 59.635 22.381 1.00 31.81 303 ILE B N 1
ATOM 1703 C CA . ILE B 2 3 ? 72.741 58.514 22.747 1.00 24.86 303 ILE B CA 1
ATOM 1704 C C . ILE B 2 3 ? 72.591 57.702 21.519 1.00 25.50 303 ILE B C 1
ATOM 1705 O O . ILE B 2 3 ? 72.912 58.176 20.425 1.00 25.94 303 ILE B O 1
ATOM 1710 N N . PHE B 2 4 ? 72.184 56.446 21.723 1.00 27.12 304 PHE B N 1
ATOM 1711 C CA . PHE B 2 4 ? 71.994 55.472 20.643 1.00 28.49 304 PHE B CA 1
ATOM 1712 C C . PHE B 2 4 ? 70.539 55.000 20.556 1.00 25.71 304 PHE B C 1
ATOM 1713 O O . PHE B 2 4 ? 69.840 54.852 21.566 1.00 27.04 304 PHE B O 1
ATOM 1721 N N . VAL B 2 5 ? 70.088 54.733 19.356 1.00 25.70 305 VAL B N 1
ATOM 1722 C CA . VAL B 2 5 ? 68.741 54.203 19.205 1.00 34.03 305 VAL B CA 1
ATOM 1723 C C . VAL B 2 5 ? 68.908 52.904 18.414 1.00 28.19 305 VAL B C 1
ATOM 1724 O O . VAL B 2 5 ? 69.367 52.907 17.281 1.00 27.05 305 VAL B O 1
ATOM 1728 N N . LYS B 2 6 ? 68.538 51.792 19.024 1.00 32.10 306 LYS B N 1
ATOM 1729 C CA . LYS B 2 6 ? 68.667 50.473 18.388 1.00 40.15 306 LYS B CA 1
ATOM 1730 C C . LYS B 2 6 ? 67.341 49.979 17.736 1.00 35.70 306 LYS B C 1
ATOM 1731 O O . LYS B 2 6 ? 66.271 50.111 18.337 1.00 33.38 306 LYS B O 1
ATOM 1737 N N . THR B 2 7 ? 67.412 49.590 16.458 1.00 30.01 307 THR B N 1
ATOM 1738 C CA . THR B 2 7 ? 66.277 49.073 15.706 1.00 34.71 307 THR B CA 1
ATOM 1739 C C . THR B 2 7 ? 66.080 47.533 15.888 1.00 42.29 307 THR B C 1
ATOM 1740 O O . THR B 2 7 ? 66.908 46.858 16.510 1.00 46.63 307 THR B O 1
ATOM 1744 N N . LEU B 2 8 ? 64.989 46.979 15.354 1.00 38.96 308 LEU B N 1
ATOM 1745 C CA . LEU B 2 8 ? 64.737 45.535 15.459 1.00 35.76 308 LEU B CA 1
ATOM 1746 C C . LEU B 2 8 ? 65.734 44.747 14.599 1.00 32.42 308 LEU B C 1
ATOM 1747 O O . LEU B 2 8 ? 66.123 43.659 14.962 1.00 35.40 308 LEU B O 1
ATOM 1752 N N . THR B 2 9 ? 66.091 45.272 13.440 1.00 31.70 309 THR B N 1
ATOM 1753 C CA . THR B 2 9 ? 67.023 44.609 12.551 1.00 32.94 309 THR B CA 1
ATOM 1754 C C . THR B 2 9 ? 68.547 44.725 12.878 1.00 29.34 309 THR B C 1
ATOM 1755 O O . THR B 2 9 ? 69.374 44.354 12.067 1.00 31.55 309 THR B O 1
ATOM 1759 N N . GLY B 2 10 ? 68.898 45.158 14.077 1.00 26.57 310 GLY B N 1
ATOM 1760 C CA . GLY B 2 10 ? 70.294 45.261 14.466 1.00 41.73 310 GLY B CA 1
ATOM 1761 C C . GLY B 2 10 ? 71.016 46.569 14.201 1.00 40.87 310 GLY B C 1
ATOM 1762 O O . GLY B 2 10 ? 72.158 46.744 14.630 1.00 40.49 310 GLY B O 1
ATOM 1763 N N . LYS B 2 11 ? 70.344 47.487 13.516 1.00 41.19 311 LYS B N 1
ATOM 1764 C CA . LYS B 2 11 ? 70.920 48.775 13.205 1.00 37.74 311 LYS B CA 1
ATOM 1765 C C . LYS B 2 11 ? 71.011 49.669 14.427 1.00 36.96 311 LYS B C 1
ATOM 1766 O O . LYS B 2 11 ? 70.212 49.554 15.332 1.00 40.37 311 LYS B O 1
ATOM 1772 N N . THR B 2 12 ? 72.130 50.369 14.569 1.00 37.38 312 THR B N 1
ATOM 1773 C CA . THR B 2 12 ? 72.302 51.280 15.690 1.00 38.63 312 THR B CA 1
ATOM 1774 C C . THR B 2 12 ? 72.390 52.718 15.136 1.00 44.65 312 THR B C 1
ATOM 1775 O O . THR B 2 12 ? 73.061 52.986 14.129 1.00 47.18 312 THR B O 1
ATOM 1779 N N . ILE B 2 13 ? 71.650 53.623 15.769 1.00 41.13 313 ILE B N 1
ATOM 1780 C CA . ILE B 2 13 ? 71.561 55.002 15.349 1.00 38.11 313 ILE B CA 1
ATOM 1781 C C . ILE B 2 13 ? 72.149 55.808 16.480 1.00 34.75 313 ILE B C 1
ATOM 1782 O O . ILE B 2 13 ? 71.925 55.510 17.660 1.00 36.03 313 ILE B O 1
ATOM 1787 N N . THR B 2 14 ? 73.024 56.730 16.094 1.00 27.08 314 THR B N 1
ATOM 1788 C CA . THR B 2 14 ? 73.724 57.598 17.030 1.00 34.11 314 THR B CA 1
ATOM 1789 C C . THR B 2 14 ? 73.128 58.982 16.899 1.00 27.00 314 THR B C 1
ATOM 1790 O O . THR B 2 14 ? 72.995 59.486 15.805 1.00 26.88 314 THR B O 1
ATOM 1794 N N . LEU B 2 15 ? 72.818 59.606 18.018 1.00 27.27 315 LEU B N 1
ATOM 1795 C CA . LEU B 2 15 ? 72.209 60.935 17.992 1.00 33.79 315 LEU B CA 1
ATOM 1796 C C . LEU B 2 15 ? 72.881 61.814 19.035 1.00 33.17 315 LEU B C 1
ATOM 1797 O O . LEU B 2 15 ? 73.282 61.306 20.101 1.00 36.99 315 LEU B O 1
ATOM 1802 N N . GLU B 2 16 ? 72.894 63.129 18.769 1.00 30.73 316 GLU B N 1
ATOM 1803 C CA . GLU B 2 16 ? 73.409 64.183 19.691 1.00 32.00 316 GLU B CA 1
ATOM 1804 C C . GLU B 2 16 ? 72.158 64.920 20.193 1.00 32.03 316 GLU B C 1
ATOM 1805 O O . GLU B 2 16 ? 71.427 65.527 19.410 1.00 33.74 316 GLU B O 1
ATOM 1811 N N . VAL B 2 17 ? 71.961 64.941 21.499 1.00 31.65 317 VAL B N 1
ATOM 1812 C CA . VAL B 2 17 ? 70.751 65.493 22.074 1.00 35.34 317 VAL B CA 1
ATOM 1813 C C . VAL B 2 17 ? 71.069 66.195 23.395 1.00 40.65 317 VAL B C 1
ATOM 1814 O O . VAL B 2 17 ? 72.143 65.995 23.947 1.00 40.11 317 VAL B O 1
ATOM 1818 N N . GLU B 2 18 ? 70.066 66.901 23.931 1.00 41.49 318 GLU B N 1
ATOM 1819 C CA . GLU B 2 18 ? 70.107 67.651 25.198 1.00 39.80 318 GLU B CA 1
ATOM 1820 C C . GLU B 2 18 ? 69.108 67.024 26.153 1.00 41.01 318 GLU B C 1
ATOM 1821 O O . GLU B 2 18 ? 68.110 66.460 25.704 1.00 41.05 318 GLU B O 1
ATOM 1827 N N . PRO B 2 19 ? 69.342 67.116 27.476 1.00 38.36 319 PRO B N 1
ATOM 1828 C CA . PRO B 2 19 ? 68.410 66.527 28.442 1.00 42.77 319 PRO B CA 1
ATOM 1829 C C . PRO B 2 19 ? 67.054 67.201 28.359 1.00 44.85 319 PRO B C 1
ATOM 1830 O O . PRO B 2 19 ? 66.065 66.636 28.822 1.00 49.80 319 PRO B O 1
ATOM 1834 N N . SER B 2 20 ? 67.043 68.424 27.828 1.00 43.41 320 SER B N 1
ATOM 1835 C CA . SER B 2 20 ? 65.831 69.226 27.698 1.00 43.01 320 SER B CA 1
ATOM 1836 C C . SER B 2 20 ? 65.018 68.797 26.463 1.00 43.33 320 SER B C 1
ATOM 1837 O O . SER B 2 20 ? 63.895 69.245 26.279 1.00 45.72 320 SER B O 1
ATOM 1840 N N . ASP B 2 21 ? 65.621 67.978 25.601 1.00 41.29 321 ASP B N 1
ATOM 1841 C CA . ASP B 2 21 ? 64.968 67.465 24.406 1.00 41.07 321 ASP B CA 1
ATOM 1842 C C . ASP B 2 21 ? 63.783 66.601 24.791 1.00 40.21 321 ASP B C 1
ATOM 1843 O O . ASP B 2 21 ? 63.869 65.872 25.760 1.00 39.34 321 ASP B O 1
ATOM 1848 N N . THR B 2 22 ? 62.677 66.710 24.048 1.00 36.44 322 THR B N 1
ATOM 1849 C CA . THR B 2 22 ? 61.470 65.929 24.310 1.00 33.53 322 THR B CA 1
ATOM 1850 C C . THR B 2 22 ? 61.573 64.677 23.442 1.00 29.17 322 THR B C 1
ATOM 1851 O O . THR B 2 22 ? 62.246 64.675 22.386 1.00 32.58 322 THR B O 1
ATOM 1855 N N . ILE B 2 23 ? 60.699 63.726 23.738 1.00 32.57 323 ILE B N 1
ATOM 1856 C CA . ILE B 2 23 ? 60.642 62.498 22.943 1.00 27.47 323 ILE B CA 1
ATOM 1857 C C . ILE B 2 23 ? 60.296 62.854 21.531 1.00 26.48 323 ILE B C 1
ATOM 1858 O O . ILE B 2 23 ? 60.872 62.325 20.587 1.00 32.37 323 ILE B O 1
ATOM 1863 N N . GLU B 2 24 ? 59.414 63.821 21.365 1.00 28.09 324 GLU B N 1
ATOM 1864 C CA . GLU B 2 24 ? 59.052 64.241 20.010 1.00 29.64 324 GLU B CA 1
ATOM 1865 C C . GLU B 2 24 ? 60.259 64.784 19.219 1.00 19.08 324 GLU B C 1
ATOM 1866 O O . GLU B 2 24 ? 60.320 64.611 17.990 1.00 28.01 324 GLU B O 1
ATOM 1872 N N . ASN B 2 25 ? 61.149 65.528 19.894 1.00 29.90 325 ASN B N 1
ATOM 1873 C CA . ASN B 2 25 ? 62.371 66.094 19.267 1.00 28.03 325 ASN B CA 1
ATOM 1874 C C . ASN B 2 25 ? 63.239 64.869 18.855 1.00 25.44 325 ASN B C 1
ATOM 1875 O O . ASN B 2 25 ? 63.745 64.788 17.729 1.00 29.44 325 ASN B O 1
ATOM 1880 N N . VAL B 2 26 ? 63.357 63.894 19.757 1.00 26.99 326 VAL B N 1
ATOM 1881 C CA . VAL B 2 26 ? 64.114 62.671 19.438 1.00 21.89 326 VAL B CA 1
ATOM 1882 C C . VAL B 2 26 ? 63.541 62.005 18.208 1.00 31.55 326 VAL B C 1
ATOM 1883 O O . VAL B 2 26 ? 64.284 61.707 17.275 1.00 31.79 326 VAL B O 1
ATOM 1887 N N . LYS B 2 27 ? 62.204 61.952 18.107 1.00 25.85 327 LYS B N 1
ATOM 1888 C CA . LYS B 2 27 ? 61.598 61.351 16.908 1.00 24.16 327 LYS B CA 1
ATOM 1889 C C . LYS B 2 27 ? 61.858 62.136 15.659 1.00 20.21 327 LYS B C 1
ATOM 1890 O O . LYS B 2 27 ? 62.079 61.581 14.561 1.00 28.00 327 LYS B O 1
ATOM 1896 N N . ALA B 2 28 ? 61.794 63.450 15.787 1.00 26.87 328 ALA B N 1
ATOM 1897 C CA . ALA B 2 28 ? 62.030 64.288 14.607 1.00 26.12 328 ALA B CA 1
ATOM 1898 C C . ALA B 2 28 ? 63.465 64.037 14.134 1.00 17.89 328 ALA B C 1
ATOM 1899 O O . ALA B 2 28 ? 63.777 64.013 12.908 1.00 22.16 328 ALA B O 1
ATOM 1901 N N . LYS B 2 29 ? 64.341 63.918 15.117 1.00 19.12 329 LYS B N 1
ATOM 1902 C CA . LYS B 2 29 ? 65.766 63.624 14.790 1.00 30.92 329 LYS B CA 1
ATOM 1903 C C . LYS B 2 29 ? 65.905 62.266 14.071 1.00 31.92 329 LYS B C 1
ATOM 1904 O O . LYS B 2 29 ? 66.629 62.163 13.062 1.00 34.34 329 LYS B O 1
ATOM 1910 N N . ILE B 2 30 ? 65.125 61.264 14.504 1.00 33.81 330 ILE B N 1
ATOM 1911 C CA . ILE B 2 30 ? 65.164 59.933 13.847 1.00 26.10 330 ILE B CA 1
ATOM 1912 C C . ILE B 2 30 ? 64.668 60.076 12.436 1.00 27.66 330 ILE B C 1
ATOM 1913 O O . ILE B 2 30 ? 65.244 59.527 11.478 1.00 30.34 330 ILE B O 1
ATOM 1918 N N . GLN B 2 31 ? 63.641 60.901 12.294 1.00 34.13 331 GLN B N 1
ATOM 1919 C CA . GLN B 2 31 ? 63.066 61.143 10.976 1.00 34.47 331 GLN B CA 1
ATOM 1920 C C . GLN B 2 31 ? 64.088 61.838 10.046 1.00 38.56 331 GLN B C 1
ATOM 1921 O O . GLN B 2 31 ? 64.195 61.496 8.845 1.00 31.99 331 GLN B O 1
ATOM 1927 N N . ASP B 2 32 ? 64.806 62.835 10.570 1.00 37.40 332 ASP B N 1
ATOM 1928 C CA . ASP B 2 32 ? 65.834 63.522 9.740 1.00 38.69 332 ASP B CA 1
ATOM 1929 C C . ASP B 2 32 ? 66.833 62.521 9.143 1.00 38.65 332 ASP B C 1
ATOM 1930 O O . ASP B 2 32 ? 67.236 62.646 7.979 1.00 40.01 332 ASP B O 1
ATOM 1935 N N . LYS B 2 33 ? 67.348 61.601 9.959 1.00 33.78 333 LYS B N 1
ATOM 1936 C CA . LYS B 2 33 ? 68.289 60.645 9.359 1.00 41.86 333 LYS B CA 1
ATOM 1937 C C . LYS B 2 33 ? 67.741 59.362 8.758 1.00 41.53 333 LYS B C 1
ATOM 1938 O O . LYS B 2 33 ? 68.336 58.850 7.827 1.00 44.10 333 LYS B O 1
ATOM 1944 N N . GLU B 2 34 ? 66.576 58.893 9.204 1.00 46.29 334 GLU B N 1
ATOM 1945 C CA . GLU B 2 34 ? 66.007 57.660 8.654 1.00 44.05 334 GLU B CA 1
ATOM 1946 C C . GLU B 2 34 ? 64.796 57.897 7.774 1.00 42.82 334 GLU B C 1
ATOM 1947 O O . GLU B 2 34 ? 64.420 57.036 6.995 1.00 47.29 334 GLU B O 1
ATOM 1953 N N . GLY B 2 35 ? 64.222 59.092 7.869 1.00 46.34 335 GLY B N 1
ATOM 1954 C CA . GLY B 2 35 ? 63.061 59.464 7.071 1.00 45.32 335 GLY B CA 1
ATOM 1955 C C . GLY B 2 35 ? 61.775 58.779 7.495 1.00 46.60 335 GLY B C 1
ATOM 1956 O O . GLY B 2 35 ? 60.853 58.647 6.710 1.00 48.47 335 GLY B O 1
ATOM 1957 N N . ILE B 2 36 ? 61.711 58.344 8.743 1.00 46.50 336 ILE B N 1
ATOM 1958 C CA . ILE B 2 36 ? 60.541 57.651 9.269 1.00 37.90 336 ILE B CA 1
ATOM 1959 C C . ILE B 2 36 ? 59.755 58.620 10.098 1.00 35.24 336 ILE B C 1
ATOM 1960 O O . ILE B 2 36 ? 60.250 59.070 11.166 1.00 32.76 336 ILE B O 1
ATOM 1965 N N . PRO B 2 37 ? 58.495 58.878 9.678 1.00 29.32 337 PRO B N 1
ATOM 1966 C CA . PRO B 2 37 ? 57.565 59.783 10.364 1.00 28.46 337 PRO B CA 1
ATOM 1967 C C . PRO B 2 37 ? 57.459 59.370 11.811 1.00 27.66 337 PRO B C 1
ATOM 1968 O O . PRO B 2 37 ? 57.500 58.201 12.134 1.00 40.66 337 PRO B O 1
ATOM 1972 N N . PRO B 2 38 ? 57.355 60.329 12.709 1.00 28.66 338 PRO B N 1
ATOM 1973 C CA . PRO B 2 38 ? 57.249 60.103 14.154 1.00 31.25 338 PRO B CA 1
ATOM 1974 C C . PRO B 2 38 ? 55.995 59.373 14.660 1.00 32.27 338 PRO B C 1
ATOM 1975 O O . PRO B 2 38 ? 55.967 58.897 15.817 1.00 27.82 338 PRO B O 1
ATOM 1979 N N . ASP B 2 39 ? 54.908 59.479 13.888 1.00 32.52 339 ASP B N 1
ATOM 1980 C CA . ASP B 2 39 ? 53.624 58.848 14.273 1.00 43.41 339 ASP B CA 1
ATOM 1981 C C . ASP B 2 39 ? 53.812 57.320 14.189 1.00 39.31 339 ASP B C 1
ATOM 1982 O O . ASP B 2 39 ? 53.090 56.540 14.820 1.00 44.84 339 ASP B O 1
ATOM 1987 N N . GLN B 2 40 ? 54.766 56.931 13.340 1.00 33.34 340 GLN B N 1
ATOM 1988 C CA . GLN B 2 40 ? 55.141 55.568 13.134 1.00 31.92 340 GLN B CA 1
ATOM 1989 C C . GLN B 2 40 ? 56.243 55.075 14.072 1.00 35.75 340 GLN B C 1
ATOM 1990 O O . GLN B 2 40 ? 56.700 53.930 13.916 1.00 35.56 340 GLN B O 1
ATOM 1996 N N . GLN B 2 41 ? 56.559 55.874 15.097 1.00 32.17 341 GLN B N 1
ATOM 1997 C CA . GLN B 2 41 ? 57.614 55.525 16.042 1.00 31.28 341 GLN B CA 1
ATOM 1998 C C . GLN B 2 41 ? 57.142 55.464 17.478 1.00 27.61 341 GLN B C 1
ATOM 1999 O O . GLN B 2 41 ? 56.221 56.178 17.866 1.00 39.13 341 GLN B O 1
ATOM 2005 N N . ARG B 2 42 ? 57.764 54.569 18.241 1.00 29.49 342 ARG B N 1
ATOM 2006 C CA . ARG B 2 42 ? 57.541 54.356 19.677 1.00 28.33 342 ARG B CA 1
ATOM 2007 C C . ARG B 2 42 ? 58.931 54.070 20.232 1.00 33.19 342 ARG B C 1
ATOM 2008 O O . ARG B 2 42 ? 59.619 53.203 19.735 1.00 29.83 342 ARG B O 1
ATOM 2016 N N . LEU B 2 43 ? 59.306 54.727 21.313 1.00 34.28 343 LEU B N 1
ATOM 2017 C CA . LEU B 2 43 ? 60.645 54.548 21.852 1.00 35.39 343 LEU B CA 1
ATOM 2018 C C . LEU B 2 43 ? 60.553 53.924 23.183 1.00 31.73 343 LEU B C 1
ATOM 2019 O O . LEU B 2 43 ? 59.655 54.264 23.931 1.00 35.50 343 LEU B O 1
ATOM 2024 N N . ILE B 2 44 ? 61.551 53.088 23.490 1.00 33.57 344 ILE B N 1
ATOM 2025 C CA . ILE B 2 44 ? 61.617 52.384 24.745 1.00 30.82 344 ILE B CA 1
ATOM 2026 C C . ILE B 2 44 ? 62.971 52.511 25.416 1.00 35.02 344 ILE B C 1
ATOM 2027 O O . ILE B 2 44 ? 64.013 52.398 24.758 1.00 37.35 344 ILE B O 1
ATOM 2032 N N . PHE B 2 45 ? 62.949 52.755 26.721 1.00 33.84 345 PHE B N 1
ATOM 2033 C CA . PHE B 2 45 ? 64.155 52.829 27.484 1.00 39.30 345 PHE B CA 1
ATOM 2034 C C . PHE B 2 45 ? 63.833 52.137 28.779 1.00 42.82 345 PHE B C 1
ATOM 2035 O O . PHE B 2 45 ? 62.859 52.473 29.425 1.00 42.71 345 PHE B O 1
ATOM 2043 N N . ALA B 2 46 ? 64.693 51.205 29.177 1.00 46.02 346 ALA B N 1
ATOM 2044 C CA . ALA B 2 46 ? 64.516 50.460 30.416 1.00 46.29 346 ALA B CA 1
ATOM 2045 C C . ALA B 2 46 ? 63.133 49.806 30.546 1.00 45.86 346 ALA B C 1
ATOM 2046 O O . ALA B 2 46 ? 62.522 49.847 31.611 1.00 50.40 346 ALA B O 1
ATOM 2048 N N . GLY B 2 47 ? 62.625 49.265 29.445 1.00 45.29 347 GLY B N 1
ATOM 2049 C CA . GLY B 2 47 ? 61.332 48.599 29.462 1.00 50.43 347 GLY B CA 1
ATOM 2050 C C . GLY B 2 47 ? 60.095 49.469 29.388 1.00 55.44 347 GLY B C 1
ATOM 2051 O O . GLY B 2 47 ? 59.005 48.957 29.111 1.00 61.52 347 GLY B O 1
ATOM 2052 N N . LYS B 2 48 ? 60.245 50.773 29.616 1.00 54.52 348 LYS B N 1
ATOM 2053 C CA . LYS B 2 48 ? 59.111 51.688 29.556 1.00 49.87 348 LYS B CA 1
ATOM 2054 C C . LYS B 2 48 ? 58.957 52.407 28.230 1.00 49.32 348 LYS B C 1
ATOM 2055 O O . LYS B 2 48 ? 59.946 52.761 27.551 1.00 47.13 348 LYS B O 1
ATOM 2061 N N . GLN B 2 49 ? 57.689 52.647 27.896 1.00 52.28 349 GLN B N 1
ATOM 2062 C CA . GLN B 2 49 ? 57.259 53.358 26.677 1.00 49.30 349 GLN B CA 1
ATOM 2063 C C . GLN B 2 49 ? 57.504 54.830 26.975 1.00 45.59 349 GLN B C 1
ATOM 2064 O O . GLN B 2 49 ? 57.183 55.253 28.067 1.00 44.78 349 GLN B O 1
ATOM 2070 N N . LEU B 2 50 ? 58.174 55.558 26.080 1.00 38.65 350 LEU B N 1
ATOM 2071 C CA . LEU B 2 50 ? 58.453 56.965 26.344 1.00 44.27 350 LEU B CA 1
ATOM 2072 C C . LEU B 2 50 ? 57.330 57.867 25.738 1.00 40.61 350 LEU B C 1
ATOM 2073 O O . LEU B 2 50 ? 57.024 57.825 24.528 1.00 36.11 350 LEU B O 1
ATOM 2078 N N . GLU B 2 51 ? 56.722 58.694 26.569 1.00 40.30 351 GLU B N 1
ATOM 2079 C CA . GLU B 2 51 ? 55.654 59.541 26.051 1.00 44.29 351 GLU B CA 1
ATOM 2080 C C . GLU B 2 51 ? 56.185 60.828 25.452 1.00 42.84 351 GLU B C 1
ATOM 2081 O O . GLU B 2 51 ? 57.104 61.472 25.997 1.00 42.22 351 GLU B O 1
ATOM 2087 N N . ASP B 2 52 ? 55.620 61.154 24.301 1.00 40.76 352 ASP B N 1
ATOM 2088 C CA . ASP B 2 52 ? 55.955 62.320 23.512 1.00 43.01 352 ASP B CA 1
ATOM 2089 C C . ASP B 2 52 ? 56.263 63.677 24.131 1.00 41.75 352 ASP B C 1
ATOM 2090 O O . ASP B 2 52 ? 57.144 64.374 23.629 1.00 47.80 352 ASP B O 1
ATOM 2095 N N . GLY B 2 53 ? 55.530 64.069 25.174 1.00 41.15 353 GLY B N 1
ATOM 2096 C CA . GLY B 2 53 ? 55.731 65.378 25.780 1.00 32.35 353 GLY B CA 1
ATOM 2097 C C . GLY B 2 53 ? 56.674 65.408 26.967 1.00 40.87 353 GLY B C 1
ATOM 2098 O O . GLY B 2 53 ? 56.861 66.455 27.605 1.00 37.56 353 GLY B O 1
ATOM 2099 N N . ARG B 2 54 ? 57.238 64.252 27.298 1.00 38.73 354 ARG B N 1
ATOM 2100 C CA . ARG B 2 54 ? 58.208 64.143 28.390 1.00 41.60 354 ARG B CA 1
ATOM 2101 C C . ARG B 2 54 ? 59.590 64.437 27.749 1.00 34.92 354 ARG B C 1
ATOM 2102 O O . ARG B 2 54 ? 59.741 64.310 26.524 1.00 43.72 354 ARG B O 1
ATOM 2110 N N . THR B 2 55 ? 60.560 64.876 28.540 1.00 37.13 355 THR B N 1
ATOM 2111 C CA . THR B 2 55 ? 61.930 65.114 28.030 1.00 39.47 355 THR B CA 1
ATOM 2112 C C . THR B 2 55 ? 62.894 63.936 28.432 1.00 43.20 355 THR B C 1
ATOM 2113 O O . THR B 2 55 ? 62.546 63.078 29.246 1.00 39.99 355 THR B O 1
ATOM 2117 N N . LEU B 2 56 ? 64.147 63.989 27.976 1.00 44.19 356 LEU B N 1
ATOM 2118 C CA . LEU B 2 56 ? 65.128 62.955 28.301 1.00 39.90 356 LEU B CA 1
ATOM 2119 C C . LEU B 2 56 ? 65.433 62.964 29.763 1.00 42.52 356 LEU B C 1
ATOM 2120 O O . LEU B 2 56 ? 65.600 61.892 30.372 1.00 37.07 356 LEU B O 1
ATOM 2125 N N . SER B 2 57 ? 65.449 64.151 30.364 1.00 41.45 357 SER B N 1
ATOM 2126 C CA . SER B 2 57 ? 65.734 64.207 31.793 1.00 47.21 357 SER B CA 1
ATOM 2127 C C . SER B 2 57 ? 64.594 63.629 32.659 1.00 50.55 357 SER B C 1
ATOM 2128 O O . SER B 2 57 ? 64.844 63.066 33.735 1.00 50.31 357 SER B O 1
ATOM 2131 N N . ASP B 2 58 ? 63.344 63.772 32.209 1.00 49.55 358 ASP B N 1
ATOM 2132 C CA . ASP B 2 58 ? 62.205 63.236 32.973 1.00 48.76 358 ASP B CA 1
ATOM 2133 C C . ASP B 2 58 ? 62.443 61.744 33.244 1.00 48.93 358 ASP B C 1
ATOM 2134 O O . ASP B 2 58 ? 62.284 61.285 34.359 1.00 48.99 358 ASP B O 1
ATOM 2139 N N . TYR B 2 59 ? 62.945 61.039 32.229 1.00 47.51 359 TYR B N 1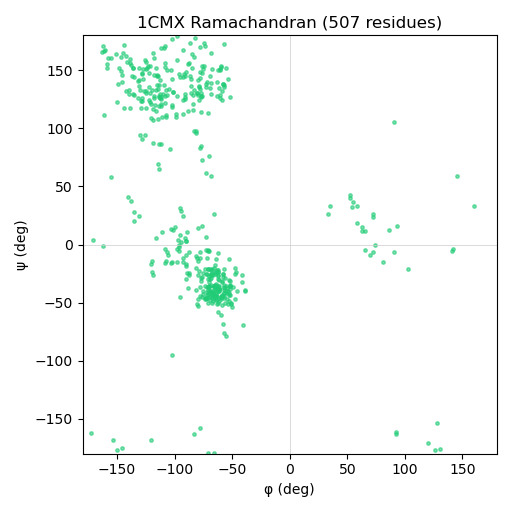
ATOM 2140 C CA . TYR B 2 59 ? 63.244 59.607 32.254 1.00 42.64 359 TYR B CA 1
ATOM 2141 C C . TYR B 2 59 ? 64.668 59.280 32.696 1.00 50.21 359 TYR B C 1
ATOM 2142 O O . TYR B 2 59 ? 65.082 58.121 32.638 1.00 48.69 359 TYR B O 1
ATOM 2151 N N . ASN B 2 60 ? 65.421 60.302 33.106 1.00 54.21 360 ASN B N 1
ATOM 2152 C CA . ASN B 2 60 ? 66.812 60.161 33.556 1.00 55.00 360 ASN B CA 1
ATOM 2153 C C . ASN B 2 60 ? 67.765 59.458 32.581 1.00 53.72 360 ASN B C 1
ATOM 2154 O O . ASN B 2 60 ? 68.708 58.790 32.997 1.00 56.91 360 ASN B O 1
ATOM 2159 N N . ILE B 2 61 ? 67.505 59.639 31.284 1.00 45.83 361 ILE B N 1
ATOM 2160 C CA . ILE B 2 61 ? 68.302 59.088 30.191 1.00 46.99 361 ILE B CA 1
ATOM 2161 C C . ILE B 2 61 ? 69.650 59.828 30.147 1.00 53.91 361 ILE B C 1
ATOM 2162 O O . ILE B 2 61 ? 69.697 61.013 29.803 1.00 58.77 361 ILE B O 1
ATOM 2167 N N . GLN B 2 62 ? 70.743 59.127 30.444 1.00 53.49 362 GLN B N 1
ATOM 2168 C CA . GLN B 2 62 ? 72.044 59.776 30.497 1.00 51.49 362 GLN B CA 1
ATOM 2169 C C . GLN B 2 62 ? 72.891 59.631 29.254 1.00 47.31 362 GLN B C 1
ATOM 2170 O O . GLN B 2 62 ? 72.418 59.076 28.266 1.00 42.65 362 GLN B O 1
ATOM 2176 N N . LYS B 2 63 ? 74.096 60.223 29.257 1.00 42.54 363 LYS B N 1
ATOM 2177 C CA . LYS B 2 63 ? 74.998 60.112 28.098 1.00 44.28 363 LYS B CA 1
ATOM 2178 C C . LYS B 2 63 ? 75.280 58.631 27.816 1.00 38.60 363 LYS B C 1
ATOM 2179 O O . LYS B 2 63 ? 75.344 57.833 28.732 1.00 38.02 363 LYS B O 1
ATOM 2185 N N . GLU B 2 64 ? 75.290 58.251 26.549 1.00 39.83 364 GLU B N 1
ATOM 2186 C CA . GLU B 2 64 ? 75.519 56.864 26.181 1.00 48.98 364 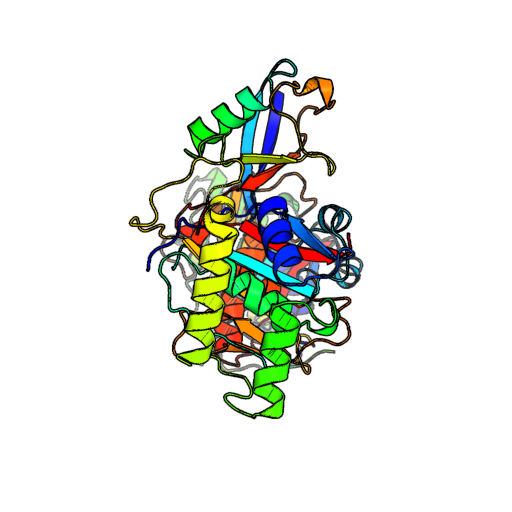GLU B CA 1
ATOM 2187 C C . GLU B 2 64 ? 74.342 55.904 26.440 1.00 43.16 364 GLU B C 1
ATOM 2188 O O . GLU B 2 64 ? 74.466 54.719 26.116 1.00 49.30 364 GLU B O 1
ATOM 2194 N N . SER B 2 65 ? 73.206 56.384 26.976 1.00 42.68 365 SER B N 1
ATOM 2195 C CA . SER B 2 65 ? 72.030 55.496 27.213 1.00 36.39 365 SER B CA 1
ATOM 2196 C C . SER B 2 65 ? 71.582 54.929 25.887 1.00 29.71 365 SER B C 1
ATOM 2197 O O . SER B 2 65 ? 71.827 55.511 24.858 1.00 27.88 365 SER B O 1
ATOM 2200 N N . THR B 2 66 ? 71.012 53.740 25.882 1.00 35.55 366 THR B N 1
ATOM 2201 C CA . THR B 2 66 ? 70.553 53.180 24.632 1.00 38.91 366 THR B CA 1
ATOM 2202 C C . THR B 2 66 ? 69.020 53.122 24.678 1.00 35.87 366 THR B C 1
ATOM 2203 O O . THR B 2 66 ? 68.441 52.829 25.713 1.00 32.67 366 THR B O 1
ATOM 2207 N N . LEU B 2 67 ? 68.371 53.402 23.553 1.00 35.06 367 LEU B N 1
ATOM 2208 C CA . LEU B 2 67 ? 66.886 53.402 23.454 1.00 35.69 367 LEU B CA 1
ATOM 2209 C C . LEU B 2 67 ? 66.462 52.425 22.356 1.00 33.22 367 LEU B C 1
ATOM 2210 O O . LEU B 2 67 ? 67.242 52.185 21.415 1.00 37.87 367 LEU B O 1
ATOM 2215 N N . HIS B 2 68 ? 65.252 51.856 22.433 1.00 28.47 368 HIS B N 1
ATOM 2216 C CA . HIS B 2 68 ? 64.841 50.957 21.341 1.00 28.97 368 HIS B CA 1
ATOM 2217 C C . HIS B 2 68 ? 63.668 51.519 20.593 1.00 27.21 368 HIS B C 1
ATOM 2218 O O . HIS B 2 68 ? 62.714 52.054 21.161 1.00 29.93 368 HIS B O 1
ATOM 2225 N N . LEU B 2 69 ? 63.776 51.388 19.289 1.00 24.52 369 LEU B N 1
ATOM 2226 C CA . LEU B 2 69 ? 62.810 51.875 18.389 1.00 29.82 369 LEU B CA 1
ATOM 2227 C C . LEU B 2 69 ? 61.927 50.725 17.882 1.00 34.64 369 LEU B C 1
ATOM 2228 O O . LEU B 2 69 ? 62.427 49.799 17.243 1.00 33.20 369 LEU B O 1
ATOM 2233 N N . VAL B 2 70 ? 60.617 50.834 18.150 1.00 36.88 370 VAL B N 1
ATOM 2234 C CA . VAL B 2 70 ? 59.604 49.874 17.678 1.00 34.52 370 VAL B CA 1
ATOM 2235 C C . VAL B 2 70 ? 58.811 50.628 16.596 1.00 36.23 370 VAL B C 1
ATOM 2236 O O . VAL B 2 70 ? 58.390 51.768 16.831 1.00 42.39 370 VAL B O 1
ATOM 2240 N N . LEU B 2 71 ? 58.660 50.060 15.405 1.00 31.10 371 LEU B N 1
ATOM 2241 C CA . LEU B 2 71 ? 57.897 50.739 14.359 1.00 31.71 371 LEU B CA 1
ATOM 2242 C C . LEU B 2 71 ? 56.394 50.384 14.286 1.00 39.83 371 LEU B C 1
ATOM 2243 O O . LEU B 2 71 ? 55.987 49.253 14.586 1.00 37.96 371 LEU B O 1
ATOM 2248 N N . ARG B 2 72 ? 55.572 51.376 13.957 1.00 31.82 372 ARG B N 1
ATOM 2249 C CA . ARG B 2 72 ? 54.118 51.213 13.829 1.00 27.80 372 ARG B CA 1
ATOM 2250 C C . ARG B 2 72 ? 53.846 51.385 12.366 1.00 23.07 372 ARG B C 1
ATOM 2251 O O . ARG B 2 72 ? 53.512 52.472 11.943 1.00 38.87 372 ARG B O 1
ATOM 2259 N N . LEU B 2 73 ? 53.954 50.304 11.612 1.00 27.72 373 LEU B N 1
ATOM 2260 C CA . LEU B 2 73 ? 53.789 50.309 10.164 1.00 24.11 373 LEU B CA 1
ATOM 2261 C C . LEU B 2 73 ? 52.522 49.564 9.777 1.00 27.35 373 LEU B C 1
ATOM 2262 O O . LEU B 2 73 ? 52.006 48.761 10.559 1.00 29.78 373 LEU B O 1
ATOM 2267 N N . ARG B 2 74 ? 52.147 49.686 8.521 1.00 30.59 374 ARG B N 1
ATOM 2268 C CA . ARG B 2 74 ? 50.923 49.087 8.040 1.00 38.86 374 ARG B CA 1
ATOM 2269 C C . ARG B 2 74 ? 51.261 48.147 6.927 1.00 33.90 374 ARG B C 1
ATOM 2270 O O . ARG B 2 74 ? 51.995 48.493 6.014 1.00 35.28 374 ARG B O 1
ATOM 2278 N N . GLY B 2 75 ? 50.731 46.934 7.027 1.00 32.47 375 GLY B N 1
ATOM 2279 C CA . GLY B 2 75 ? 50.979 45.948 6.004 1.00 25.64 375 GLY B CA 1
ATOM 2280 C C . GLY B 2 75 ? 49.691 45.343 5.500 1.00 27.14 375 GLY B C 1
ATOM 2281 O O . GLY B 2 75 ? 48.694 45.254 6.225 1.00 27.25 375 GLY B O 1
ATOM 2286 N N . ALA C 1 7 ? 99.072 25.337 -3.389 1.00 96.54 407 ALA C N 1
ATOM 2287 C CA . ALA C 1 7 ? 97.828 24.680 -2.890 1.00 95.02 407 ALA C CA 1
ATOM 2288 C C . ALA C 1 7 ? 98.179 24.033 -1.564 1.00 93.66 407 ALA C C 1
ATOM 2289 O O . ALA C 1 7 ? 99.234 23.395 -1.416 1.00 93.81 407 ALA C O 1
ATOM 2291 N N . VAL C 1 8 ? 97.331 24.292 -0.570 1.00 92.35 408 VAL C N 1
ATOM 2292 C CA . VAL C 1 8 ? 97.510 23.748 0.774 1.00 87.44 408 VAL C CA 1
ATOM 2293 C C . VAL C 1 8 ? 96.329 22.855 1.156 1.00 81.00 408 VAL C C 1
ATOM 2294 O O . VAL C 1 8 ? 95.315 22.816 0.468 1.00 81.75 408 VAL C O 1
ATOM 2298 N N . VAL C 1 9 ? 96.521 22.063 2.202 1.00 75.73 409 VAL C N 1
ATOM 2299 C CA . VAL C 1 9 ? 95.494 21.164 2.715 1.00 69.69 409 VAL C CA 1
ATOM 2300 C C . VAL C 1 9 ? 94.508 22.055 3.484 1.00 71.34 409 VAL C C 1
ATOM 2301 O O . VAL C 1 9 ? 94.927 22.852 4.330 1.00 64.16 409 VAL C O 1
ATOM 2305 N N . PRO C 1 10 ? 93.196 21.964 3.171 1.00 69.48 410 PRO C N 1
ATOM 2306 C CA . PRO C 1 10 ? 92.153 22.759 3.839 1.00 62.72 410 PRO C CA 1
ATOM 2307 C C . PRO C 1 10 ? 92.117 22.506 5.334 1.00 57.07 410 PRO C C 1
ATOM 2308 O O . PRO C 1 10 ? 92.006 21.374 5.798 1.00 62.88 410 PRO C O 1
ATOM 2312 N N . ILE C 1 11 ? 92.248 23.585 6.083 1.00 50.30 411 ILE C N 1
ATOM 2313 C CA . ILE C 1 11 ? 92.293 23.525 7.525 1.00 48.66 411 ILE C CA 1
ATOM 2314 C C . ILE C 1 11 ? 90.965 23.120 8.134 1.00 50.11 411 ILE C C 1
ATOM 2315 O O . ILE C 1 11 ? 89.899 23.560 7.702 1.00 58.02 411 ILE C O 1
ATOM 2320 N N . GLU C 1 12 ? 91.065 22.276 9.147 1.00 50.22 412 GLU C N 1
ATOM 2321 C CA . GLU C 1 12 ? 89.934 21.754 9.865 1.00 48.14 412 GLU C CA 1
ATOM 2322 C C . GLU C 1 12 ? 89.448 22.811 10.866 1.00 55.10 412 GLU C C 1
ATOM 2323 O O . GLU C 1 12 ? 90.268 23.494 11.492 1.00 49.64 412 GLU C O 1
ATOM 2329 N N . SER C 1 13 ? 88.125 22.918 11.026 1.00 53.87 413 SER C N 1
ATOM 2330 C CA . SER C 1 13 ? 87.528 23.868 11.959 1.00 50.94 413 SER C CA 1
ATOM 2331 C C . SER C 1 13 ? 87.756 23.379 13.370 1.00 48.93 413 SER C C 1
ATOM 2332 O O . SER C 1 13 ? 86.826 23.110 14.117 1.00 54.37 413 SER C O 1
ATOM 2335 N N . ASN C 1 14 ? 89.019 23.275 13.741 1.00 52.09 414 ASN C N 1
ATOM 2336 C CA . ASN C 1 14 ? 89.386 22.799 15.078 1.00 46.74 414 ASN C CA 1
ATOM 2337 C C . ASN C 1 14 ? 90.024 23.933 15.865 1.00 42.03 414 ASN C C 1
ATOM 2338 O O . ASN C 1 14 ? 91.001 24.548 15.434 1.00 50.75 414 ASN C O 1
ATOM 2343 N N . PRO C 1 15 ? 89.492 24.215 17.045 1.00 40.24 415 PRO C N 1
ATOM 2344 C CA . PRO C 1 15 ? 90.065 25.299 17.863 1.00 38.51 415 PRO C CA 1
ATOM 2345 C C . PRO C 1 15 ? 91.565 25.108 18.231 1.00 44.93 415 PRO C C 1
ATOM 2346 O O . PRO C 1 15 ? 92.282 26.092 18.413 1.00 42.62 415 PRO C O 1
ATOM 2350 N N . GLU C 1 16 ? 92.030 23.868 18.381 1.00 45.60 416 GLU C N 1
ATOM 2351 C CA . GLU C 1 16 ? 93.438 23.644 18.738 1.00 46.11 416 GLU C CA 1
ATOM 2352 C C . GLU C 1 16 ? 94.369 24.001 17.575 1.00 39.84 416 GLU C C 1
ATOM 2353 O O . GLU C 1 16 ? 95.408 24.638 17.755 1.00 38.24 416 GLU C O 1
ATOM 2359 N N . VAL C 1 17 ? 93.952 23.634 16.375 1.00 37.02 417 VAL C N 1
ATOM 2360 C CA . VAL C 1 17 ? 94.721 23.934 15.173 1.00 42.27 417 VAL C CA 1
ATOM 2361 C C . VAL C 1 17 ? 94.762 25.442 14.842 1.00 46.41 417 VAL C C 1
ATOM 2362 O O . VAL C 1 17 ? 95.759 25.939 14.313 1.00 45.82 417 VAL C O 1
ATOM 2366 N N . PHE C 1 18 ? 93.633 26.129 15.031 1.00 40.14 418 PHE C N 1
ATOM 2367 C CA . PHE C 1 18 ? 93.559 27.569 14.799 1.00 37.36 418 PHE C CA 1
ATOM 2368 C C . PHE C 1 18 ? 94.452 28.262 15.829 1.00 35.22 418 PHE C C 1
ATOM 2369 O O . PHE C 1 18 ? 95.264 29.133 15.491 1.00 30.97 418 PHE C O 1
ATOM 2377 N N . THR C 1 19 ? 94.321 27.825 17.075 1.00 38.23 419 THR C N 1
ATOM 2378 C CA . THR C 1 19 ? 95.118 28.374 18.167 1.00 41.90 419 THR C CA 1
ATOM 2379 C C . THR C 1 19 ? 96.622 28.148 17.954 1.00 38.88 419 THR C C 1
ATOM 2380 O O . THR C 1 19 ? 97.418 29.060 18.186 1.00 38.32 419 THR C O 1
ATOM 2384 N N . ASN C 1 20 ? 96.996 26.965 17.458 1.00 40.60 420 ASN C N 1
ATOM 2385 C CA . ASN C 1 20 ? 98.401 26.650 17.198 1.00 41.59 420 ASN C CA 1
ATOM 2386 C C . ASN C 1 20 ? 98.983 27.559 16.137 1.00 39.73 420 ASN C C 1
ATOM 2387 O O . ASN C 1 20 ? 100.057 28.128 16.361 1.00 44.25 420 ASN C O 1
ATOM 2392 N N . PHE C 1 21 ? 98.311 27.673 14.985 1.00 35.12 421 PHE C N 1
ATOM 2393 C CA . PHE C 1 21 ? 98.760 28.579 13.930 1.00 38.64 421 PHE C CA 1
ATOM 2394 C C . PHE C 1 21 ? 98.874 30.011 14.472 1.00 40.92 421 PHE C C 1
ATOM 2395 O O . PHE C 1 21 ? 99.873 30.698 14.249 1.00 41.49 421 PHE C O 1
ATOM 2403 N N . ALA C 1 22 ? 97.808 30.468 15.138 1.00 35.78 422 ALA C N 1
ATOM 2404 C CA . ALA C 1 22 ? 97.744 31.831 15.660 1.00 35.34 422 ALA C CA 1
ATOM 2405 C C . ALA C 1 22 ? 98.897 32.142 16.603 1.00 36.94 422 ALA C C 1
ATOM 2406 O O . ALA C 1 22 ? 99.513 33.201 16.491 1.00 32.18 422 ALA C O 1
ATOM 2408 N N . HIS C 1 23 ? 99.187 31.233 17.528 1.00 38.61 423 HIS C N 1
ATOM 2409 C CA . HIS C 1 23 ? 100.305 31.429 18.445 1.00 37.87 423 HIS C CA 1
ATOM 2410 C C . HIS C 1 23 ? 101.643 31.511 17.713 1.00 41.22 423 HIS C C 1
ATOM 2411 O O . HIS C 1 23 ? 102.473 32.345 18.049 1.00 38.34 423 HIS C O 1
ATOM 2418 N N . LYS C 1 24 ? 101.807 30.713 16.663 1.00 40.16 424 LYS C N 1
ATOM 2419 C CA . LYS C 1 24 ? 103.037 30.731 15.904 1.00 46.40 424 LYS C CA 1
ATOM 2420 C C . LYS C 1 24 ? 103.189 32.038 15.151 1.00 48.70 424 LYS C C 1
ATOM 2421 O O . LYS C 1 24 ? 104.329 32.498 14.922 1.00 46.87 424 LYS C O 1
ATOM 2427 N N . LEU C 1 25 ? 102.061 32.664 14.797 1.00 41.07 425 LEU C N 1
ATOM 2428 C CA . LEU C 1 25 ? 102.125 33.934 14.068 1.00 39.57 425 LEU C CA 1
ATOM 2429 C C . LEU C 1 25 ? 102.408 35.102 15.036 1.00 36.40 425 LEU C C 1
ATOM 2430 O O . LEU C 1 25 ? 102.997 36.120 14.659 1.00 40.33 425 LEU C O 1
ATOM 2435 N N . GLY C 1 26 ? 102.020 34.938 16.291 1.00 31.55 426 GLY C N 1
ATOM 2436 C CA . GLY C 1 26 ? 102.206 36.032 17.221 1.00 34.81 426 GLY C CA 1
ATOM 2437 C C . GLY C 1 26 ? 101.088 36.266 18.223 1.00 36.37 426 GLY C C 1
ATOM 2438 O O . GLY C 1 26 ? 101.254 37.073 19.133 1.00 37.87 426 GLY C O 1
ATOM 2439 N N . LEU C 1 27 ? 99.981 35.533 18.113 1.00 38.00 427 LEU C N 1
ATOM 2440 C CA . LEU C 1 27 ? 98.890 35.717 19.056 1.00 37.60 427 LEU C CA 1
ATOM 2441 C C . LEU C 1 27 ? 99.429 35.396 20.426 1.00 39.37 427 LEU C C 1
ATOM 2442 O O . LEU C 1 27 ? 100.015 34.341 20.594 1.00 40.81 427 LEU C O 1
ATOM 2447 N N . LYS C 1 28 ? 99.224 36.300 21.387 1.00 45.99 428 LYS C N 1
ATOM 2448 C CA . LYS C 1 28 ? 99.667 36.134 22.774 1.00 46.35 428 LYS C CA 1
ATOM 2449 C C . LYS C 1 28 ? 99.113 34.856 23.316 1.00 50.38 428 LYS C C 1
ATOM 2450 O O . LYS C 1 28 ? 98.006 34.476 22.949 1.00 54.03 428 LYS C O 1
ATOM 2456 N N . ASN C 1 29 ? 99.809 34.256 24.280 1.00 53.23 429 ASN C N 1
ATOM 2457 C CA . ASN C 1 29 ? 99.350 33.002 24.875 1.00 52.36 429 ASN C CA 1
ATOM 2458 C C . ASN C 1 29 ? 98.090 33.105 25.710 1.00 52.54 429 ASN C C 1
ATOM 2459 O O . ASN C 1 29 ? 97.412 32.093 25.915 1.00 42.91 429 ASN C O 1
ATOM 2464 N N . GLU C 1 30 ? 97.779 34.313 26.195 1.00 54.35 430 GLU C N 1
ATOM 2465 C CA . GLU C 1 30 ? 96.576 34.531 27.012 1.00 53.76 430 GLU C CA 1
ATOM 2466 C C . GLU C 1 30 ? 95.286 34.468 26.187 1.00 49.47 430 GLU C C 1
ATOM 2467 O O . GLU C 1 30 ? 94.200 34.512 26.738 1.00 48.39 430 GLU C O 1
ATOM 2473 N N . TRP C 1 31 ? 95.417 34.321 24.873 1.00 45.40 431 TRP C N 1
ATOM 2474 C CA . TRP C 1 31 ? 94.273 34.258 23.964 1.00 45.88 431 TRP C CA 1
ATOM 2475 C C . TRP C 1 31 ? 94.235 32.953 23.147 1.00 46.28 431 TRP C C 1
ATOM 2476 O O . TRP C 1 31 ? 95.266 32.333 22.926 1.00 45.64 431 TRP C O 1
ATOM 2487 N N . ALA C 1 32 ? 93.047 32.535 22.721 1.00 36.94 432 ALA C N 1
ATOM 2488 C CA . ALA C 1 32 ? 92.901 31.318 21.916 1.00 40.97 432 ALA C CA 1
ATOM 2489 C C . ALA C 1 32 ? 91.552 31.249 21.194 1.00 40.66 432 ALA C C 1
ATOM 2490 O O . ALA C 1 32 ? 90.671 32.050 21.432 1.00 42.17 432 ALA C O 1
ATOM 2492 N N . TYR C 1 33 ? 91.456 30.343 20.236 1.00 42.04 433 TYR C N 1
ATOM 2493 C CA . TYR C 1 33 ? 90.225 30.131 19.515 1.00 47.05 433 TYR C CA 1
ATOM 2494 C C . TYR C 1 33 ? 89.433 29.065 20.255 1.00 50.12 433 TYR C C 1
ATOM 2495 O O . TYR C 1 33 ? 90.019 28.177 20.886 1.00 52.60 433 TYR C O 1
ATOM 2504 N N . PHE C 1 34 ? 88.104 29.169 20.195 1.00 46.62 434 PHE C N 1
ATOM 2505 C CA . PHE C 1 34 ? 87.238 28.193 20.857 1.00 48.11 434 PHE C CA 1
ATOM 2506 C C . PHE C 1 34 ? 86.002 27.905 20.025 1.00 46.20 434 PHE C C 1
ATOM 2507 O O . PHE C 1 34 ? 85.664 28.651 19.108 1.00 46.87 434 PHE C O 1
ATOM 2515 N N . ASP C 1 35 ? 85.350 26.793 20.329 1.00 47.59 435 ASP C N 1
ATOM 2516 C CA . ASP C 1 35 ? 84.160 26.379 19.602 1.00 50.19 435 ASP C CA 1
ATOM 2517 C C . ASP C 1 35 ? 82.899 27.201 19.895 1.00 45.41 435 ASP C C 1
ATOM 2518 O O . ASP C 1 35 ? 82.660 27.602 21.030 1.00 42.23 435 ASP C O 1
ATOM 2523 N N . ILE C 1 36 ? 82.151 27.563 18.864 1.00 43.20 436 ILE C N 1
ATOM 2524 C CA . ILE C 1 36 ? 80.883 28.272 19.142 1.00 49.97 436 ILE C CA 1
ATOM 2525 C C . ILE C 1 36 ? 79.812 27.319 18.635 1.00 48.24 436 ILE C C 1
ATOM 2526 O O . ILE C 1 36 ? 79.797 26.996 17.446 1.00 47.40 436 ILE C O 1
ATOM 2531 N N . TYR C 1 37 ? 78.979 26.791 19.533 1.00 49.98 437 TYR C N 1
ATOM 2532 C CA . TYR C 1 37 ? 77.943 25.840 19.081 1.00 60.75 437 TYR C CA 1
ATOM 2533 C C . TYR C 1 37 ? 76.543 26.388 19.090 1.00 63.41 437 TYR C C 1
ATOM 2534 O O . TYR C 1 37 ? 75.639 25.814 18.477 1.00 59.91 437 TYR C O 1
ATOM 2543 N N . SER C 1 38 ? 76.379 27.518 19.754 1.00 69.31 438 SER C N 1
ATOM 2544 C CA . SER C 1 38 ? 75.099 28.156 19.800 1.00 77.05 438 SER C CA 1
ATOM 2545 C C . SER C 1 38 ? 75.143 29.636 19.925 1.00 77.47 438 SER C C 1
ATOM 2546 O O . SER C 1 38 ? 75.709 30.201 20.883 1.00 73.69 438 SER C O 1
ATOM 2549 N N . LEU C 1 39 ? 74.499 30.222 18.916 1.00 83.07 439 LEU C N 1
ATOM 2550 C CA . LEU C 1 39 ? 74.367 31.651 18.750 1.00 88.63 439 LEU C CA 1
ATOM 2551 C C . LEU C 1 39 ? 73.060 32.370 18.847 1.00 95.47 439 LEU C C 1
ATOM 2552 O O . LEU C 1 39 ? 72.481 32.705 17.816 1.00 100.00 439 LEU C O 1
ATOM 2557 N N . THR C 1 40 ? 72.549 32.306 20.064 1.00 98.14 440 THR C N 1
ATOM 2558 C CA . THR C 1 40 ? 71.439 33.084 20.634 1.00 99.80 440 THR C CA 1
ATOM 2559 C C . THR C 1 40 ? 70.921 32.346 21.807 1.00 100.00 440 THR C C 1
ATOM 2560 O O . THR C 1 40 ? 69.785 32.543 22.226 1.00 100.00 440 THR C O 1
ATOM 2564 N N . GLU C 1 41 ? 71.831 31.670 22.494 1.00 100.00 441 GLU C N 1
ATOM 2565 C CA . GLU C 1 41 ? 71.382 30.844 23.583 1.00 100.00 441 GLU C CA 1
ATOM 2566 C C . GLU C 1 41 ? 72.148 31.120 24.872 1.00 100.00 441 GLU C C 1
ATOM 2567 O O . GLU C 1 41 ? 73.317 30.746 24.993 1.00 100.00 441 GLU C O 1
ATOM 2573 N N . PRO C 1 42 ? 71.413 31.584 25.918 1.00 100.00 442 PRO C N 1
ATOM 2574 C CA . PRO C 1 42 ? 71.957 31.951 27.236 1.00 100.00 442 PRO C CA 1
ATOM 2575 C C . PRO C 1 42 ? 73.018 31.150 27.935 1.00 100.00 442 PRO C C 1
ATOM 2576 O O . PRO C 1 42 ? 74.117 31.649 28.180 1.00 100.00 442 PRO C O 1
ATOM 2580 N N . GLU C 1 43 ? 72.601 29.956 28.368 1.00 99.14 443 GLU C N 1
ATOM 2581 C CA . GLU C 1 43 ? 73.430 28.996 29.086 1.00 98.63 443 GLU C CA 1
ATOM 2582 C C . GLU C 1 43 ? 74.751 28.687 28.433 1.00 97.16 443 GLU C C 1
ATOM 2583 O O . GLU C 1 43 ? 75.807 28.691 29.084 1.00 96.93 443 GLU C O 1
ATOM 2589 N N . LEU C 1 44 ? 74.659 28.362 27.149 1.00 93.08 444 LEU C N 1
ATOM 2590 C CA . LEU C 1 44 ? 75.803 28.013 26.327 1.00 88.03 444 LEU C CA 1
ATOM 2591 C C . LEU C 1 44 ? 76.781 29.198 26.158 1.00 85.55 444 LEU C C 1
ATOM 2592 O O . LEU C 1 44 ? 77.928 29.004 25.756 1.00 88.22 444 LEU C O 1
ATOM 2597 N N . LEU C 1 45 ? 76.352 30.404 26.540 1.00 81.65 445 LEU C N 1
ATOM 2598 C CA . LEU C 1 45 ? 77.191 31.604 26.447 1.00 79.26 445 LEU C CA 1
ATOM 2599 C C . LEU C 1 45 ? 77.970 31.879 27.731 1.00 76.52 445 LEU C C 1
ATOM 2600 O O . LEU C 1 45 ? 78.850 32.745 27.759 1.00 71.40 445 LEU C O 1
ATOM 2605 N N . ALA C 1 46 ? 77.614 31.171 28.801 1.00 77.01 446 ALA C N 1
ATOM 2606 C CA . ALA C 1 46 ? 78.303 31.319 30.083 1.00 78.49 446 ALA C CA 1
ATOM 2607 C C . ALA C 1 46 ? 79.589 30.485 30.049 1.00 79.74 446 ALA C C 1
ATOM 2608 O O . ALA C 1 46 ? 80.525 30.744 30.809 1.00 79.94 446 ALA C O 1
ATOM 2610 N N . PHE C 1 47 ? 79.626 29.507 29.138 1.00 78.70 447 PHE C N 1
ATOM 2611 C CA . PHE C 1 47 ? 80.773 28.630 28.955 1.00 76.40 447 PHE C CA 1
ATOM 2612 C C . PHE C 1 47 ? 81.803 29.215 27.978 1.00 76.19 447 PHE C C 1
ATOM 2613 O O . PHE C 1 47 ? 82.978 28.847 28.045 1.00 78.41 447 PHE C O 1
ATOM 2621 N N . LEU C 1 48 ? 81.371 30.106 27.076 1.00 69.72 448 LEU C N 1
ATOM 2622 C CA . LEU C 1 48 ? 82.272 30.730 26.099 1.00 64.82 448 LEU C CA 1
ATOM 2623 C C . LEU C 1 48 ? 82.995 31.928 26.680 1.00 64.61 448 LEU C C 1
ATOM 2624 O O . LEU C 1 48 ? 82.367 32.839 27.238 1.00 67.50 448 LEU C O 1
ATOM 2629 N N . PRO C 1 49 ? 84.331 31.957 26.538 1.00 59.25 449 PRO C N 1
ATOM 2630 C CA . PRO C 1 49 ? 85.190 33.043 27.046 1.00 58.53 449 PRO C CA 1
ATOM 2631 C C . PRO C 1 49 ? 84.879 34.414 26.413 1.00 56.64 449 PRO C C 1
ATOM 2632 O O . PRO C 1 49 ? 84.765 34.522 25.197 1.00 57.01 449 PRO C O 1
ATOM 2636 N N . ARG C 1 50 ? 84.797 35.467 27.220 1.00 52.29 450 ARG C N 1
ATOM 2637 C CA . ARG C 1 50 ? 84.489 36.804 26.694 1.00 58.42 450 ARG C CA 1
ATOM 2638 C C . ARG C 1 50 ? 85.613 37.742 27.139 1.00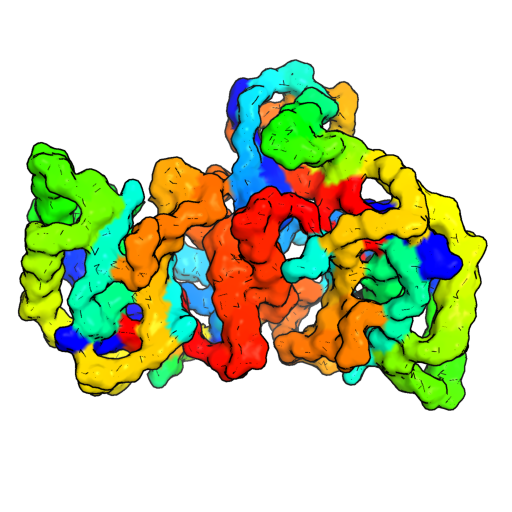 54.32 450 ARG C C 1
ATOM 2639 O O . ARG C 1 50 ? 86.194 37.521 28.188 1.00 59.08 450 ARG C O 1
ATOM 2647 N N . PRO C 1 51 ? 85.922 38.804 26.365 1.00 48.92 451 PRO C N 1
ATOM 2648 C CA . PRO C 1 51 ? 85.285 39.218 25.108 1.00 44.39 451 PRO C CA 1
ATOM 2649 C C . PRO C 1 51 ? 85.718 38.396 23.886 1.00 46.64 451 PRO C C 1
ATOM 2650 O O . PRO C 1 51 ? 86.868 37.943 23.798 1.00 45.20 451 PRO C O 1
ATOM 2654 N N . VAL C 1 52 ? 84.767 38.154 22.991 1.00 45.99 452 VAL C N 1
ATOM 2655 C CA . VAL C 1 52 ? 85.033 37.443 21.756 1.00 42.92 452 VAL C CA 1
ATOM 2656 C C . VAL C 1 52 ? 85.451 38.550 20.806 1.00 42.87 452 VAL C C 1
ATOM 2657 O O . VAL C 1 52 ? 84.688 39.465 20.531 1.00 45.55 452 VAL C O 1
ATOM 2661 N N . LYS C 1 53 ? 86.705 38.501 20.377 1.00 40.89 453 LYS C N 1
ATOM 2662 C CA . LYS C 1 53 ? 87.288 39.508 19.501 1.00 27.00 453 LYS C CA 1
ATOM 2663 C C . LYS C 1 53 ? 87.238 39.267 18.005 1.00 30.26 453 LYS C C 1
ATOM 2664 O O . LYS C 1 53 ? 87.486 40.178 17.212 1.00 30.82 453 LYS C O 1
ATOM 2670 N N . ALA C 1 54 ? 86.945 38.044 17.589 1.00 25.29 454 ALA C N 1
ATOM 2671 C CA . ALA C 1 54 ? 86.818 37.785 16.151 1.00 25.27 454 ALA C CA 1
ATOM 2672 C C . ALA C 1 54 ? 86.000 36.541 16.084 1.00 22.88 454 ALA C C 1
ATOM 2673 O O . ALA C 1 54 ? 86.044 35.765 17.011 1.00 24.76 454 ALA C O 1
ATOM 2675 N N . ILE C 1 55 ? 85.308 36.319 14.977 1.00 24.92 455 ILE C N 1
ATOM 2676 C CA . ILE C 1 55 ? 84.501 35.123 14.824 1.00 27.96 455 ILE C CA 1
ATOM 2677 C C . ILE C 1 55 ? 84.776 34.647 13.437 1.00 33.44 455 ILE C C 1
ATOM 2678 O O . ILE C 1 55 ? 84.803 35.459 12.492 1.00 34.56 455 ILE C O 1
ATOM 2683 N N . VAL C 1 56 ? 85.101 33.354 13.341 1.00 28.16 456 VAL C N 1
ATOM 2684 C CA . VAL C 1 56 ? 85.402 32.725 12.055 1.00 27.15 456 VAL C CA 1
ATOM 2685 C C . VAL C 1 56 ? 84.229 31.803 11.760 1.00 27.67 456 VAL C C 1
ATOM 2686 O O . VAL C 1 56 ? 83.745 31.103 12.638 1.00 29.03 456 VAL C O 1
ATOM 2690 N N . LEU C 1 57 ? 83.783 31.804 10.514 1.00 36.95 457 LEU C N 1
ATOM 2691 C CA . LEU C 1 57 ? 82.640 31.009 10.102 1.00 38.96 457 LEU C CA 1
ATOM 2692 C C . LEU C 1 57 ? 83.057 30.143 8.952 1.00 38.25 457 LEU C C 1
ATOM 2693 O O . LEU C 1 57 ? 83.695 30.617 8.006 1.00 38.70 457 LEU C O 1
ATOM 2698 N N . LEU C 1 58 ? 82.713 28.870 9.040 1.00 39.29 458 LEU C N 1
ATOM 2699 C CA . LEU C 1 58 ? 82.983 27.915 7.942 1.00 45.72 458 LEU C CA 1
ATOM 2700 C C . LEU C 1 58 ? 81.600 27.507 7.408 1.00 41.04 458 LEU C C 1
ATOM 2701 O O . LEU C 1 58 ? 80.736 27.084 8.171 1.00 43.66 458 LEU C O 1
ATOM 2706 N N . PHE C 1 59 ? 81.396 27.617 6.103 1.00 45.23 459 PHE C N 1
ATOM 2707 C CA . PHE C 1 59 ? 80.081 27.322 5.507 1.00 45.60 459 PHE C CA 1
ATOM 2708 C C . PHE C 1 59 ? 80.294 27.121 4.027 1.00 42.78 459 PHE C C 1
ATOM 2709 O O . PHE C 1 59 ? 81.326 27.491 3.521 1.00 47.04 459 PHE C O 1
ATOM 2717 N N . PRO C 1 60 ? 79.259 26.653 3.293 1.00 47.90 460 PRO C N 1
ATOM 2718 C CA . PRO C 1 60 ? 79.350 26.412 1.846 1.00 44.46 460 PRO C CA 1
ATOM 2719 C C . PRO C 1 60 ? 79.542 27.590 0.892 1.00 44.84 460 PRO C C 1
ATOM 2720 O O . PRO C 1 60 ? 78.644 28.450 0.888 1.00 49.49 460 PRO C O 1
ATOM 2724 N N . VAL C 1 79 ? 90.924 48.943 8.923 1.00 57.90 479 VAL C N 1
ATOM 2725 C CA . VAL C 1 79 ? 90.446 47.541 8.701 1.00 56.79 479 VAL C CA 1
ATOM 2726 C C . VAL C 1 79 ? 91.319 46.809 7.700 1.00 54.27 479 VAL C C 1
ATOM 2727 O O . VAL C 1 79 ? 91.201 46.999 6.478 1.00 53.57 479 VAL C O 1
ATOM 2731 N N . ILE C 1 80 ? 92.138 45.903 8.220 1.00 48.28 480 ILE C N 1
ATOM 2732 C CA . ILE C 1 80 ? 93.037 45.153 7.373 1.00 45.88 480 ILE C CA 1
ATOM 2733 C C . ILE C 1 80 ? 92.366 43.977 6.676 1.00 39.41 480 ILE C C 1
ATOM 2734 O O . ILE C 1 80 ? 91.658 43.171 7.290 1.00 39.55 480 ILE C O 1
ATOM 2739 N N . TRP C 1 81 ? 92.589 43.935 5.374 1.00 38.26 481 TRP C N 1
ATOM 2740 C CA . TRP C 1 81 ? 92.072 42.919 4.480 1.00 46.36 481 TRP C CA 1
ATOM 2741 C C . TRP C 1 81 ? 93.246 42.359 3.685 1.00 44.74 481 TRP C C 1
ATOM 2742 O O . TRP C 1 81 ? 94.185 43.089 3.372 1.00 52.73 481 TRP C O 1
ATOM 2753 N N . PHE C 1 82 ? 93.177 41.078 3.349 1.00 47.23 482 PHE C N 1
ATOM 2754 C CA . PHE C 1 82 ? 94.219 40.408 2.580 1.00 49.88 482 PHE C CA 1
ATOM 2755 C C . PHE C 1 82 ? 93.548 39.681 1.458 1.00 53.05 482 PHE C C 1
ATOM 2756 O O . PHE C 1 82 ? 92.611 38.930 1.699 1.00 53.53 482 PHE C O 1
ATOM 2764 N N . LYS C 1 83 ? 94.071 39.826 0.250 1.00 58.87 483 LYS C N 1
ATOM 2765 C CA . LYS C 1 83 ? 93.541 39.092 -0.882 1.00 60.64 483 LYS C CA 1
ATOM 2766 C C . LYS C 1 83 ? 94.109 37.680 -0.780 1.00 63.02 483 LYS C C 1
ATOM 2767 O O . LYS C 1 83 ? 95.293 37.506 -0.501 1.00 69.50 483 LYS C O 1
ATOM 2773 N N . GLN C 1 84 ? 93.265 36.678 -0.985 1.00 65.00 484 GLN C N 1
ATOM 2774 C CA . GLN C 1 84 ? 93.687 35.280 -0.946 1.00 67.32 484 GLN C CA 1
ATOM 2775 C C . GLN C 1 84 ? 94.417 34.934 -2.247 1.00 69.61 484 GLN C C 1
ATOM 2776 O O . GLN C 1 84 ? 93.862 35.104 -3.327 1.00 68.97 484 GLN C O 1
ATOM 2782 N N . SER C 1 85 ? 95.625 34.386 -2.143 1.00 72.21 485 SER C N 1
ATOM 2783 C CA . SER C 1 85 ? 96.388 34.035 -3.336 1.00 73.36 485 SER C CA 1
ATOM 2784 C C . SER C 1 85 ? 96.725 32.570 -3.435 1.00 72.98 485 SER C C 1
ATOM 2785 O O . SER C 1 85 ? 97.110 32.108 -4.498 1.00 77.18 485 SER C O 1
ATOM 2788 N N . VAL C 1 86 ? 96.568 31.836 -2.340 1.00 70.72 486 VAL C N 1
ATOM 2789 C CA . VAL C 1 86 ? 96.906 30.413 -2.319 1.00 71.20 486 VAL C CA 1
ATOM 2790 C C . VAL C 1 86 ? 95.666 29.514 -2.148 1.00 73.66 486 VAL C C 1
ATOM 2791 O O . VAL C 1 86 ? 94.867 29.717 -1.236 1.00 76.95 486 VAL C O 1
ATOM 2795 N N . LYS C 1 87 ? 95.529 28.511 -3.017 1.00 72.22 487 LYS C N 1
ATOM 2796 C CA . LYS C 1 87 ? 94.408 27.570 -2.971 1.00 73.92 487 LYS C CA 1
ATOM 2797 C C . LYS C 1 87 ? 94.310 26.877 -1.636 1.00 71.67 487 LYS C C 1
ATOM 2798 O O . LYS C 1 87 ? 95.327 26.429 -1.092 1.00 71.30 487 LYS C O 1
ATOM 2804 N N . ASN C 1 88 ? 93.068 26.767 -1.150 1.00 68.83 488 ASN C N 1
ATOM 2805 C CA . ASN C 1 88 ? 92.702 26.124 0.125 1.00 67.25 488 ASN C CA 1
ATOM 2806 C C . ASN C 1 88 ? 93.273 26.762 1.383 1.00 61.23 488 ASN C C 1
ATOM 2807 O O . ASN C 1 88 ? 93.129 26.234 2.485 1.00 55.43 488 ASN C O 1
ATOM 2812 N N . ALA C 1 89 ? 93.836 27.951 1.218 1.00 57.39 489 ALA C N 1
ATOM 2813 C CA . ALA C 1 89 ? 94.442 28.661 2.333 1.00 58.56 489 ALA C CA 1
ATOM 2814 C C . ALA C 1 89 ? 93.494 29.601 3.106 1.00 60.28 489 ALA C C 1
ATOM 2815 O O . ALA C 1 89 ? 93.933 30.244 4.063 1.00 62.18 489 ALA C O 1
ATOM 2817 N N . CYS C 1 90 ? 92.207 29.623 2.730 1.00 58.11 490 CYS C N 1
ATOM 2818 C CA . CYS C 1 90 ? 91.194 30.492 3.351 1.00 56.06 490 CYS C CA 1
ATOM 2819 C C . CYS C 1 90 ? 91.217 30.504 4.875 1.00 48.83 490 CYS C C 1
ATOM 2820 O O . CYS C 1 90 ? 91.147 31.576 5.478 1.00 52.13 490 CYS C O 1
ATOM 2823 N N . GLY C 1 91 ? 91.424 29.343 5.488 1.00 46.19 491 GLY C N 1
ATOM 2824 C CA . GLY C 1 91 ? 91.493 29.271 6.942 1.00 39.49 491 GLY C CA 1
ATOM 2825 C C . GLY C 1 91 ? 92.648 30.115 7.510 1.00 43.08 491 GLY C C 1
ATOM 2826 O O . GLY C 1 91 ? 92.516 30.743 8.560 1.00 41.28 491 GLY C O 1
ATOM 2827 N N . LEU C 1 92 ? 93.794 30.127 6.832 1.00 39.20 492 LEU C N 1
ATOM 2828 C CA . LEU C 1 92 ? 94.962 30.904 7.290 1.00 36.68 492 LEU C CA 1
ATOM 2829 C C . LEU C 1 92 ? 94.633 32.389 7.127 1.00 28.46 492 LEU C C 1
ATOM 2830 O O . LEU C 1 92 ? 94.924 33.198 8.001 1.00 31.90 492 LEU C O 1
ATOM 2835 N N . TYR C 1 93 ? 94.059 32.757 5.988 1.00 31.45 493 TYR C N 1
ATOM 2836 C CA . TYR C 1 93 ? 93.657 34.149 5.790 1.00 37.96 493 TYR C CA 1
ATOM 2837 C C . TYR C 1 93 ? 92.639 34.632 6.853 1.00 33.56 493 TYR C C 1
ATOM 2838 O O . TYR C 1 93 ? 92.729 35.775 7.323 1.00 33.69 493 TYR C O 1
ATOM 2847 N N . ALA C 1 94 ? 91.795 33.700 7.326 1.00 27.35 494 ALA C N 1
ATOM 2848 C CA . ALA C 1 94 ? 90.801 33.983 8.345 1.00 26.88 494 ALA C CA 1
ATOM 2849 C C . ALA C 1 94 ? 91.525 34.298 9.633 1.00 33.91 494 ALA C C 1
ATOM 2850 O O . ALA C 1 94 ? 91.143 35.242 10.386 1.00 34.99 494 ALA C O 1
ATOM 2852 N N . ILE C 1 95 ? 92.579 33.519 9.907 1.00 33.26 495 ILE C N 1
ATOM 2853 C CA . ILE C 1 95 ? 93.394 33.788 11.112 1.00 29.96 495 ILE C CA 1
ATOM 2854 C C . ILE C 1 95 ? 94.124 35.150 10.956 1.00 24.76 495 ILE C C 1
ATOM 2855 O O . ILE C 1 95 ? 94.162 35.962 11.887 1.00 27.07 495 ILE C O 1
ATOM 2860 N N . LEU C 1 96 ? 94.650 35.407 9.766 1.00 26.38 496 LEU C N 1
ATOM 2861 C CA . LEU C 1 96 ? 95.311 36.684 9.471 1.00 32.96 496 LEU C CA 1
ATOM 2862 C C . LEU C 1 96 ? 94.300 37.850 9.687 1.00 38.18 496 LEU C C 1
ATOM 2863 O O . LEU C 1 96 ? 94.638 38.846 10.317 1.00 36.58 496 LEU C O 1
ATOM 2868 N N . HIS C 1 97 ? 93.062 37.699 9.200 1.00 34.94 497 HIS C N 1
ATOM 2869 C CA . HIS C 1 97 ? 92.027 38.752 9.376 1.00 34.53 497 HIS C CA 1
ATOM 2870 C C . HIS C 1 97 ? 91.675 38.919 10.834 1.00 32.89 497 HIS C C 1
ATOM 2871 O O . HIS C 1 97 ? 91.679 40.020 11.333 1.00 36.79 497 HIS C O 1
ATOM 2878 N N . SER C 1 98 ? 91.488 37.817 11.547 1.00 33.93 498 SER C N 1
ATOM 2879 C CA . SER C 1 98 ? 91.193 37.888 12.979 1.00 34.22 498 SER C CA 1
ATOM 2880 C C . SER C 1 98 ? 92.286 38.577 13.791 1.00 33.35 498 SER C C 1
ATOM 2881 O O . SER C 1 98 ? 92.000 39.285 14.754 1.00 38.50 498 SER C O 1
ATOM 2884 N N . LEU C 1 99 ? 93.539 38.205 13.508 1.00 32.99 499 LEU C N 1
ATOM 2885 C CA . LEU C 1 99 ? 94.700 38.749 14.237 1.00 39.28 499 LEU C CA 1
ATOM 2886 C C . LEU C 1 99 ? 95.085 40.149 13.834 1.00 32.92 499 LEU C C 1
ATOM 2887 O O . LEU C 1 99 ? 95.384 40.949 14.685 1.00 38.07 499 LEU C O 1
ATOM 2892 N N . SER C 1 100 ? 95.131 40.412 12.533 1.00 32.35 500 SER C N 1
ATOM 2893 C CA . SER C 1 100 ? 95.543 41.711 12.022 1.00 41.03 500 SER C CA 1
ATOM 2894 C C . SER C 1 100 ? 94.644 42.904 12.431 1.00 48.05 500 SER C C 1
ATOM 2895 O O . SER C 1 100 ? 95.068 44.075 12.406 1.00 49.56 500 SER C O 1
ATOM 2898 N N . ASN C 1 101 ? 93.394 42.606 12.759 1.00 47.09 501 ASN C N 1
ATOM 2899 C CA . ASN C 1 101 ? 92.462 43.625 13.171 1.00 40.35 501 ASN C CA 1
ATOM 2900 C C . ASN C 1 101 ? 92.338 43.606 14.672 1.00 44.37 501 ASN C C 1
ATOM 2901 O O . ASN C 1 101 ? 91.450 44.232 15.236 1.00 52.16 501 ASN C O 1
ATOM 2906 N N . ASN C 1 102 ? 93.248 42.883 15.323 1.00 43.08 502 ASN C N 1
ATOM 2907 C CA . ASN C 1 102 ? 93.273 42.783 16.791 1.00 41.85 502 ASN C CA 1
ATOM 2908 C C . ASN C 1 102 ? 94.740 42.877 17.279 1.00 44.81 502 ASN C C 1
ATOM 2909 O O . ASN C 1 102 ? 95.126 42.230 18.254 1.00 48.61 502 ASN C O 1
ATOM 2914 N N . GLN C 1 103 ? 95.523 43.720 16.606 1.00 49.46 503 GLN C N 1
ATOM 2915 C CA . GLN C 1 103 ? 96.947 43.930 16.889 1.00 53.02 503 GLN C CA 1
ATOM 2916 C C . GLN C 1 103 ? 97.387 44.007 18.339 1.00 50.78 503 GLN C C 1
ATOM 2917 O O . GLN C 1 103 ? 98.519 43.680 18.655 1.00 61.89 503 GLN C O 1
ATOM 2923 N N . SER C 1 104 ? 96.492 44.411 19.218 1.00 48.29 504 SER C N 1
ATOM 2924 C CA . SER C 1 104 ? 96.778 44.525 20.643 1.00 45.43 504 SER C CA 1
ATOM 2925 C C . SER C 1 104 ? 96.903 43.158 21.319 1.00 46.43 504 SER C C 1
ATOM 2926 O O . SER C 1 104 ? 97.232 43.058 22.514 1.00 42.97 504 SER C O 1
ATOM 2929 N N . LEU C 1 105 ? 96.512 42.113 20.595 1.00 46.73 505 LEU C N 1
ATOM 2930 C CA . LEU C 1 105 ? 96.610 40.758 21.133 1.00 49.57 505 LEU C CA 1
ATOM 2931 C C . LEU C 1 105 ? 97.881 40.039 20.650 1.00 45.14 505 LEU C C 1
ATOM 2932 O O . LEU C 1 105 ? 98.105 38.890 20.996 1.00 46.32 505 LEU C O 1
ATOM 2937 N N . LEU C 1 106 ? 98.641 40.698 19.778 1.00 43.76 506 LEU C N 1
ATOM 2938 C CA . LEU C 1 106 ? 99.897 40.186 19.219 1.00 48.56 506 LEU C CA 1
ATOM 2939 C C . LEU C 1 106 ? 101.102 40.455 20.129 1.00 50.39 506 LEU C C 1
ATOM 2940 O O . LEU C 1 106 ? 101.121 41.410 20.912 1.00 52.29 506 LEU C O 1
ATOM 2945 N N . GLU C 1 107 ? 102.100 39.583 20.038 1.00 50.32 507 GLU C N 1
ATOM 2946 C CA . GLU C 1 107 ? 103.325 39.709 20.820 1.00 46.86 507 GLU C CA 1
ATOM 2947 C C . GLU C 1 107 ? 104.180 40.753 20.133 1.00 44.85 507 GLU C C 1
ATOM 2948 O O . GLU C 1 107 ? 104.464 40.608 18.936 1.00 49.04 507 GLU C O 1
ATOM 2954 N N . PRO C 1 108 ? 104.604 41.818 20.853 1.00 45.67 508 PRO C N 1
ATOM 2955 C CA . PRO C 1 108 ? 105.449 42.802 20.140 1.00 46.42 508 PRO C CA 1
ATOM 2956 C C . PRO C 1 108 ? 106.738 42.089 19.707 1.00 47.81 508 PRO C C 1
ATOM 2957 O O . PRO C 1 108 ? 107.369 41.423 20.529 1.00 40.47 508 PRO C O 1
ATOM 2961 N N . GLY C 1 109 ? 107.081 42.187 18.420 1.00 48.29 509 GLY C N 1
ATOM 2962 C CA . GLY C 1 109 ? 108.265 41.522 17.904 1.00 49.12 509 GLY C CA 1
ATOM 2963 C C . GLY C 1 109 ? 107.983 40.230 17.121 1.00 53.08 509 GLY C C 1
ATOM 2964 O O . GLY C 1 109 ? 108.819 39.811 16.305 1.00 53.87 509 GLY C O 1
ATOM 2965 N N . SER C 1 110 ? 106.811 39.618 17.336 1.00 49.55 510 SER C N 1
ATOM 2966 C CA . SER C 1 110 ? 106.405 38.363 16.659 1.00 49.16 510 SER C CA 1
ATOM 2967 C C . SER C 1 110 ? 106.435 38.537 15.149 1.00 49.47 510 SER C C 1
ATOM 2968 O O . SER C 1 110 ? 106.630 39.650 14.661 1.00 49.25 510 SER C O 1
ATOM 2971 N N . ASP C 1 111 ? 106.244 37.465 14.397 1.00 44.71 511 ASP C N 1
ATOM 2972 C CA . ASP C 1 111 ? 106.283 37.613 12.953 1.00 46.77 511 ASP C CA 1
ATOM 2973 C C . ASP C 1 111 ? 105.183 38.498 12.335 1.00 53.46 511 ASP C C 1
ATOM 2974 O O . ASP C 1 111 ? 105.486 39.362 11.524 1.00 51.76 511 ASP C O 1
ATOM 2979 N N . LEU C 1 112 ? 103.916 38.299 12.707 1.00 48.81 512 LEU C N 1
ATOM 2980 C CA . LEU C 1 112 ? 102.844 39.092 12.106 1.00 45.54 512 LEU C CA 1
ATOM 2981 C C . LEU C 1 112 ? 102.945 40.551 12.514 1.00 42.16 512 LEU C C 1
ATOM 2982 O O . LEU C 1 112 ? 102.700 41.427 11.708 1.00 40.35 512 LEU C O 1
ATOM 2987 N N . ASP C 1 113 ? 103.239 40.797 13.785 1.00 42.82 513 ASP C N 1
ATOM 2988 C CA . ASP C 1 113 ? 103.352 42.156 14.275 1.00 58.61 513 ASP C CA 1
ATOM 2989 C C . ASP C 1 113 ? 104.402 42.935 13.491 1.00 65.26 513 ASP C C 1
ATOM 2990 O O . ASP C 1 113 ? 104.170 44.082 13.137 1.00 66.84 513 ASP C O 1
ATOM 2995 N N . ASN C 1 114 ? 105.533 42.292 13.196 1.00 66.81 514 ASN C N 1
ATOM 2996 C CA . ASN C 1 114 ? 106.603 42.917 12.418 1.00 69.55 514 ASN C CA 1
ATOM 2997 C C . ASN C 1 114 ? 106.093 43.210 11.024 1.00 70.45 514 ASN C C 1
ATOM 2998 O O . ASN C 1 114 ? 106.299 44.299 10.492 1.00 73.39 514 ASN C O 1
ATOM 3003 N N . PHE C 1 115 ? 105.434 42.229 10.429 1.00 67.24 515 PHE C N 1
ATOM 3004 C CA . PHE C 1 115 ? 104.925 42.406 9.086 1.00 68.79 515 PHE C CA 1
ATOM 3005 C C . PHE C 1 115 ? 103.960 43.565 8.989 1.00 71.94 515 PHE C C 1
ATOM 3006 O O . PHE C 1 115 ? 104.035 44.354 8.053 1.00 74.45 515 PHE C O 1
ATOM 3014 N N . LEU C 1 116 ? 103.047 43.656 9.949 1.00 73.91 516 LEU C N 1
ATOM 3015 C CA . LEU C 1 116 ? 102.040 44.713 9.969 1.00 76.03 516 LEU C CA 1
ATOM 3016 C C . LEU C 1 116 ? 102.652 46.107 10.095 1.00 80.30 516 LEU C C 1
ATOM 3017 O O . LEU C 1 116 ? 102.335 47.004 9.305 1.00 82.80 516 LEU C O 1
ATOM 3022 N N . LYS C 1 117 ? 103.541 46.274 11.073 1.00 81.96 517 LYS C N 1
ATOM 3023 C CA . LYS C 1 117 ? 104.203 47.547 11.313 1.00 82.88 517 LYS C CA 1
ATOM 3024 C C . LYS C 1 117 ? 105.079 47.953 10.141 1.00 85.85 517 LYS C C 1
ATOM 3025 O O . LYS C 1 117 ? 105.132 49.125 9.793 1.00 87.88 517 LYS C O 1
ATOM 3031 N N . SER C 1 118 ? 105.734 46.984 9.512 1.00 86.60 518 SER C N 1
ATOM 3032 C CA . SER C 1 118 ? 106.593 47.256 8.366 1.00 89.39 518 SER C CA 1
ATOM 3033 C C . SER C 1 118 ? 105.864 48.027 7.277 1.00 93.66 518 SER C C 1
ATOM 3034 O O . SER C 1 118 ? 106.374 49.034 6.778 1.00 96.02 518 SER C O 1
ATOM 3037 N N . GLN C 1 119 ? 104.688 47.525 6.893 1.00 95.67 519 GLN C N 1
ATOM 3038 C CA . GLN C 1 119 ? 103.877 48.135 5.836 1.00 97.76 519 GLN C CA 1
ATOM 3039 C C . GLN C 1 119 ? 103.281 49.476 6.235 1.00 98.16 519 GLN C C 1
ATOM 3040 O O . GLN C 1 119 ? 102.912 50.280 5.378 1.00 99.27 519 GLN C O 1
ATOM 3046 N N . SER C 1 120 ? 103.190 49.703 7.540 1.00 97.58 520 SER C N 1
ATOM 3047 C CA . SER C 1 120 ? 102.691 50.966 8.070 1.00 98.24 520 SER C CA 1
ATOM 3048 C C . SER C 1 120 ? 103.820 51.997 7.947 1.00 99.39 520 SER C C 1
ATOM 3049 O O . SER C 1 120 ? 103.590 53.126 7.515 1.00 100.00 520 SER C O 1
ATOM 3052 N N . ASP C 1 121 ? 105.036 51.587 8.317 1.00 100.00 521 ASP C N 1
ATOM 3053 C CA . ASP C 1 121 ? 106.222 52.450 8.256 1.00 100.00 521 ASP C CA 1
ATOM 3054 C C . ASP C 1 121 ? 106.459 52.930 6.838 1.00 100.00 521 ASP C C 1
ATOM 3055 O O . ASP C 1 121 ? 106.585 54.135 6.590 1.00 100.00 521 ASP C O 1
ATOM 3060 N N . THR C 1 122 ? 106.499 51.968 5.917 1.00 100.00 522 THR C N 1
ATOM 3061 C CA . THR C 1 122 ? 106.722 52.231 4.500 1.00 100.00 522 THR C CA 1
ATOM 3062 C C . THR C 1 122 ? 105.449 52.711 3.773 1.00 100.00 522 THR C C 1
ATOM 3063 O O . THR C 1 122 ? 105.526 53.220 2.643 1.00 100.00 522 THR C O 1
ATOM 3067 N N . SER C 1 123 ? 104.292 52.542 4.425 1.00 100.00 523 SER C N 1
ATOM 3068 C CA . SER C 1 123 ? 102.976 52.952 3.893 1.00 100.00 523 SER C CA 1
ATOM 3069 C C . SER C 1 123 ? 102.598 52.301 2.553 1.00 100.00 523 SER C C 1
ATOM 3070 O O . SER C 1 123 ? 101.927 52.919 1.715 1.00 99.97 523 SER C O 1
ATOM 3073 N N . SER C 1 124 ? 103.033 51.056 2.362 1.00 100.00 524 SER C N 1
ATOM 3074 C CA . SER C 1 124 ? 102.753 50.291 1.138 1.00 100.00 524 SER C CA 1
ATOM 3075 C C . SER C 1 124 ? 101.249 50.220 0.856 1.00 100.00 524 SER C C 1
ATOM 3076 O O . SER C 1 124 ? 100.738 50.928 -0.024 1.00 100.00 524 SER C O 1
ATOM 3079 N N . SER C 1 125 ? 100.567 49.330 1.582 1.00 100.00 525 SER C N 1
ATOM 3080 C CA . SER C 1 125 ? 99.116 49.158 1.491 1.00 100.00 525 SER C CA 1
ATOM 3081 C C . SER C 1 125 ? 98.580 49.296 2.928 1.00 100.00 525 SER C C 1
ATOM 3082 O O . SER C 1 125 ? 98.601 48.339 3.718 1.00 99.71 525 SER C O 1
ATOM 3085 N N . LYS C 1 126 ? 98.162 50.520 3.265 1.00 100.00 526 LYS C N 1
ATOM 3086 C CA . LYS C 1 126 ? 97.645 50.857 4.594 1.00 100.00 526 LYS C CA 1
ATOM 3087 C C . LYS C 1 126 ? 96.599 49.888 5.162 1.00 99.43 526 LYS C C 1
ATOM 3088 O O . LYS C 1 126 ? 96.391 49.832 6.381 1.00 97.76 526 LYS C O 1
ATOM 3094 N N . ASN C 1 127 ? 95.963 49.113 4.284 1.00 98.48 527 ASN C N 1
ATOM 3095 C CA . ASN C 1 127 ? 94.951 48.159 4.723 1.00 97.44 527 ASN C CA 1
ATOM 3096 C C . ASN C 1 127 ? 94.440 47.166 3.677 1.00 95.24 527 ASN C C 1
ATOM 3097 O O . ASN C 1 127 ? 93.506 46.422 3.955 1.00 96.47 527 ASN C O 1
ATOM 3102 N N . ARG C 1 128 ? 95.000 47.186 2.471 1.00 93.12 528 ARG C N 1
ATOM 3103 C CA . ARG C 1 128 ? 94.578 46.246 1.438 1.00 92.93 528 ARG C CA 1
ATOM 3104 C C . ARG C 1 128 ? 95.821 45.569 0.885 1.00 94.87 528 ARG C C 1
ATOM 3105 O O . ARG C 1 128 ? 96.443 46.041 -0.068 1.00 98.58 528 ARG C O 1
ATOM 3113 N N . PHE C 1 129 ? 96.162 44.445 1.507 1.00 94.47 529 PHE C N 1
ATOM 3114 C CA . PHE C 1 129 ? 97.340 43.653 1.180 1.00 92.94 529 PHE C CA 1
ATOM 3115 C C . PHE C 1 129 ? 97.249 42.688 -0.002 1.00 93.30 529 PHE C C 1
ATOM 3116 O O . PHE C 1 129 ? 96.863 41.538 0.162 1.00 92.64 529 PHE C O 1
ATOM 3124 N N . ASP C 1 130 ? 97.708 43.134 -1.168 1.00 94.80 530 ASP C N 1
ATOM 3125 C CA . ASP C 1 130 ? 97.684 42.322 -2.395 1.00 96.50 530 ASP C CA 1
ATOM 3126 C C . ASP C 1 130 ? 99.017 42.428 -3.139 1.00 95.28 530 ASP C C 1
ATOM 3127 O O . ASP C 1 130 ? 99.114 42.112 -4.330 1.00 92.16 530 ASP C O 1
ATOM 3132 N N . ASP C 1 131 ? 100.040 42.841 -2.398 1.00 95.17 531 ASP C N 1
ATOM 3133 C CA . ASP C 1 131 ? 101.369 43.072 -2.928 1.00 94.56 531 ASP C CA 1
ATOM 3134 C C . ASP C 1 131 ? 102.242 41.865 -3.174 1.00 92.31 531 ASP C C 1
ATOM 3135 O O . ASP C 1 131 ? 101.794 40.747 -3.415 1.00 90.76 531 ASP C O 1
ATOM 3140 N N . VAL C 1 132 ? 103.524 42.195 -3.196 1.00 93.37 532 VAL C N 1
ATOM 3141 C CA . VAL C 1 132 ? 104.633 41.287 -3.372 1.00 92.35 532 VAL C CA 1
ATOM 3142 C C . VAL C 1 132 ? 105.057 40.988 -1.935 1.00 87.79 532 VAL C C 1
ATOM 3143 O O . VAL C 1 132 ? 105.221 39.831 -1.551 1.00 86.90 532 VAL C O 1
ATOM 3147 N N . THR C 1 133 ? 105.144 42.052 -1.136 1.00 83.84 533 THR C N 1
ATOM 3148 C CA . THR C 1 133 ? 105.532 41.962 0.265 1.00 81.97 533 THR C CA 1
ATOM 3149 C C . THR C 1 133 ? 104.595 41.025 1.025 1.00 81.42 533 THR C C 1
ATOM 3150 O O . THR C 1 133 ? 105.051 40.223 1.844 1.00 83.78 533 THR C O 1
ATOM 3154 N N . THR C 1 134 ? 103.305 41.059 0.694 1.00 78.33 534 THR C N 1
ATOM 3155 C CA . THR C 1 134 ? 102.340 40.202 1.379 1.00 73.29 534 THR C CA 1
ATOM 3156 C C . THR C 1 134 ? 102.263 38.770 0.874 1.00 70.57 534 THR C C 1
ATOM 3157 O O . THR C 1 134 ? 102.117 37.858 1.681 1.00 71.05 534 THR C O 1
ATOM 3161 N N . ASP C 1 135 ? 102.344 38.548 -0.435 1.00 68.42 535 ASP C N 1
ATOM 3162 C CA . ASP C 1 135 ? 102.299 37.166 -0.942 1.00 72.30 535 ASP C CA 1
ATOM 3163 C C . ASP C 1 135 ? 103.558 36.345 -0.499 1.00 72.30 535 ASP C C 1
ATOM 3164 O O . ASP C 1 135 ? 103.508 35.113 -0.335 1.00 70.03 535 ASP C O 1
ATOM 3169 N N . GLN C 1 136 ? 104.662 37.048 -0.249 1.00 71.04 536 GLN C N 1
ATOM 3170 C CA . GLN C 1 136 ? 105.906 36.411 0.184 1.00 73.69 536 GLN C CA 1
ATOM 3171 C C . GLN C 1 136 ? 105.826 36.102 1.675 1.00 70.60 536 GLN C C 1
ATOM 3172 O O . GLN C 1 136 ? 106.191 35.004 2.116 1.00 65.12 536 GLN C O 1
ATOM 3178 N N . PHE C 1 137 ? 105.377 37.090 2.450 1.00 66.65 537 PHE C N 1
ATOM 3179 C CA . PHE C 1 137 ? 105.232 36.917 3.887 1.00 59.15 537 PHE C CA 1
ATOM 3180 C C . PHE C 1 137 ? 104.357 35.712 4.182 1.00 55.79 537 PHE C C 1
ATOM 3181 O O . PHE C 1 137 ? 104.615 34.954 5.103 1.00 53.72 537 PHE C O 1
ATOM 3189 N N . VAL C 1 138 ? 103.314 35.557 3.378 1.00 53.36 538 VAL C N 1
ATOM 3190 C CA . VAL C 1 138 ? 102.365 34.478 3.531 1.00 53.66 538 VAL C CA 1
ATOM 3191 C C . VAL C 1 138 ? 102.939 33.147 3.081 1.00 55.40 538 VAL C C 1
ATOM 3192 O O . VAL C 1 138 ? 102.785 32.137 3.785 1.00 51.43 538 VAL C O 1
ATOM 3196 N N . LEU C 1 139 ? 103.582 33.130 1.909 1.00 58.01 539 LEU C N 1
ATOM 3197 C CA . LEU C 1 139 ? 104.153 31.869 1.426 1.00 63.74 539 LEU C CA 1
ATOM 3198 C C . LEU C 1 139 ? 105.231 31.398 2.406 1.00 55.75 539 LEU C C 1
ATOM 3199 O O . LEU C 1 139 ? 105.449 30.203 2.604 1.00 56.13 539 LEU C O 1
ATOM 3204 N N . ASN C 1 140 ? 105.809 32.361 3.103 1.00 47.37 540 ASN C N 1
ATOM 3205 C CA . ASN C 1 140 ? 106.796 32.063 4.110 1.00 55.60 540 ASN C CA 1
ATOM 3206 C C . ASN C 1 140 ? 106.146 31.476 5.340 1.00 53.24 540 ASN C C 1
ATOM 3207 O O . ASN C 1 140 ? 106.730 30.635 6.012 1.00 53.26 540 ASN C O 1
ATOM 3212 N N . VAL C 1 141 ? 104.947 31.948 5.660 1.00 52.79 541 VAL C N 1
ATOM 3213 C CA . VAL C 1 141 ? 104.214 31.429 6.812 1.00 50.08 541 VAL C CA 1
ATOM 3214 C C . VAL C 1 141 ? 103.742 30.034 6.439 1.00 47.26 541 VAL C C 1
ATOM 3215 O O . VAL C 1 141 ? 103.880 29.081 7.206 1.00 49.31 541 VAL C O 1
ATOM 3219 N N . ILE C 1 142 ? 103.239 29.929 5.218 1.00 50.68 542 ILE C N 1
ATOM 3220 C CA . ILE C 1 142 ? 102.725 28.674 4.696 1.00 61.56 542 ILE C CA 1
ATOM 3221 C C . ILE C 1 142 ? 103.797 27.591 4.677 1.00 68.16 542 ILE C C 1
ATOM 3222 O O . ILE C 1 142 ? 103.564 26.459 5.114 1.00 68.00 542 ILE C O 1
ATOM 3227 N N . LYS C 1 143 ? 104.991 27.936 4.209 1.00 71.18 543 LYS C N 1
ATOM 3228 C CA . LYS C 1 143 ? 106.016 26.919 4.159 1.00 73.11 543 LYS C CA 1
ATOM 3229 C C . LYS C 1 143 ? 106.699 26.625 5.487 1.00 71.50 543 LYS C C 1
ATOM 3230 O O . LYS C 1 143 ? 107.238 25.535 5.658 1.00 71.90 543 LYS C O 1
ATOM 3236 N N . GLU C 1 144 ? 106.671 27.564 6.430 1.00 64.10 544 GLU C N 1
ATOM 3237 C CA . GLU C 1 144 ? 107.253 27.289 7.746 1.00 63.07 544 GLU C CA 1
ATOM 3238 C C . GLU C 1 144 ? 106.274 26.488 8.626 1.00 62.73 544 GLU C C 1
ATOM 3239 O O . GLU C 1 144 ? 106.665 25.987 9.675 1.00 62.68 544 GLU C O 1
ATOM 3245 N N . ASN C 1 145 ? 105.022 26.342 8.187 1.00 61.50 545 ASN C N 1
ATOM 3246 C CA . ASN C 1 145 ? 104.013 25.617 8.966 1.00 65.09 545 ASN C CA 1
ATOM 3247 C C . ASN C 1 145 ? 103.190 24.547 8.235 1.00 66.23 545 ASN C C 1
ATOM 3248 O O . ASN C 1 145 ? 102.097 24.200 8.686 1.00 63.61 545 ASN C O 1
ATOM 3253 N N . VAL C 1 146 ? 103.727 23.986 7.153 1.00 69.07 546 VAL C N 1
ATOM 3254 C CA . VAL C 1 146 ? 103.005 22.962 6.380 1.00 74.81 546 VAL C CA 1
ATOM 3255 C C . VAL C 1 146 ? 102.351 21.813 7.164 1.00 75.44 546 VAL C C 1
ATOM 3256 O O . VAL C 1 146 ? 101.176 21.517 6.951 1.00 78.08 546 VAL C O 1
ATOM 3260 N N . GLN C 1 147 ? 103.082 21.218 8.102 1.00 76.58 547 GLN C N 1
ATOM 3261 C CA . GLN C 1 147 ? 102.565 20.117 8.920 1.00 76.79 547 GLN C CA 1
ATOM 3262 C C . GLN C 1 147 ? 101.262 20.375 9.682 1.00 73.13 547 GLN C C 1
ATOM 3263 O O . GLN C 1 147 ? 100.469 19.459 9.867 1.00 71.18 547 GLN C O 1
ATOM 3269 N N . THR C 1 148 ? 101.077 21.589 10.193 1.00 69.17 548 THR C N 1
ATOM 3270 C CA . THR C 1 148 ? 99.866 21.886 10.957 1.00 67.57 548 THR C CA 1
ATOM 3271 C C . THR C 1 148 ? 98.585 21.959 10.111 1.00 62.25 548 THR C C 1
ATOM 3272 O O . THR C 1 148 ? 97.490 21.719 10.617 1.00 55.47 548 THR C O 1
ATOM 3276 N N . PHE C 1 149 ? 98.745 22.186 8.812 1.00 62.08 549 PHE C N 1
ATOM 3277 C CA . PHE C 1 149 ? 97.620 22.250 7.884 1.00 66.65 549 PHE C CA 1
ATOM 3278 C C . PHE C 1 149 ? 96.892 20.919 7.768 1.00 71.00 549 PHE C C 1
ATOM 3279 O O . PHE C 1 149 ? 95.750 20.867 7.293 1.00 74.85 549 PHE C O 1
ATOM 3287 N N . SER C 1 150 ? 97.559 19.851 8.205 1.00 71.77 550 SER C N 1
ATOM 3288 C CA . SER C 1 150 ? 97.017 18.495 8.137 1.00 69.23 550 SER C CA 1
ATOM 3289 C C . SER C 1 150 ? 96.565 17.930 9.484 1.00 73.37 550 SER C C 1
ATOM 3290 O O . SER C 1 150 ? 95.988 16.840 9.522 1.00 72.26 550 SER C O 1
ATOM 3293 N N . THR C 1 151 ? 96.812 18.648 10.581 1.00 74.40 551 THR C N 1
ATOM 3294 C CA . THR C 1 151 ? 96.443 18.142 11.912 1.00 79.52 551 THR C CA 1
ATOM 3295 C C . THR C 1 151 ? 94.949 18.196 12.249 1.00 82.27 551 THR C C 1
ATOM 3296 O O . THR C 1 151 ? 94.138 18.721 11.481 1.00 76.81 551 THR C O 1
ATOM 3300 N N . GLY C 1 152 ? 94.590 17.621 13.392 1.00 85.87 552 GLY C N 1
ATOM 3301 C CA . GLY C 1 152 ? 93.199 17.636 13.794 1.00 91.51 552 GLY C CA 1
ATOM 3302 C C . GLY C 1 152 ? 92.543 16.323 14.172 1.00 95.36 552 GLY C C 1
ATOM 3303 O O . GLY C 1 152 ? 93.210 15.357 14.575 1.00 97.38 552 GLY C O 1
ATOM 3304 N N . GLN C 1 153 ? 91.226 16.296 13.996 1.00 95.62 553 GLN C N 1
ATOM 3305 C CA . GLN C 1 153 ? 90.367 15.168 14.324 1.00 94.80 553 GLN C CA 1
ATOM 3306 C C . GLN C 1 153 ? 89.803 14.389 13.126 1.00 94.90 553 GLN C C 1
ATOM 3307 O O . GLN C 1 153 ? 89.158 13.352 13.320 1.00 94.17 553 GLN C O 1
ATOM 3313 N N . SER C 1 154 ? 90.079 14.842 11.892 1.00 95.21 554 SER C N 1
ATOM 3314 C CA . SER C 1 154 ? 89.621 14.176 10.625 1.00 94.43 554 SER C CA 1
ATOM 3315 C C . SER C 1 154 ? 90.751 13.747 9.696 1.00 95.53 554 SER C C 1
ATOM 3316 O O . SER C 1 154 ? 91.911 13.742 10.111 1.00 97.74 554 SER C O 1
ATOM 3319 N N . GLU C 1 155 ? 90.462 13.365 8.462 1.00 95.12 555 GLU C N 1
ATOM 3320 C CA . GLU C 1 155 ? 91.523 12.908 7.559 1.00 95.81 555 GLU C CA 1
ATOM 3321 C C . GLU C 1 155 ? 91.898 14.005 6.560 1.00 96.89 555 GLU C C 1
ATOM 3322 O O . GLU C 1 155 ? 91.017 14.665 6.037 1.00 98.43 555 GLU C O 1
ATOM 3328 N N . ALA C 1 156 ? 93.184 14.124 6.224 1.00 96.72 556 ALA C N 1
ATOM 3329 C CA . ALA C 1 156 ? 93.604 15.165 5.296 1.00 98.28 556 ALA C CA 1
ATOM 3330 C C . ALA C 1 156 ? 93.345 14.945 3.803 1.00 98.01 556 ALA C C 1
ATOM 3331 O O . ALA C 1 156 ? 93.943 14.073 3.172 1.00 98.79 556 ALA C O 1
ATOM 3333 N N . PRO C 1 157 ? 92.471 15.760 3.197 1.00 98.76 557 PRO C N 1
ATOM 3334 C CA . PRO C 1 157 ? 92.230 15.560 1.759 1.00 99.17 557 PRO C CA 1
ATOM 3335 C C . PRO C 1 157 ? 93.490 16.025 1.033 1.00 99.57 557 PRO C C 1
ATOM 3336 O O . PRO C 1 157 ? 94.459 16.450 1.658 1.00 100.00 557 PRO C O 1
ATOM 3340 N N . GLU C 1 158 ? 93.482 15.936 -0.285 1.00 99.69 558 GLU C N 1
ATOM 3341 C CA . GLU C 1 158 ? 94.642 16.380 -1.037 1.00 100.00 558 GLU C CA 1
ATOM 3342 C C . GLU C 1 158 ? 94.427 17.849 -1.376 1.00 99.42 558 GLU C C 1
ATOM 3343 O O . GLU C 1 158 ? 93.358 18.239 -1.860 1.00 98.40 558 GLU C O 1
ATOM 3349 N N . ALA C 1 159 ? 95.436 18.657 -1.074 1.00 97.96 559 ALA C N 1
ATOM 3350 C CA . ALA C 1 159 ? 95.408 20.084 -1.331 1.00 97.73 559 ALA C CA 1
ATOM 3351 C C . ALA C 1 159 ? 94.915 20.400 -2.737 1.00 99.27 559 ALA C C 1
ATOM 3352 O O . ALA C 1 159 ? 94.438 21.505 -2.998 1.00 100.00 559 ALA C O 1
ATOM 3354 N N . THR C 1 160 ? 95.061 19.430 -3.638 1.00 100.00 560 THR C N 1
ATOM 3355 C CA . THR C 1 160 ? 94.659 19.539 -5.037 1.00 99.87 560 THR C CA 1
ATOM 3356 C C . THR C 1 160 ? 93.140 19.570 -5.204 1.00 98.83 560 THR C C 1
ATOM 3357 O O . THR C 1 160 ? 92.611 20.272 -6.082 1.00 99.01 560 THR C O 1
ATOM 3361 N N . ALA C 1 161 ? 92.451 18.814 -4.347 1.00 97.47 561 ALA C N 1
ATOM 3362 C CA . ALA C 1 161 ? 90.992 18.711 -4.357 1.00 98.69 561 ALA C CA 1
ATOM 3363 C C . ALA C 1 161 ? 90.222 19.886 -3.732 1.00 99.88 561 ALA C C 1
ATOM 3364 O O . ALA C 1 161 ? 90.678 20.511 -2.765 1.00 100.00 561 ALA C O 1
ATOM 3366 N N . ASP C 1 162 ? 89.029 20.141 -4.272 1.00 99.59 562 ASP C N 1
ATOM 3367 C CA . ASP C 1 162 ? 88.184 21.228 -3.798 1.00 98.93 562 ASP C CA 1
ATOM 3368 C C . ASP C 1 162 ? 87.389 20.801 -2.583 1.00 99.12 562 ASP C C 1
ATOM 3369 O O . ASP C 1 162 ? 87.205 19.609 -2.319 1.00 98.42 562 ASP C O 1
ATOM 3374 N N . THR C 1 163 ? 86.890 21.791 -1.858 1.00 98.36 563 THR C N 1
ATOM 3375 C CA . THR C 1 163 ? 86.169 21.512 -0.640 1.00 98.44 563 THR C CA 1
ATOM 3376 C C . THR C 1 163 ? 84.709 21.951 -0.567 1.00 98.12 563 THR C C 1
ATOM 3377 O O . THR C 1 163 ? 83.939 21.353 0.194 1.00 100.00 563 THR C O 1
ATOM 3381 N N . ASN C 1 164 ? 84.334 22.981 -1.334 1.00 94.72 564 ASN C N 1
ATOM 3382 C CA . ASN C 1 164 ? 82.957 23.516 -1.330 1.00 93.15 564 ASN C CA 1
ATOM 3383 C C . ASN C 1 164 ? 82.628 24.304 -0.048 1.00 88.94 564 ASN C C 1
ATOM 3384 O O . ASN C 1 164 ? 81.539 24.866 0.072 1.00 89.21 564 ASN C O 1
ATOM 3389 N N . LEU C 1 165 ? 83.560 24.282 0.908 1.00 81.31 565 LEU C N 1
ATOM 3390 C CA . LEU C 1 165 ? 83.447 24.977 2.186 1.00 75.00 565 LEU C CA 1
ATOM 3391 C C . LEU C 1 165 ? 84.380 26.190 2.188 1.00 73.89 565 LEU C C 1
ATOM 3392 O O . LEU C 1 165 ? 85.454 26.178 1.578 1.00 72.67 565 LEU C O 1
ATOM 3397 N N . HIS C 1 166 ? 83.995 27.218 2.925 1.00 65.99 566 HIS C N 1
ATOM 3398 C CA . HIS C 1 166 ? 84.755 28.442 2.923 1.00 61.75 566 HIS C CA 1
ATOM 3399 C C . HIS C 1 166 ? 84.884 29.040 4.325 1.00 57.20 566 HIS C C 1
ATOM 3400 O O . HIS C 1 166 ? 84.102 28.716 5.204 1.00 58.82 566 HIS C O 1
ATOM 3407 N N . TYR C 1 167 ? 85.925 29.846 4.544 1.00 53.18 567 TYR C N 1
ATOM 3408 C CA . TYR C 1 167 ? 86.178 30.525 5.837 1.00 48.63 567 TYR C CA 1
ATOM 3409 C C . TYR C 1 167 ? 86.024 32.053 5.658 1.00 43.65 567 TYR C C 1
ATOM 3410 O O . TYR C 1 167 ? 86.409 32.594 4.629 1.00 46.16 567 TYR C O 1
ATOM 3419 N N . ILE C 1 168 ? 85.375 32.734 6.597 1.00 37.13 568 ILE C N 1
ATOM 3420 C CA . ILE C 1 168 ? 85.235 34.190 6.514 1.00 28.02 568 ILE C CA 1
ATOM 3421 C C . ILE C 1 168 ? 85.304 34.595 7.963 1.00 27.07 568 ILE C C 1
ATOM 3422 O O . ILE C 1 168 ? 85.151 33.765 8.834 1.00 28.12 568 ILE C O 1
ATOM 3427 N N . THR C 1 169 ? 85.520 35.880 8.207 1.00 26.32 569 THR C N 1
ATOM 3428 C CA . THR C 1 169 ? 85.744 36.420 9.527 1.00 25.42 569 THR C CA 1
ATOM 3429 C C . THR C 1 169 ? 84.948 37.715 9.749 1.00 28.06 569 THR C C 1
ATOM 3430 O O . THR C 1 169 ? 84.805 38.561 8.865 1.00 27.56 569 THR C O 1
ATOM 3434 N N . TYR C 1 170 ? 84.631 37.930 11.010 1.00 27.73 570 TYR C N 1
ATOM 3435 C CA . TYR C 1 170 ? 83.894 39.059 11.487 1.00 29.06 570 TYR C CA 1
ATOM 3436 C C . TYR C 1 170 ? 84.719 39.714 12.543 1.00 30.69 570 TYR C C 1
ATOM 3437 O O . TYR C 1 170 ? 85.173 39.038 13.460 1.00 32.26 570 TYR C O 1
ATOM 3446 N N . VAL C 1 171 ? 84.890 41.029 12.427 1.00 33.05 571 VAL C N 1
ATOM 3447 C CA . VAL C 1 171 ? 85.589 41.821 13.427 1.00 35.01 571 VAL C CA 1
ATOM 3448 C C . VAL C 1 171 ? 84.895 43.198 13.639 1.00 44.15 571 VAL C C 1
ATOM 3449 O O . VAL C 1 171 ? 84.213 43.737 12.768 1.00 36.13 571 VAL C O 1
ATOM 3453 N N . GLU C 1 172 ? 85.123 43.783 14.798 1.00 48.31 572 GLU C N 1
ATOM 3454 C CA . GLU C 1 172 ? 84.592 45.099 15.125 1.00 51.23 572 GLU C CA 1
ATOM 3455 C C . GLU C 1 172 ? 85.802 46.028 15.078 1.00 53.69 572 GLU C C 1
ATOM 3456 O O . GLU C 1 172 ? 86.718 45.883 15.867 1.00 52.12 572 GLU C O 1
ATOM 3462 N N . GLU C 1 173 ? 85.839 46.922 14.101 1.00 60.18 573 GLU C N 1
ATOM 3463 C CA . GLU C 1 173 ? 86.938 47.869 13.969 1.00 61.67 573 GLU C CA 1
ATOM 3464 C C . GLU C 1 173 ? 86.373 49.275 13.859 1.00 64.46 573 GLU C C 1
ATOM 3465 O O . GLU C 1 173 ? 85.536 49.543 12.990 1.00 58.46 573 GLU C O 1
ATOM 3471 N N . ASN C 1 174 ? 86.849 50.158 14.738 1.00 66.98 574 ASN C N 1
ATOM 3472 C CA . ASN C 1 174 ? 86.434 51.562 14.774 1.00 71.94 574 ASN C CA 1
ATOM 3473 C C . ASN C 1 174 ? 84.917 51.680 14.836 1.00 71.74 574 ASN C C 1
ATOM 3474 O O . ASN C 1 174 ? 84.301 52.488 14.122 1.00 67.55 574 ASN C O 1
ATOM 3479 N N . GLY C 1 175 ? 84.320 50.833 15.672 1.00 69.99 575 GLY C N 1
ATOM 3480 C CA . GLY C 1 175 ? 82.877 50.825 15.799 1.00 68.36 575 GLY C CA 1
ATOM 3481 C C . GLY C 1 175 ? 82.154 50.450 14.506 1.00 64.51 575 GLY C C 1
ATOM 3482 O O . GLY C 1 175 ? 80.967 50.723 14.357 1.00 61.06 575 GLY C O 1
ATOM 3483 N N . GLY C 1 176 ? 82.878 49.882 13.548 1.00 59.46 576 GLY C N 1
ATOM 3484 C CA . GLY C 1 176 ? 82.254 49.450 12.313 1.00 57.61 576 GLY C CA 1
ATOM 3485 C C . GLY C 1 176 ? 82.267 47.940 12.420 1.00 54.75 576 GLY C C 1
ATOM 3486 O O . GLY C 1 176 ? 83.006 47.418 13.252 1.00 50.63 576 GLY C O 1
ATOM 3487 N N . ILE C 1 177 ? 81.364 47.254 11.718 1.00 50.57 577 ILE C N 1
ATOM 3488 C CA . ILE C 1 177 ? 81.353 45.799 11.729 1.00 39.88 577 ILE C CA 1
ATOM 3489 C C . ILE C 1 177 ? 81.607 45.334 10.319 1.00 44.70 577 ILE C C 1
ATOM 3490 O O . ILE C 1 177 ? 80.987 45.834 9.372 1.00 43.90 577 ILE C O 1
ATOM 3495 N N . PHE C 1 178 ? 82.595 44.443 10.183 1.00 36.84 578 PHE C N 1
ATOM 3496 C CA . PHE C 1 178 ? 82.994 43.930 8.872 1.00 35.94 578 PHE C CA 1
ATOM 3497 C C . PHE C 1 178 ? 83.038 42.419 8.748 1.00 31.42 578 PHE C C 1
ATOM 3498 O O . PHE C 1 178 ? 83.281 41.713 9.714 1.00 35.95 578 PHE C O 1
ATOM 3506 N N . GLU C 1 179 ? 82.797 41.963 7.526 1.00 31.18 579 GLU C N 1
ATOM 3507 C CA . GLU C 1 179 ? 82.850 40.590 7.148 1.00 37.48 579 GLU C CA 1
ATOM 3508 C C . GLU C 1 179 ? 84.063 40.608 6.229 1.00 44.73 579 GLU C C 1
ATOM 3509 O O . GLU C 1 179 ? 84.100 41.431 5.299 1.00 42.44 579 GLU C O 1
ATOM 3515 N N . LEU C 1 180 ? 85.041 39.722 6.482 1.00 40.46 580 LEU C N 1
ATOM 3516 C CA . LEU C 1 180 ? 86.269 39.679 5.677 1.00 36.69 580 LEU C CA 1
ATOM 3517 C C . LEU C 1 180 ? 86.421 38.382 4.951 1.00 37.48 580 LEU C C 1
ATOM 3518 O O . LEU C 1 180 ? 86.512 37.337 5.561 1.00 40.48 580 LEU C O 1
ATOM 3523 N N . ASP C 1 181 ? 86.477 38.463 3.637 1.00 39.81 581 ASP C N 1
ATOM 3524 C CA . ASP C 1 181 ? 86.618 37.293 2.810 1.00 48.30 581 ASP C CA 1
ATOM 3525 C C . ASP C 1 181 ? 87.796 37.540 1.860 1.00 53.02 581 ASP C C 1
ATOM 3526 O O . ASP C 1 181 ? 87.797 38.520 1.108 1.00 53.83 581 ASP C O 1
ATOM 3531 N N . GLY C 1 182 ? 88.784 36.647 1.888 1.00 57.69 582 GLY C N 1
ATOM 3532 C CA . GLY C 1 182 ? 89.950 36.787 1.032 1.00 62.01 582 GLY C CA 1
ATOM 3533 C C . GLY C 1 182 ? 89.606 36.693 -0.445 1.00 66.33 582 GLY C C 1
ATOM 3534 O O . GLY C 1 182 ? 90.334 37.209 -1.293 1.00 67.31 582 GLY C O 1
ATOM 3535 N N . ARG C 1 183 ? 88.487 36.038 -0.749 1.00 68.37 583 ARG C N 1
ATOM 3536 C CA . ARG C 1 183 ? 88.018 35.861 -2.121 1.00 70.64 583 ARG C CA 1
ATOM 3537 C C . ARG C 1 183 ? 87.092 36.972 -2.610 1.00 70.93 583 ARG C C 1
ATOM 3538 O O . ARG C 1 183 ? 86.717 36.997 -3.778 1.00 71.26 583 ARG C O 1
ATOM 3546 N N . ASN C 1 184 ? 86.666 37.855 -1.719 1.00 71.49 584 ASN C N 1
ATOM 3547 C CA . ASN C 1 184 ? 85.805 38.930 -2.155 1.00 76.26 584 ASN C CA 1
ATOM 3548 C C . ASN C 1 184 ? 86.711 40.014 -2.712 1.00 78.58 584 ASN C C 1
ATOM 3549 O O . ASN C 1 184 ? 87.258 40.832 -1.970 1.00 74.80 584 ASN C O 1
ATOM 3554 N N . LEU C 1 185 ? 86.857 40.010 -4.031 1.00 80.21 585 LEU C N 1
ATOM 3555 C CA . LEU C 1 185 ? 87.714 40.954 -4.735 1.00 81.73 585 LEU C CA 1
ATOM 3556 C C . LEU C 1 185 ? 87.477 42.429 -4.391 1.00 80.56 585 LEU C C 1
ATOM 3557 O O . LEU C 1 185 ? 88.411 43.244 -4.403 1.00 76.80 585 LEU C O 1
ATOM 3562 N N . SER C 1 186 ? 86.231 42.759 -4.067 1.00 79.85 586 SER C N 1
ATOM 3563 C CA . SER C 1 186 ? 85.841 44.121 -3.714 1.00 78.46 586 SER C CA 1
ATOM 3564 C C . SER C 1 186 ? 86.411 44.532 -2.347 1.00 74.25 586 SER C C 1
ATOM 3565 O O . SER C 1 186 ? 86.253 45.681 -1.919 1.00 73.80 586 SER C O 1
ATOM 3568 N N . GLY C 1 187 ? 87.057 43.586 -1.658 1.00 66.03 587 GLY C N 1
ATOM 3569 C CA . GLY C 1 187 ? 87.632 43.885 -0.357 1.00 54.63 587 GLY C CA 1
ATOM 3570 C C . GLY C 1 187 ? 86.711 43.591 0.811 1.00 52.65 587 GLY C C 1
ATOM 3571 O O . GLY C 1 187 ? 85.794 42.782 0.707 1.00 54.12 587 GLY C O 1
ATOM 3572 N N . PRO C 1 188 ? 86.988 44.181 1.972 1.00 41.95 588 PRO C N 1
ATOM 3573 C CA . PRO C 1 188 ? 86.176 43.980 3.168 1.00 47.36 588 PRO C CA 1
ATOM 3574 C C . PRO C 1 188 ? 84.738 44.486 2.951 1.00 51.55 588 PRO C C 1
ATOM 3575 O O . PRO C 1 188 ? 84.512 45.375 2.137 1.00 55.32 588 PRO C O 1
ATOM 3579 N N . LEU C 1 189 ? 83.759 43.884 3.623 1.00 53.61 589 LEU C N 1
ATOM 3580 C CA . LEU C 1 189 ? 82.353 44.311 3.491 1.00 47.29 589 LEU C CA 1
ATOM 3581 C C . LEU C 1 189 ? 81.892 44.923 4.772 1.00 39.71 589 LEU C C 1
ATOM 3582 O O . LEU C 1 189 ? 81.931 44.281 5.805 1.00 38.10 589 LEU C O 1
ATOM 3587 N N . TYR C 1 190 ? 81.392 46.147 4.693 1.00 41.42 590 TYR C N 1
ATOM 3588 C CA . TYR C 1 190 ? 80.925 46.857 5.881 1.00 43.45 590 TYR C CA 1
ATOM 3589 C C . TYR C 1 190 ? 79.510 46.384 6.146 1.00 46.19 590 TYR C C 1
ATOM 3590 O O . TYR C 1 190 ? 78.739 46.234 5.214 1.00 48.31 590 TYR C O 1
ATOM 3599 N N . LEU C 1 191 ? 79.182 46.038 7.382 1.00 46.18 591 LEU C N 1
ATOM 3600 C CA . LEU C 1 191 ? 77.825 45.604 7.639 1.00 45.61 591 LEU C CA 1
ATOM 3601 C C . LEU C 1 191 ? 77.053 46.693 8.383 1.00 47.37 591 LEU C C 1
ATOM 3602 O O . LEU C 1 191 ? 75.847 46.589 8.524 1.00 49.99 591 LEU C O 1
ATOM 3607 N N . GLY C 1 192 ? 77.739 47.743 8.834 1.00 45.39 592 GLY C N 1
ATOM 3608 C CA . GLY C 1 192 ? 77.076 48.811 9.574 1.00 34.76 592 GLY C CA 1
ATOM 3609 C C . GLY C 1 192 ? 77.757 49.067 10.908 1.00 43.42 592 GLY C C 1
ATOM 3610 O O . GLY C 1 192 ? 78.744 48.393 11.241 1.00 43.85 592 GLY C O 1
ATOM 3611 N N . LYS C 1 193 ? 77.203 49.983 11.699 1.00 39.73 593 LYS C N 1
ATOM 3612 C CA . LYS C 1 193 ? 77.788 50.373 12.989 1.00 45.90 593 LYS C CA 1
ATOM 3613 C C . LYS C 1 193 ? 77.586 49.397 14.108 1.00 48.72 593 LYS C C 1
ATOM 3614 O O . LYS C 1 193 ? 76.594 48.712 14.119 1.00 56.28 593 LYS C O 1
ATOM 3620 N N . SER C 1 194 ? 78.487 49.399 15.086 1.00 54.36 594 SER C N 1
ATOM 3621 C CA . SER C 1 194 ? 78.404 48.493 16.233 1.00 60.98 594 SER C CA 1
ATOM 3622 C C . SER C 1 194 ? 77.378 49.002 17.200 1.00 64.59 594 SER C C 1
ATOM 3623 O O . SER C 1 194 ? 76.954 50.151 17.117 1.00 65.48 594 SER C O 1
ATOM 3626 N N . ASP C 1 195 ? 77.060 48.158 18.175 1.00 72.56 595 ASP C N 1
ATOM 3627 C CA . ASP C 1 195 ? 76.125 48.479 19.243 1.00 78.29 595 ASP C CA 1
ATOM 3628 C C . ASP C 1 195 ? 76.952 48.488 20.522 1.00 82.05 595 ASP C C 1
ATOM 3629 O O . ASP C 1 195 ? 77.381 47.429 20.985 1.00 81.09 595 ASP C O 1
ATOM 3634 N N . PRO C 1 196 ? 77.202 49.677 21.093 1.00 83.46 596 PRO C N 1
ATOM 3635 C CA . PRO C 1 196 ? 77.986 49.786 22.325 1.00 84.45 596 PRO C CA 1
ATOM 3636 C C . PRO C 1 196 ? 77.447 49.111 23.585 1.00 86.95 596 PRO C C 1
ATOM 3637 O O . PRO C 1 196 ? 78.146 49.058 24.584 1.00 87.72 596 PRO C O 1
ATOM 3641 N N . THR C 1 197 ? 76.227 48.579 23.565 1.00 89.40 597 THR C N 1
ATOM 3642 C CA . THR C 1 197 ? 75.739 47.861 24.752 1.00 89.51 597 THR C CA 1
ATOM 3643 C C . THR C 1 197 ? 76.404 46.477 24.735 1.00 88.06 597 THR C C 1
ATOM 3644 O O . THR C 1 197 ? 76.263 45.691 25.679 1.00 87.02 597 THR C O 1
ATOM 3648 N N . ALA C 1 198 ? 77.119 46.203 23.640 1.00 87.45 598 ALA C N 1
ATOM 3649 C CA . ALA C 1 198 ? 77.807 44.930 23.412 1.00 85.42 598 ALA C CA 1
ATOM 3650 C C . ALA C 1 198 ? 79.182 44.800 24.032 1.00 81.08 598 ALA C C 1
ATOM 3651 O O . ALA C 1 198 ? 80.110 45.527 23.652 1.00 76.79 598 ALA C O 1
ATOM 3653 N N . THR C 1 199 ? 79.294 43.864 24.982 1.00 82.67 599 THR C N 1
ATOM 3654 C CA . THR C 1 199 ? 80.562 43.564 25.653 1.00 81.46 599 THR C CA 1
ATOM 3655 C C . THR C 1 199 ? 81.471 43.022 24.563 1.00 76.64 599 THR C C 1
ATOM 3656 O O . THR C 1 199 ? 82.666 43.319 24.546 1.00 80.13 599 THR C O 1
ATOM 3660 N N . ASP C 1 200 ? 80.890 42.272 23.624 1.00 69.82 600 ASP C N 1
ATOM 3661 C CA . ASP C 1 200 ? 81.685 41.736 22.534 1.00 63.88 600 ASP C CA 1
ATOM 3662 C C . ASP C 1 200 ? 80.949 41.454 21.235 1.00 60.42 600 ASP C C 1
ATOM 3663 O O . ASP C 1 200 ? 79.804 41.866 21.047 1.00 64.76 600 ASP C O 1
ATOM 3668 N N . LEU C 1 201 ? 81.633 40.749 20.338 1.00 49.74 601 LEU C N 1
ATOM 3669 C CA . LEU C 1 201 ? 81.104 40.435 19.021 1.00 46.78 601 LEU C CA 1
ATOM 3670 C C . LEU C 1 201 ? 79.920 39.477 18.997 1.00 47.16 601 LEU C C 1
ATOM 3671 O O . LEU C 1 201 ? 79.124 39.492 18.047 1.00 43.40 601 LEU C O 1
ATOM 3676 N N . ILE C 1 202 ? 79.798 38.647 20.026 1.00 48.34 602 ILE C N 1
ATOM 3677 C CA . ILE C 1 202 ? 78.697 37.693 20.058 1.00 59.22 602 ILE C CA 1
ATOM 3678 C C . ILE C 1 202 ? 77.393 38.428 20.276 1.00 54.46 602 ILE C C 1
ATOM 3679 O O . ILE C 1 202 ? 76.360 38.012 19.779 1.00 52.75 602 ILE C O 1
ATOM 3684 N N . GLU C 1 203 ? 77.491 39.578 20.935 1.00 57.32 603 GLU C N 1
ATOM 3685 C CA . GLU C 1 203 ? 76.343 40.424 21.238 1.00 59.21 603 GLU C CA 1
ATOM 3686 C C . GLU C 1 203 ? 76.084 41.495 20.176 1.00 56.03 603 GLU C C 1
ATOM 3687 O O . GLU C 1 203 ? 75.537 42.557 20.482 1.00 56.96 603 GLU C O 1
ATOM 3693 N N . GLN C 1 204 ? 76.543 41.247 18.953 1.00 48.62 604 GLN C N 1
ATOM 3694 C CA . GLN C 1 204 ? 76.322 42.191 17.878 1.00 42.72 604 GLN C CA 1
ATOM 3695 C C . GLN C 1 204 ? 75.279 41.593 16.947 1.00 38.92 604 GLN C C 1
ATOM 3696 O O . GLN C 1 204 ? 75.526 40.640 16.203 1.00 40.39 604 GLN C O 1
ATOM 3702 N N . GLU C 1 205 ? 74.112 42.206 16.974 1.00 43.01 605 GLU C N 1
ATOM 3703 C CA . GLU C 1 205 ? 72.984 41.828 16.148 1.00 38.74 605 GLU C CA 1
ATOM 3704 C C . GLU C 1 205 ? 73.385 41.790 14.686 1.00 29.04 605 GLU C C 1
ATOM 3705 O O . GLU C 1 205 ? 72.965 40.904 13.946 1.00 27.06 605 GLU C O 1
ATOM 3711 N N . LEU C 1 206 ? 74.195 42.747 14.235 1.00 28.42 606 LEU C N 1
ATOM 3712 C CA . LEU C 1 206 ? 74.570 42.730 12.825 1.00 28.44 606 LEU C CA 1
ATOM 3713 C C . LEU C 1 206 ? 75.346 41.483 12.402 1.00 26.99 606 LEU C C 1
ATOM 3714 O O . LEU C 1 206 ? 75.333 41.114 11.216 1.00 31.41 606 LEU C O 1
ATOM 3719 N N . VAL C 1 207 ? 76.059 40.864 13.341 1.00 28.28 607 VAL C N 1
ATOM 3720 C CA . VAL C 1 207 ? 76.818 39.640 13.011 1.00 35.07 607 VAL C CA 1
ATOM 3721 C C . VAL C 1 207 ? 75.859 38.455 13.015 1.00 24.09 607 VAL C C 1
ATOM 3722 O O . VAL C 1 207 ? 75.852 37.652 12.093 1.00 32.85 607 VAL C O 1
ATOM 3726 N N . ARG C 1 208 ? 75.096 38.318 14.093 1.00 35.89 608 ARG C N 1
ATOM 3727 C CA . ARG C 1 208 ? 74.108 37.236 14.230 1.00 34.36 608 ARG C CA 1
ATOM 3728 C C . ARG C 1 208 ? 73.154 37.178 13.047 1.00 37.12 608 ARG C C 1
ATOM 3729 O O . ARG C 1 208 ? 72.944 36.136 12.433 1.00 41.38 608 ARG C O 1
ATOM 3737 N N . VAL C 1 209 ? 72.690 38.345 12.630 1.00 40.15 609 VAL C N 1
ATOM 3738 C CA . VAL C 1 209 ? 71.773 38.431 11.500 1.00 36.41 609 VAL C CA 1
ATOM 3739 C C . VAL C 1 209 ? 72.471 38.002 10.208 1.00 35.45 609 VAL C C 1
ATOM 3740 O O . VAL C 1 209 ? 71.902 37.277 9.388 1.00 39.70 609 VAL C O 1
ATOM 3744 N N . ARG C 1 210 ? 73.658 38.538 9.962 1.00 31.06 610 ARG C N 1
ATOM 3745 C CA . ARG C 1 210 ? 74.364 38.184 8.739 1.00 33.24 610 ARG C CA 1
ATOM 3746 C C . ARG C 1 210 ? 74.726 36.667 8.748 1.00 31.18 610 ARG C C 1
ATOM 3747 O O . ARG C 1 210 ? 74.588 35.978 7.732 1.00 34.55 610 ARG C O 1
ATOM 3755 N N . VAL C 1 211 ? 75.084 36.131 9.907 1.00 26.62 611 VAL C N 1
ATOM 3756 C CA . VAL C 1 211 ? 75.392 34.693 9.980 1.00 36.08 611 VAL C CA 1
ATOM 3757 C C . VAL C 1 211 ? 74.111 33.902 9.746 1.00 42.74 611 VAL C C 1
ATOM 3758 O O . VAL C 1 211 ? 74.065 32.970 8.923 1.00 49.44 611 VAL C O 1
ATOM 3762 N N . ALA C 1 212 ? 73.073 34.286 10.492 1.00 48.47 612 ALA C N 1
ATOM 3763 C CA . ALA C 1 212 ? 71.777 33.638 10.431 1.00 48.12 612 ALA C CA 1
ATOM 3764 C C . ALA C 1 212 ? 71.277 33.542 9.005 1.00 47.12 612 ALA C C 1
ATOM 3765 O O . ALA C 1 212 ? 70.711 32.522 8.615 1.00 47.70 612 ALA C O 1
ATOM 3767 N N . SER C 1 213 ? 71.572 34.552 8.190 1.00 42.55 613 SER C N 1
ATOM 3768 C CA . SER C 1 213 ? 71.125 34.474 6.803 1.00 45.24 613 SER C CA 1
ATOM 3769 C C . SER C 1 213 ? 71.828 33.403 5.976 1.00 49.11 613 SER C C 1
ATOM 3770 O O . SER C 1 213 ? 71.318 33.007 4.923 1.00 46.45 613 SER C O 1
ATOM 3773 N N . TYR C 1 214 ? 73.058 33.051 6.355 1.00 46.07 614 TYR C N 1
ATOM 3774 C CA . TYR C 1 214 ? 73.782 32.013 5.630 1.00 43.16 614 TYR C CA 1
ATOM 3775 C C . TYR C 1 214 ? 73.140 30.667 6.019 1.00 36.00 614 TYR C C 1
ATOM 3776 O O . TYR C 1 214 ? 72.868 29.850 5.169 1.00 42.13 614 TYR C O 1
ATOM 3785 N N . MET C 1 215 ? 72.903 30.458 7.305 1.00 35.06 615 MET C N 1
ATOM 3786 C CA . MET C 1 215 ? 72.294 29.239 7.794 1.00 41.94 615 MET C CA 1
ATOM 3787 C C . MET C 1 215 ? 70.924 28.959 7.152 1.00 51.02 615 MET C C 1
ATOM 3788 O O . MET C 1 215 ? 70.591 27.808 6.882 1.00 53.18 615 MET C O 1
ATOM 3793 N N . GLU C 1 216 ? 70.141 30.010 6.895 1.00 54.04 616 GLU C N 1
ATOM 3794 C CA . GLU C 1 216 ? 68.804 29.848 6.324 1.00 53.83 616 GLU C CA 1
ATOM 3795 C C . GLU C 1 216 ? 68.885 29.274 4.922 1.00 57.61 616 GLU C C 1
ATOM 3796 O O . GLU C 1 216 ? 68.029 28.478 4.541 1.00 60.33 616 GLU C O 1
ATOM 3802 N N . ASN C 1 217 ? 69.914 29.643 4.164 1.00 60.96 617 ASN C N 1
ATOM 3803 C CA . ASN C 1 217 ? 70.095 29.058 2.832 1.00 68.32 617 ASN C CA 1
ATOM 3804 C C . ASN C 1 217 ? 70.520 27.588 3.009 1.00 69.69 617 ASN C C 1
ATOM 3805 O O . ASN C 1 217 ? 70.337 26.759 2.105 1.00 70.49 617 ASN C O 1
ATOM 3810 N N . ALA C 1 218 ? 71.046 27.275 4.195 1.00 72.96 618 ALA C N 1
ATOM 3811 C CA . ALA C 1 218 ? 71.479 25.915 4.557 1.00 82.76 618 ALA C CA 1
ATOM 3812 C C . ALA C 1 218 ? 70.335 25.064 5.146 1.00 87.38 618 ALA C C 1
ATOM 3813 O O . ALA C 1 218 ? 70.388 23.834 5.109 1.00 90.93 618 ALA C O 1
ATOM 3815 N N . ASN C 1 219 ? 69.341 25.720 5.748 1.00 92.05 619 ASN C N 1
ATOM 3816 C CA . ASN C 1 219 ? 68.184 25.028 6.337 1.00 94.20 619 ASN C CA 1
ATOM 3817 C C . ASN C 1 219 ? 67.225 24.565 5.253 1.00 95.13 619 ASN C C 1
ATOM 3818 O O . ASN C 1 219 ? 66.466 23.607 5.432 1.00 96.48 619 ASN C O 1
ATOM 3823 N N . GLU C 1 220 ? 67.244 25.300 4.146 1.00 95.48 620 GLU C N 1
ATOM 3824 C CA . GLU C 1 220 ? 66.426 25.000 2.987 1.00 96.39 620 GLU C CA 1
ATOM 3825 C C . GLU C 1 220 ? 67.072 23.855 2.213 1.00 96.49 620 GLU C C 1
ATOM 3826 O O . GLU C 1 220 ? 66.377 22.982 1.702 1.00 97.21 620 GLU C O 1
ATOM 3832 N N . GLU C 1 221 ? 68.405 23.848 2.175 1.00 96.39 621 GLU C N 1
ATOM 3833 C CA . GLU C 1 221 ? 69.186 22.853 1.434 1.00 95.84 621 GLU C CA 1
ATOM 3834 C C . GLU C 1 221 ? 69.603 21.572 2.130 1.00 94.38 621 GLU C C 1
ATOM 3835 O O . GLU C 1 221 ? 70.292 20.754 1.527 1.00 94.32 621 GLU C O 1
ATOM 3841 N N . ASP C 1 222 ? 69.173 21.388 3.373 1.00 93.78 622 ASP C N 1
ATOM 3842 C CA . ASP C 1 222 ? 69.525 20.220 4.183 1.00 94.33 622 ASP C CA 1
ATOM 3843 C C . ASP C 1 222 ? 71.023 20.001 4.408 1.00 91.31 622 ASP C C 1
ATOM 3844 O O . ASP C 1 222 ? 71.450 18.908 4.810 1.00 92.15 622 ASP C O 1
ATOM 3849 N N . VAL C 1 223 ? 71.802 21.067 4.191 1.00 86.35 623 VAL C N 1
ATOM 3850 C CA . VAL C 1 223 ? 73.245 21.058 4.429 1.00 80.19 623 VAL C CA 1
ATOM 3851 C C . VAL C 1 223 ? 73.451 21.404 5.906 1.00 73.70 623 VAL C C 1
ATOM 3852 O O . VAL C 1 223 ? 72.851 22.348 6.418 1.00 72.38 623 VAL C O 1
ATOM 3856 N N . LEU C 1 224 ? 74.253 20.605 6.602 1.00 72.74 624 LEU C N 1
ATOM 3857 C CA . LEU C 1 224 ? 74.547 20.848 8.021 1.00 67.44 624 LEU C CA 1
ATOM 3858 C C . LEU C 1 224 ? 76.004 21.281 8.203 1.00 61.83 624 LEU C C 1
ATOM 3859 O O . LEU C 1 224 ? 76.494 21.381 9.333 1.00 60.47 624 LEU C O 1
ATOM 3864 N N . ASN C 1 225 ? 76.667 21.582 7.089 1.00 51.99 625 ASN C N 1
ATOM 3865 C CA . ASN C 1 225 ? 78.078 21.938 7.091 1.00 52.95 625 ASN C CA 1
ATOM 3866 C C . ASN C 1 225 ? 78.351 23.376 7.567 1.00 47.03 625 ASN C C 1
ATOM 3867 O O . ASN C 1 225 ? 78.561 24.284 6.789 1.00 46.07 625 ASN C O 1
ATOM 3872 N N . PHE C 1 226 ? 78.439 23.538 8.871 1.00 43.71 626 PHE C N 1
ATOM 3873 C CA . PHE C 1 226 ? 78.638 24.830 9.433 1.00 45.17 626 PHE C CA 1
ATOM 3874 C C . PHE C 1 226 ? 79.413 24.704 10.679 1.00 43.49 626 PHE C C 1
ATOM 3875 O O . PHE C 1 226 ? 79.073 23.870 11.517 1.00 39.87 626 PHE C O 1
ATOM 3883 N N . ALA C 1 227 ? 80.368 25.623 10.847 1.00 41.50 627 ALA C N 1
ATOM 3884 C CA . ALA C 1 227 ? 81.198 25.689 12.044 1.00 41.18 627 ALA C CA 1
ATOM 3885 C C . ALA C 1 227 ? 81.552 27.144 12.375 1.00 32.49 627 ALA C C 1
ATOM 3886 O O . ALA C 1 227 ? 81.710 27.972 11.489 1.00 39.51 627 ALA C O 1
ATOM 3888 N N . MET C 1 228 ? 81.715 27.438 13.648 1.00 34.91 628 MET C N 1
ATOM 3889 C CA . MET C 1 228 ? 82.109 28.770 14.042 1.00 43.79 628 MET C CA 1
ATOM 3890 C C . MET C 1 228 ? 83.169 28.685 15.118 1.00 40.32 628 MET C C 1
ATOM 3891 O O . MET C 1 228 ? 83.094 27.824 15.985 1.00 34.99 628 MET C O 1
ATOM 3896 N N . LEU C 1 229 ? 84.113 29.632 15.104 1.00 40.69 629 LEU C N 1
ATOM 3897 C CA . LEU C 1 229 ? 85.138 29.706 16.144 1.00 38.26 629 LEU C CA 1
ATOM 3898 C C . LEU C 1 229 ? 85.229 31.133 16.677 1.00 31.57 629 LEU C C 1
ATOM 3899 O O . LEU C 1 229 ? 85.113 32.082 15.930 1.00 34.10 629 LEU C O 1
ATOM 3904 N N . GLY C 1 230 ? 85.430 31.282 17.979 1.00 34.54 630 GLY C N 1
ATOM 3905 C CA . GLY C 1 230 ? 85.623 32.605 18.503 1.00 35.50 630 GLY C CA 1
ATOM 3906 C C . GLY C 1 230 ? 87.024 32.750 19.079 1.00 44.10 630 GLY C C 1
ATOM 3907 O O . GLY C 1 230 ? 87.588 31.792 19.625 1.00 43.71 630 GLY C O 1
ATOM 3908 N N . LEU C 1 231 ? 87.593 33.949 18.938 1.00 45.58 631 LEU C N 1
ATOM 3909 C CA . LEU C 1 231 ? 88.913 34.295 19.471 1.00 34.87 631 LEU C CA 1
ATOM 3910 C C . LEU C 1 231 ? 88.626 35.041 20.774 1.00 41.70 631 LEU C C 1
ATOM 3911 O O . LEU C 1 231 ? 87.983 36.088 20.786 1.00 39.12 631 LEU C O 1
ATOM 3916 N N . GLY C 1 232 ? 88.987 34.427 21.882 1.00 44.46 632 GLY C N 1
ATOM 3917 C CA . GLY C 1 232 ? 88.766 35.042 23.176 1.00 45.51 632 GLY C CA 1
ATOM 3918 C C . GLY C 1 232 ? 89.851 34.582 24.139 1.00 53.05 632 GLY C C 1
ATOM 3919 O O . GLY C 1 232 ? 90.808 33.891 23.731 1.00 47.97 632 GLY C O 1
ATOM 3920 N N . PRO C 1 233 ? 89.775 34.988 25.415 1.00 55.74 633 PRO C N 1
ATOM 3921 C CA . PRO C 1 233 ? 90.791 34.571 26.394 1.00 56.99 633 PRO C CA 1
ATOM 3922 C C . PRO C 1 233 ? 90.937 33.063 26.629 1.00 57.78 633 PRO C C 1
ATOM 3923 O O . PRO C 1 233 ? 89.993 32.282 26.456 1.00 53.85 633 PRO C O 1
ATOM 3927 N N . ASN C 1 234 ? 92.137 32.678 27.050 1.00 61.22 634 ASN C N 1
ATOM 3928 C CA . ASN C 1 234 ? 92.485 31.289 27.326 1.00 66.61 634 ASN C CA 1
ATOM 3929 C C . ASN C 1 234 ? 92.152 30.818 28.758 1.00 68.98 634 ASN C C 1
ATOM 3930 O O . ASN C 1 234 ? 91.348 29.861 28.884 1.00 74.66 634 ASN C O 1
ATOM 3935 N N . LYS D 2 6 ? 71.007 18.433 18.395 1.00 80.18 706 LYS D N 1
ATOM 3936 C CA . LYS D 2 6 ? 71.022 19.921 18.190 1.00 78.75 706 LYS D CA 1
ATOM 3937 C C . LYS D 2 6 ? 72.249 20.465 17.438 1.00 75.47 706 LYS D C 1
ATOM 3938 O O . LYS D 2 6 ? 73.302 20.663 18.045 1.00 74.76 706 LYS D O 1
ATOM 3944 N N . THR D 2 7 ? 72.117 20.715 16.134 1.00 72.41 707 THR D N 1
ATOM 3945 C CA . THR D 2 7 ? 73.234 21.279 15.362 1.00 72.88 707 THR D CA 1
ATOM 3946 C C . THR D 2 7 ? 73.310 22.808 15.535 1.00 72.97 707 THR D C 1
ATOM 3947 O O . THR D 2 7 ? 72.481 23.406 16.234 1.00 75.10 707 THR D O 1
ATOM 3951 N N . LEU D 2 8 ? 74.320 23.431 14.924 1.00 70.61 708 LEU D N 1
ATOM 3952 C CA . LEU D 2 8 ? 74.519 24.882 15.023 1.00 66.17 708 LEU D CA 1
ATOM 3953 C C . LEU D 2 8 ? 73.438 25.638 14.249 1.00 66.20 708 LEU D C 1
ATOM 3954 O O . LEU D 2 8 ? 72.991 26.702 14.665 1.00 59.74 708 LEU D O 1
ATOM 3959 N N . THR D 2 9 ? 73.024 25.062 13.126 1.00 66.32 709 THR D N 1
ATOM 3960 C CA . THR D 2 9 ? 72.007 25.641 12.262 1.00 67.08 709 THR D CA 1
ATOM 3961 C C . THR D 2 9 ? 70.544 25.513 12.735 1.00 68.01 709 THR D C 1
ATOM 3962 O O . THR D 2 9 ? 69.629 25.758 11.945 1.00 71.92 709 THR D O 1
ATOM 3966 N N . GLY D 2 10 ? 70.327 25.197 14.015 1.00 64.39 710 GLY D N 1
ATOM 3967 C CA . GLY D 2 10 ? 68.969 25.090 14.547 1.00 66.86 710 GLY D CA 1
ATOM 3968 C C . GLY D 2 10 ? 68.310 23.720 14.557 1.00 66.54 710 GLY D C 1
ATOM 3969 O O . GLY D 2 10 ? 68.292 23.062 13.488 1.00 67.44 710 GLY D O 1
ATOM 3970 N N . GLN D 2 40 ? 84.005 13.364 11.885 1.00 72.13 740 GLN D N 1
ATOM 3971 C CA . GLN D 2 40 ? 83.847 14.834 11.711 1.00 69.03 740 GLN D CA 1
ATOM 3972 C C . GLN D 2 40 ? 82.849 15.368 12.724 1.00 70.87 740 GLN D C 1
ATOM 3973 O O . GLN D 2 40 ? 82.261 16.425 12.517 1.00 74.17 740 GLN D O 1
ATOM 3979 N N . GLN D 2 41 ? 82.719 14.671 13.851 1.00 68.96 741 GLN D N 1
ATOM 3980 C CA . GLN D 2 41 ? 81.760 15.039 14.888 1.00 72.44 741 GLN D CA 1
ATOM 3981 C C . GLN D 2 41 ? 82.388 15.215 16.255 1.00 76.46 741 GLN D C 1
ATOM 3982 O O . GLN D 2 41 ? 83.416 14.629 16.539 1.00 80.73 741 GLN D O 1
ATOM 3988 N N . ARG D 2 42 ? 81.714 15.953 17.132 1.00 80.73 742 ARG D N 1
ATOM 3989 C CA . ARG D 2 42 ? 82.200 16.178 18.499 1.00 85.61 742 ARG D CA 1
ATOM 3990 C C . ARG D 2 42 ? 81.009 16.635 19.344 1.00 88.70 742 ARG D C 1
ATOM 3991 O O . ARG D 2 42 ? 80.490 17.742 19.168 1.00 91.34 742 ARG D O 1
ATOM 3999 N N . LEU D 2 43 ? 80.586 15.777 20.269 1.00 88.98 743 LEU D N 1
ATOM 4000 C CA . LEU D 2 43 ? 79.426 16.051 21.101 1.00 90.79 743 LEU D CA 1
ATOM 4001 C C . LEU D 2 43 ? 79.775 16.751 22.394 1.00 91.93 743 LEU D C 1
ATOM 4002 O O . LEU D 2 43 ? 80.788 16.375 23.014 1.00 94.83 743 LEU D O 1
ATOM 4007 N N . LEU D 2 69 ? 76.079 18.786 19.217 1.00 50.58 769 LEU D N 1
ATOM 4008 C CA . LEU D 2 69 ? 76.892 18.528 17.973 1.00 59.72 769 LEU D CA 1
ATOM 4009 C C . LEU D 2 69 ? 77.640 19.742 17.371 1.00 65.33 769 LEU D C 1
ATOM 4010 O O . LEU D 2 69 ? 77.033 20.786 17.098 1.00 72.93 769 LEU D O 1
ATOM 4015 N N . VAL D 2 70 ? 78.932 19.543 17.086 1.00 66.45 770 VAL D N 1
ATOM 4016 C CA . VAL D 2 70 ? 79.839 20.542 16.503 1.00 64.98 770 VAL D CA 1
ATOM 4017 C C . VAL D 2 70 ? 80.613 19.808 15.397 1.00 64.23 770 VAL D C 1
ATOM 4018 O O . VAL D 2 70 ? 81.128 18.720 15.636 1.00 72.83 770 VAL D O 1
ATOM 4022 N N . LEU D 2 71 ? 80.652 20.344 14.181 1.00 59.43 771 LEU D N 1
ATOM 4023 C CA . LEU D 2 71 ? 81.379 19.673 13.103 1.00 60.53 771 LEU D CA 1
ATOM 4024 C C . LEU D 2 71 ? 82.850 20.091 12.942 1.00 64.01 771 LEU D C 1
ATOM 4025 O O . LEU D 2 71 ? 83.204 21.248 13.172 1.00 63.30 771 LEU D O 1
ATOM 4030 N N . ARG D 2 72 ? 83.703 19.134 12.571 1.00 58.88 772 ARG D N 1
ATOM 4031 C CA . ARG D 2 72 ? 85.121 19.394 12.341 1.00 51.27 772 ARG D CA 1
ATOM 4032 C C . ARG D 2 72 ? 85.327 19.169 10.861 1.00 54.48 772 ARG D C 1
ATOM 4033 O O . ARG D 2 72 ? 85.705 18.075 10.430 1.00 58.94 772 ARG D O 1
ATOM 4041 N N . LEU D 2 73 ? 85.093 20.220 10.089 1.00 50.86 773 LEU D N 1
ATOM 4042 C CA . LEU D 2 73 ? 85.193 20.176 8.630 1.00 48.60 773 LEU D CA 1
ATOM 4043 C C . LEU D 2 73 ? 86.392 20.961 8.162 1.00 49.20 773 LEU D C 1
ATOM 4044 O O . LEU D 2 73 ? 86.943 21.782 8.908 1.00 55.13 773 LEU D O 1
ATOM 4049 N N . ARG D 2 74 ? 86.714 20.807 6.889 1.00 51.60 774 ARG D N 1
ATOM 4050 C CA . ARG D 2 74 ? 87.863 21.489 6.325 1.00 57.30 774 ARG D CA 1
ATOM 4051 C C . ARG D 2 74 ? 87.412 22.375 5.214 1.00 61.62 774 ARG D C 1
ATOM 4052 O O . ARG D 2 74 ? 86.626 21.962 4.361 1.00 64.84 774 ARG D O 1
ATOM 4060 N N . GLY D 2 75 ? 87.903 23.606 5.237 1.00 59.87 775 GLY D N 1
ATOM 4061 C CA . GLY D 2 75 ? 87.530 24.555 4.217 1.00 57.63 775 GLY D CA 1
ATOM 4062 C C . GLY D 2 75 ? 88.741 25.217 3.620 1.00 58.76 775 GLY D C 1
ATOM 4063 O O . GLY D 2 75 ? 89.778 25.357 4.268 1.00 55.07 775 GLY D O 1
#

Sequence (515 aa):
RAVVPIESNPEVFTNFAHKLGLKNEWAYFDIYSLTEPELLAFLPRPVKAIVLLFPINDVIWFKQSVKNACGLYAILHSLSNNQSLLEPGSDLDNFLKSQSDTSSSKNRFDDVTTDQFVLNVIKENVQTFSTGQSEAPEATADTNLHYITYVEENGGIFELDGRNLSGPLYLGKSDPTATDLIEQELVRVRVASYMENANEEDVLNFAMLGLGPNMQIFVKTLTGKTITLEVEPSDTIENVKAKIQDKEGIPPDQQRLIFAGKQLEDGRTLSDYNIQKESTLHLVLRLRGAVVPIESNPEVFTNFAHKLGLKNEWAYFDIYSLTEPELLAFLPRPVKAIVLLFPVIWFKQSVKNACGLYAILHSLSNNQSLLEPGSDLDNFLKSQSDTSSSKNRFDDVTTDQFVLNVIKENVQTFSTGQSEAPEATADTNLHYITYVEENGGIFELDGRNLSGPLYLGKSDPTATDLIEQELVRVRVASYMENANEEDVLNFAMLGLGPNKTLTGQQRLLVLRLRG

Foldseek 3Di:
DFAWAADPDFVLLQVLLVLQFQAPQKTKAWDDDQPDDVSCVVPFPDFFKKKKKFFPVLAAAEADDYQNCQSVRQSLRSCRLPVVRGHCPGNSNVVLVVCVVVVPPPHYHHDPSNVVSVVVSCVVCRVSRQDDDDGIDDRPDDDSMGMWMWGQHPQWIWIYGNHPVVGIDTQGGADPVASHDSRGVSVSVVVVVRVVVCVVVVHPRMTMMTMHGD/DKEWEAEPVGDIHIDDDDQQAFVQNVLVVCCVVVVDHSVQKWKAFPRDTGDGGHGNVNVPQDHHGYMYIDTRDDD/DAWAADLDFVLLQVLLVLQFQAPQKTKAFDDDQPDDPSVVPDFPDFFKKKKKALCAAEADDAQNCQSVSQSLNSCVLVVVRGHCPGNSNCLLVVCVVVVPPPHYHPDPSVVVSVVVSCVVPRVSRQDDDDGTDDSVDDDSMGMWMWGQHPQWIWIYGSPPPVGIDTQGGFDVVDSHDSPGPSVSVVVVVRVVVVVVVVHPPMTMMTMHGD/DEPVCVQDPHDRVDDD

Organism: Saccharomyces cerevisiae (strain ATCC 204508 / S288c) (NCBI:txid559292)

GO terms:
  GO:0070137 ubiquitin-like protein-specific endopeptidase activity (F, IDA)
  GO:0004843 cysteine-type deubiquitinase activity (F, IDA)
  GO:0051604 protein maturation (P, IDA)
  GO:0005737 cytoplasm (C, IC)
  GO:0010992 ubiquitin recycling (P, IC)

InterPro domains:
  IPR001578 Peptidase C12, ubiquitin carboxyl-terminal hydrolase [PF01088] (9-215)
  IPR001578 Peptidase C12, ubiquitin carboxyl-terminal hydrolase [PR00707] (10-27)
  IPR001578 Peptidase C12, ubiquitin carboxyl-terminal hydrolase [PR00707] (48-60)
  IPR001578 Peptidase C12, ubiquitin carboxyl-terminal hydrolase [PR00707] (84-101)
  IPR001578 Peptidase C12, ubiquitin carboxyl-terminal hydrolase [PR00707] (161-172)
  IPR001578 Peptidase C12, ubiquitin carboxyl-terminal hydrolase [PR00707] (177-187)
  IPR001578 Peptidase C12, ubiquitin carboxyl-terminal hydrolase [PS52048] (7-233)
  IPR001578 Peptidase C12, ubiquitin carboxyl-terminal hydrolase [PTHR10589] (7-231)
  IPR036959 Peptidase C12, ubiquitin carboxyl-terminal hydrolase superfamily [G3DSA:3.40.532.10] (1-235)
  IPR038765 Papain-like cysteine peptidase superfamily [SSF54001] (8-233)
  IPR057254 Ubiquitin carboxyl-terminal hydrolase family 1, cysteine active-site [PS00140] (84-100)

B-factor: mean 54.6, std 20.75, range [13.77, 100.0]

Radius of gyration: 25.69 Å; Cα contacts (8 Å, |Δi|>4): 1083; chains: 4; bounding box: 77×56×39 Å

Solvent-accessible surface area: 22060 Å² total

CATH classification: 3.40.532.10

Nearest PDB structures (foldseek):
  1cmx-assembly1_A  TM=1.005E+00  e=2.780E-48  unclassified
  1cmx-assembly1_C  TM=9.978E-01  e=2.500E-43  unclassified
  7en4-assembly1_A  TM=8.754E-01  e=6.367E-33  Saccharomyces cerevisiae
  6qml-assembly1_A  TM=8.261E-01  e=2.297E-18  Homo sapiens
  2we6-assembly1_A  TM=7.587E-01  e=1.262E-15  Plasmodium falciparum

Secondary structure (DSSP, 8-state):
-B-PPPB--HHHHHHH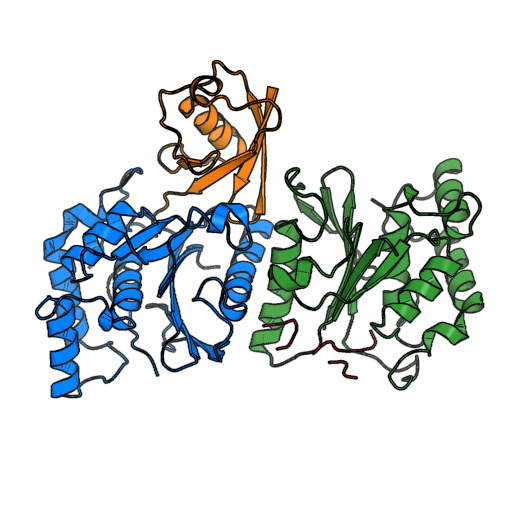HHHHTB-TTEEEEEE--SS-TTGGGSS-SS--EEEEEEE-----EE---SBT-HHHHHHHHHHHT-GGGBPTTSHHHHHHHHHHHHTS-SSEE-SHHHHHHHHHHHHT-HHHHH-SSSPP--TTS--SEEEEEEEE-SSEEEEE-TT-TT--EEEEE--TT-SSGGG-HHHHHHHHHHHHHHHHHT----EEEEEEE-/-EEEEE-TTS-EEEEE--TT-BHHHHHHHHHHHH---GGGEEEEETTEEPPTTSBTTTTT--TT-EEEEEE--B-/--PPPBS-HHHHHHHHHHHTB-TTEEEEEE--SS-TGGGTSS-SS--EEEEEE---EE---STT-HHHHHHHHHHHT-GGGBPTTSHHHHHHHHHHHTTS-SSEE-SHHHHHHHHHHHHHSGGGGG-SSS----TTS--S-EEEEEEEETTEEEEE-TT-TT--EEEEE--TT-SSGGG-HHHHHHHHHHHHHHHHTT----EEEEEEE-/--TT--EE--EE--B-